Protein AF-A0A239RCK8-F1 (afdb_monomer)

Sequence (390 aa):
MKILKNFSKLFIAESDKAYWDKKATVLEWQKQTGKKLSPDSTNQAIYESAIKDGYNVSWKTLSDGLPDYFIELSQLDVTFAISIGILTAFTAMLVDRIGSEKSEKETGIKSLEKRISEMAEKGYDKNNPFDLRSGANHRKVGHDFFSFNKDIIPGEYIMRDKSGNLRKVADIVGSSTKEKFSMSDLINATYGTNTNNFFSGIWDKIAHTIHHLAKDIVTPNGLPLPFTELLNKFSEANNVSGYKVTNELLDNVQNEFVSLRASDFTSVGFIRLTHSVLYRIKETEWKNFDKNTISATKAQLNVLSYCSCVITQMFLYLFKKENLYTLVDRKTNEDDGGTLNWIMLSLIIKNVAQVFYYQSKMNKFLLDEQQQIIDELIKEENTYGETVQV

Solvent-accessible surface area (backbone atoms only — not comparable to full-atom values): 21483 Å² total; per-residue (Å²): 116,71,67,62,60,52,54,54,62,77,58,67,71,57,58,68,62,66,55,40,20,46,52,28,15,34,52,54,36,39,72,76,64,68,62,82,78,64,92,86,62,50,76,66,62,50,34,53,51,22,44,71,74,70,38,82,36,46,34,72,67,71,44,68,80,58,75,80,77,61,79,74,78,47,73,65,57,52,50,48,23,36,50,51,8,44,53,33,27,54,52,16,22,51,45,19,36,44,15,22,70,64,37,21,77,75,69,75,46,80,16,50,33,56,54,54,62,64,74,49,61,94,86,56,79,88,56,66,66,68,50,48,90,76,63,94,69,46,63,65,51,88,52,30,77,79,34,26,82,46,63,68,46,47,22,76,33,36,44,44,44,92,88,65,48,80,39,32,45,29,66,61,58,62,72,60,93,56,67,44,38,23,52,50,52,47,48,45,49,69,55,46,52,95,52,100,44,70,67,58,33,49,49,55,45,51,51,54,51,48,51,53,51,58,33,35,19,32,24,75,69,20,28,52,37,81,51,58,50,68,56,52,43,77,42,80,37,100,52,91,29,46,49,44,82,45,33,76,62,74,74,74,45,60,57,48,71,46,30,44,37,47,28,48,56,48,33,55,50,50,54,52,52,56,48,54,52,50,52,60,73,42,40,80,74,49,67,84,53,57,72,56,40,56,50,25,47,54,22,50,45,49,32,42,17,42,51,33,17,46,52,42,10,44,45,49,40,60,70,74,48,92,64,91,83,68,90,67,83,76,76,84,84,82,59,59,33,22,35,53,46,59,71,51,52,54,48,34,54,52,23,51,53,46,31,53,50,38,49,52,54,49,52,50,51,53,51,52,53,53,47,49,56,53,52,52,54,54,49,52,55,57,54,56,61,67,73,67,72,127

Organism: Streptococcus equinus (NCBI:txid1335)

pLDDT: mean 71.67, std 17.29, range [28.95, 97.62]

Foldseek 3Di:
DVVVVVVVVVPPPPPPFVVLQLVLLLVVLCVVPVDDDDPPDDSVNSSVVSVVVPTGGTNCRVCVPPPPQADDQDPVLLVVLLVLLLVLLVVQLVLQCLLDPVVCVVPVDDRPLVVLLVVDDVLPDSDPQQQPPDDPPSQLALQAPLQQQPFAAAQQFWGQASVGDTDGNCVQLPPDPDGTDGNVSNLCSRQQDPDPDPVVSVVRSVVSSVSVLVSQQSHPLATFPHPQSVQWHWDQDPDSRRTDIDRPDPVVDDSLEGHHHPSLVSSVVSSVVVLVVVCVVCVVVCVVHDPLNSLLSSLVSLLSSLVSNQVSLCVQLVVQDPDPDDPPDPPPDRRRSNHRSPVSVVSNVVSVVSNVVSVVVVVVVVVVVVVVVVVVSVVVVVVVVVVPPD

Secondary structure (DSSP, 8-state):
-HHHHHHHHHT----HHHHHHHHHHHHHHHHHH-PPPPTT--HHHHHHHHHHTT----HHHHTBTB---S-PPPHHHHHHHHHHHHHHHHHHHHHHHHHSHHHHHHHSSPPHHHHHHHSSPTT--SS-TT---SSS-TTSSSS-GGGTT---EETT-EEE-TTS-EEEHHHHHTS-S-SEE-HHHHHHHHH----S-HHHHHHHHHHHHHHHHHHHHTSTT-EEPTTGGGGEEEEE-SSTTSEEEEEHHHHHS-HHHHEE-HHHHHHHHHHHHHHHHHHHHTHHHHTTS-HHHHHHHHHHHHHHHHHHHHHHHHHHHHHS-S-SS--S---S-S-TT-S--HHHHHHHHHHHHHHHHHHHHHHHHHHHHHHHHHHHHHHHHHHHHHH---

Radius of gyration: 31.82 Å; Cα contacts (8 Å, |Δi|>4): 469; chains: 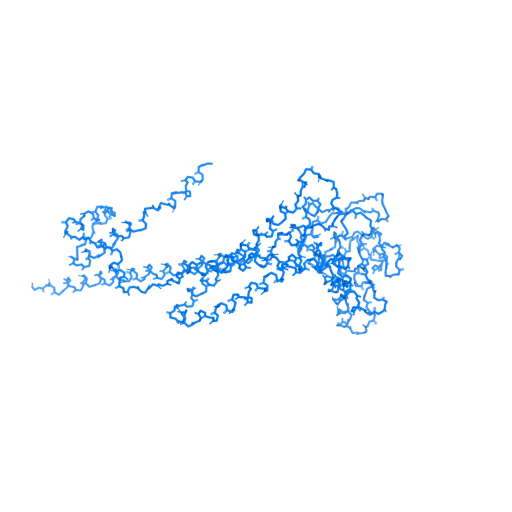1; bounding box: 82×58×95 Å

Structure (mmCIF, N/CA/C/O backbone):
data_AF-A0A239RCK8-F1
#
_entry.id   AF-A0A239RCK8-F1
#
loop_
_atom_site.group_PDB
_atom_site.id
_atom_site.type_symbol
_atom_site.label_atom_id
_atom_site.label_alt_id
_atom_site.label_comp_id
_atom_site.label_asym_id
_atom_site.label_entity_id
_atom_site.label_seq_id
_atom_site.pdbx_PDB_ins_code
_atom_site.Cartn_x
_atom_site.Cartn_y
_atom_site.Cartn_z
_atom_site.occupancy
_atom_site.B_iso_or_equiv
_atom_site.auth_seq_id
_atom_site.auth_comp_id
_atom_site.auth_asym_id
_atom_site.auth_atom_id
_atom_site.pdbx_PDB_model_num
ATOM 1 N N . MET A 1 1 ? -30.446 -8.069 -5.992 1.00 37.81 1 MET A N 1
ATOM 2 C CA . MET A 1 1 ? -31.331 -7.487 -4.946 1.00 37.81 1 MET A CA 1
ATOM 3 C C . MET A 1 1 ? -31.684 -8.416 -3.774 1.00 37.81 1 MET A C 1
ATOM 5 O O . MET A 1 1 ? -31.871 -7.897 -2.683 1.00 37.81 1 MET A O 1
ATOM 9 N N . LYS A 1 2 ? -31.760 -9.752 -3.922 1.00 28.95 2 LYS A N 1
ATOM 10 C CA . LYS A 1 2 ? -32.047 -10.675 -2.792 1.00 28.95 2 LYS A CA 1
ATOM 11 C C . LYS A 1 2 ? -30.908 -10.802 -1.760 1.00 28.95 2 LYS A C 1
ATOM 13 O O . LYS A 1 2 ? -31.187 -10.934 -0.579 1.00 28.95 2 LYS A O 1
ATOM 18 N N . ILE A 1 3 ? -29.649 -10.691 -2.191 1.00 34.19 3 ILE A N 1
ATOM 19 C CA . ILE A 1 3 ? -28.467 -10.817 -1.314 1.00 34.19 3 ILE A CA 1
ATOM 20 C C . ILE A 1 3 ? -28.331 -9.610 -0.360 1.00 34.19 3 ILE A C 1
ATOM 22 O O . ILE A 1 3 ? -28.084 -9.789 0.827 1.00 34.19 3 ILE A O 1
ATOM 26 N N . LEU A 1 4 ? -28.621 -8.393 -0.838 1.00 32.69 4 LEU A N 1
ATOM 27 C CA . LEU A 1 4 ? -28.650 -7.167 -0.021 1.00 32.69 4 LEU A CA 1
ATOM 28 C C . LEU A 1 4 ? -29.736 -7.191 1.071 1.00 32.69 4 LEU A C 1
ATOM 30 O O . LEU A 1 4 ? -29.492 -6.732 2.181 1.00 32.69 4 LEU A O 1
ATOM 34 N N . LYS A 1 5 ? -30.903 -7.791 0.791 1.00 32.91 5 LYS A N 1
ATOM 35 C CA . LYS A 1 5 ? -31.979 -7.976 1.784 1.00 32.91 5 LYS A CA 1
ATOM 36 C C . LYS A 1 5 ? -31.644 -8.998 2.880 1.00 32.91 5 LYS A C 1
ATOM 38 O O . LYS A 1 5 ? -32.260 -8.955 3.940 1.00 32.91 5 LYS A O 1
ATOM 43 N N . ASN A 1 6 ? -30.700 -9.911 2.639 1.00 36.56 6 ASN A N 1
ATOM 44 C CA . ASN A 1 6 ? -30.220 -10.841 3.666 1.00 36.56 6 ASN A CA 1
ATOM 45 C C . ASN A 1 6 ? -29.106 -10.216 4.517 1.00 36.56 6 ASN A C 1
ATOM 47 O O . ASN A 1 6 ? -29.081 -10.441 5.722 1.00 36.56 6 ASN A O 1
ATOM 51 N N . PHE A 1 7 ? -28.262 -9.355 3.936 1.00 35.41 7 PHE A N 1
ATOM 52 C CA . PHE A 1 7 ? -27.300 -8.555 4.702 1.00 35.41 7 PHE A CA 1
ATOM 53 C C . PHE A 1 7 ? -27.989 -7.558 5.643 1.00 35.41 7 PHE A C 1
ATOM 55 O O . PHE A 1 7 ? -27.604 -7.454 6.799 1.00 35.41 7 PHE A O 1
ATOM 62 N N . SER A 1 8 ? -29.073 -6.900 5.216 1.00 33.44 8 SER A N 1
ATOM 63 C CA . SER A 1 8 ? -29.833 -5.998 6.097 1.00 33.44 8 SER A CA 1
ATOM 64 C C . SER A 1 8 ? -30.545 -6.713 7.255 1.00 33.44 8 SER A C 1
ATOM 66 O O . SER A 1 8 ? -30.911 -6.068 8.227 1.00 33.44 8 SER A O 1
ATOM 68 N N . LYS A 1 9 ? -30.754 -8.035 7.167 1.00 31.20 9 LYS A N 1
ATOM 69 C CA . LYS A 1 9 ? -31.306 -8.852 8.263 1.00 31.20 9 LYS A CA 1
ATOM 70 C C . LYS A 1 9 ? -30.246 -9.325 9.265 1.00 31.20 9 LYS A C 1
ATOM 72 O O . LYS A 1 9 ? -30.600 -9.653 10.388 1.00 31.20 9 LYS A O 1
ATOM 77 N N . LEU A 1 10 ? -28.970 -9.344 8.875 1.00 36.06 10 LEU A N 1
ATOM 78 C CA . LEU A 1 10 ? -27.837 -9.510 9.796 1.00 36.06 10 LEU A CA 1
ATOM 79 C C . LEU A 1 10 ? -27.569 -8.231 10.608 1.00 36.06 10 LEU A C 1
ATOM 81 O O . LEU A 1 10 ? -26.980 -8.301 11.678 1.00 36.06 10 LEU A O 1
ATOM 85 N N . PHE A 1 11 ? -28.057 -7.087 10.122 1.00 36.62 11 PHE A N 1
ATOM 86 C CA . PHE A 1 11 ? -28.039 -5.790 10.796 1.00 36.62 11 PHE A CA 1
ATOM 87 C C . PHE A 1 11 ? -29.452 -5.355 11.205 1.00 36.62 11 PHE A C 1
ATOM 89 O O . PHE A 1 11 ? -29.878 -4.237 10.912 1.00 36.62 11 PHE A O 1
ATOM 96 N N . ILE A 1 12 ? -30.203 -6.231 11.883 1.00 35.19 12 ILE A N 1
ATOM 97 C CA . ILE A 1 12 ? -31.367 -5.765 12.646 1.00 35.19 12 ILE A CA 1
ATOM 98 C C . ILE A 1 12 ? -30.811 -5.065 13.883 1.00 35.19 12 ILE A C 1
ATOM 100 O O . ILE A 1 12 ? -30.630 -5.667 14.936 1.00 35.19 12 ILE A O 1
ATOM 104 N N . ALA A 1 13 ? -30.517 -3.779 13.727 1.00 38.44 13 ALA A N 1
ATOM 105 C CA . ALA A 1 13 ? -30.452 -2.867 14.848 1.00 38.44 13 ALA A CA 1
ATOM 106 C C . ALA A 1 13 ? -31.891 -2.675 15.355 1.00 38.44 13 ALA A C 1
ATOM 108 O O . ALA A 1 13 ? -32.557 -1.692 15.029 1.00 38.44 13 ALA A O 1
ATOM 109 N N . GLU A 1 14 ? -32.388 -3.617 16.167 1.00 39.53 14 GLU A N 1
ATOM 110 C CA . GLU A 1 14 ? -33.161 -3.157 17.323 1.00 39.53 14 GLU A CA 1
ATOM 111 C C . GLU A 1 14 ? -32.273 -2.100 17.982 1.00 39.53 14 GLU A C 1
ATOM 113 O O . GLU A 1 14 ? -31.071 -2.332 18.106 1.00 39.53 14 GLU A O 1
ATOM 118 N N . SER A 1 15 ? -32.798 -0.904 18.277 1.00 44.88 15 SER A N 1
ATOM 119 C CA . SER A 1 15 ? -31.979 0.143 18.896 1.00 44.88 15 SER A CA 1
ATOM 120 C C . SER A 1 15 ? -31.197 -0.494 20.040 1.00 44.88 15 SER A C 1
ATOM 122 O O . SER A 1 15 ? -31.842 -1.068 20.920 1.00 44.88 15 SER A O 1
ATOM 124 N N . ASP A 1 16 ? -29.865 -0.429 19.978 1.00 59.12 16 ASP A N 1
ATOM 125 C CA . ASP A 1 16 ? -28.921 -1.165 20.835 1.00 59.12 16 ASP A CA 1
ATOM 126 C C . ASP A 1 16 ? -29.439 -1.215 22.284 1.00 59.12 16 ASP A C 1
ATOM 128 O O . ASP A 1 16 ? -29.631 -2.265 22.890 1.00 59.12 16 ASP A O 1
ATOM 132 N N . LYS A 1 17 ? -29.887 -0.053 22.765 1.00 63.03 17 LYS A N 1
ATOM 133 C CA . LYS A 1 17 ? -30.493 0.144 24.078 1.00 63.03 17 LYS A CA 1
ATOM 134 C C . LYS A 1 17 ? -31.686 -0.770 24.406 1.00 63.03 17 LYS A C 1
ATOM 136 O O . LYS A 1 17 ? -31.684 -1.391 25.456 1.00 63.03 17 LYS A O 1
ATOM 141 N N . ALA A 1 18 ? -32.715 -0.851 23.563 1.00 68.69 18 ALA A N 1
ATOM 142 C CA . ALA A 1 18 ? -33.936 -1.606 23.878 1.00 68.69 18 ALA A CA 1
ATOM 143 C C . ALA A 1 18 ? -33.684 -3.120 23.936 1.00 68.69 18 ALA A C 1
ATOM 145 O O . ALA A 1 18 ? -34.269 -3.813 24.766 1.00 68.69 18 ALA A O 1
ATOM 146 N N . TYR A 1 19 ? -32.801 -3.623 23.072 1.00 66.00 19 TYR A N 1
ATOM 147 C CA . TYR A 1 19 ? -32.366 -5.015 23.106 1.00 66.00 19 TYR A CA 1
ATOM 148 C C . TYR A 1 19 ? -31.586 -5.314 24.396 1.00 66.00 19 TYR A C 1
ATOM 150 O O . TYR A 1 19 ? -31.900 -6.274 25.108 1.00 66.00 19 TYR A O 1
ATOM 158 N N . TRP A 1 20 ? -30.619 -4.460 24.745 1.00 66.75 20 TRP A N 1
ATOM 159 C CA . TRP A 1 20 ? -29.797 -4.652 25.939 1.00 66.75 20 TRP A CA 1
ATOM 160 C C . TRP A 1 20 ? -30.564 -4.429 27.246 1.00 66.75 20 TRP A C 1
ATOM 162 O O . TRP A 1 20 ? -30.356 -5.181 28.193 1.00 66.75 20 TRP A O 1
ATOM 172 N N . ASP A 1 21 ? -31.508 -3.488 27.300 1.00 78.81 21 ASP A N 1
ATOM 173 C CA . ASP A 1 21 ? -32.375 -3.268 28.466 1.00 78.81 21 ASP A CA 1
ATOM 174 C C . ASP A 1 21 ? -33.289 -4.484 28.715 1.00 78.81 21 ASP A C 1
ATOM 176 O O . ASP A 1 21 ? -33.471 -4.913 29.857 1.00 78.81 21 ASP A O 1
ATOM 180 N N . LYS A 1 22 ? -33.799 -5.127 27.652 1.00 76.12 22 LYS A N 1
ATOM 181 C CA . LYS A 1 22 ? -34.531 -6.400 27.781 1.00 76.12 22 LYS A CA 1
ATOM 182 C C . LYS A 1 22 ? -33.647 -7.498 28.370 1.00 76.12 22 LYS A C 1
ATOM 184 O O . LYS A 1 22 ? -34.082 -8.218 29.268 1.00 76.12 22 LYS A O 1
ATOM 189 N N . LYS A 1 23 ? -32.408 -7.624 27.883 1.00 69.00 23 LYS A N 1
ATOM 190 C CA . LYS A 1 23 ? -31.440 -8.610 28.388 1.00 69.00 23 LYS A CA 1
ATOM 191 C C . LYS A 1 23 ? -31.055 -8.343 29.841 1.00 69.00 23 LYS A C 1
ATOM 193 O O . LYS A 1 23 ? -31.043 -9.281 30.631 1.00 69.00 23 LYS A O 1
ATOM 198 N N . ALA A 1 24 ? -30.824 -7.086 30.204 1.00 71.94 24 ALA A N 1
ATOM 199 C CA . ALA A 1 24 ? -30.497 -6.687 31.566 1.00 71.94 24 ALA A CA 1
ATOM 200 C C . ALA A 1 24 ? -31.630 -6.981 32.551 1.00 71.94 24 ALA A C 1
ATOM 202 O O . ALA A 1 24 ? -31.397 -7.527 33.626 1.00 71.94 24 ALA A O 1
ATOM 203 N N . THR A 1 25 ? -32.866 -6.682 32.146 1.00 77.12 25 THR A N 1
ATOM 204 C CA . THR A 1 25 ? -34.067 -6.973 32.935 1.00 77.12 25 THR A CA 1
ATOM 205 C C . THR A 1 25 ? -34.217 -8.467 33.208 1.00 77.12 25 THR A C 1
ATOM 207 O O . THR A 1 25 ? -34.494 -8.857 34.340 1.00 77.12 25 THR A O 1
ATOM 210 N N . VAL A 1 26 ? -34.001 -9.310 32.194 1.00 71.69 26 VAL A N 1
ATOM 211 C CA . VAL A 1 26 ? -34.052 -10.770 32.356 1.00 71.69 26 VAL A CA 1
ATOM 212 C C . VAL A 1 26 ? -32.942 -11.268 33.283 1.00 71.69 26 VAL A C 1
ATOM 214 O O . VAL A 1 26 ? -33.228 -12.052 34.182 1.00 71.69 26 VAL A O 1
ATOM 217 N N . LEU A 1 27 ? -31.708 -10.788 33.109 1.00 71.19 27 LEU A N 1
ATOM 218 C CA . LEU A 1 27 ? -30.563 -11.199 33.929 1.00 71.19 27 LEU A CA 1
ATOM 219 C C . LEU A 1 27 ? -30.753 -10.859 35.415 1.00 71.19 27 LEU A C 1
ATOM 221 O O . LEU A 1 27 ? -30.568 -11.728 36.265 1.00 71.19 27 LEU A O 1
ATOM 225 N N . GLU A 1 28 ? -31.170 -9.631 35.741 1.00 75.94 28 GLU A N 1
ATOM 226 C CA . GLU A 1 28 ? -31.396 -9.237 37.141 1.00 75.94 28 GLU A CA 1
ATOM 227 C C . GLU A 1 28 ? -32.586 -9.986 37.757 1.00 75.94 28 GLU A C 1
ATOM 229 O O . GLU A 1 28 ? -32.525 -10.414 38.910 1.00 75.94 28 GLU A O 1
ATOM 234 N N . TRP A 1 29 ? -33.656 -10.200 36.985 1.00 80.25 29 TRP A N 1
ATOM 235 C CA . TRP A 1 29 ? -34.801 -10.993 37.434 1.00 80.25 29 TRP A CA 1
ATOM 236 C C . TRP A 1 29 ? -34.399 -12.420 37.801 1.00 80.25 29 TRP A C 1
ATOM 238 O O . TRP A 1 29 ? -34.765 -12.909 38.870 1.00 80.25 29 TRP A O 1
ATOM 248 N N . GLN A 1 30 ? -33.607 -13.079 36.956 1.00 70.12 30 GLN A N 1
ATOM 249 C CA . GLN A 1 30 ? -33.121 -14.430 37.229 1.00 70.12 30 GLN A CA 1
ATOM 250 C C . GLN A 1 30 ? -32.207 -14.472 38.455 1.00 70.12 30 GLN A C 1
ATOM 252 O O . GLN A 1 30 ? -32.378 -15.346 39.303 1.00 70.12 30 GLN A O 1
ATOM 257 N N . LYS A 1 31 ? -31.299 -13.498 38.588 1.00 69.56 31 LYS A N 1
ATOM 258 C CA . LYS A 1 31 ? -30.390 -13.378 39.735 1.00 69.56 31 LYS A CA 1
ATOM 259 C C . LYS A 1 31 ? -31.137 -13.258 41.065 1.00 69.56 31 LYS A C 1
ATOM 261 O O . LYS A 1 31 ? -30.767 -13.908 42.034 1.00 69.56 31 LYS A O 1
ATOM 266 N N . GLN A 1 32 ? -32.175 -12.426 41.119 1.00 73.50 32 GLN A N 1
ATOM 267 C CA . GLN A 1 32 ? -32.888 -12.126 42.365 1.00 73.50 32 GLN A CA 1
ATOM 268 C C . GLN A 1 32 ? -33.956 -13.166 42.717 1.00 73.50 32 GLN A C 1
ATOM 270 O O . GLN A 1 32 ? -34.250 -13.377 43.890 1.00 73.50 32 GLN A O 1
ATOM 275 N N . THR A 1 33 ? -34.575 -13.794 41.714 1.00 69.06 33 THR A N 1
ATOM 276 C CA . THR A 1 33 ? -35.693 -14.723 41.947 1.00 69.06 33 THR A CA 1
ATOM 277 C C . THR A 1 33 ? -35.287 -16.190 41.950 1.00 69.06 33 THR A C 1
ATOM 279 O O . THR A 1 33 ? -36.055 -17.014 42.446 1.00 69.06 33 THR A O 1
ATOM 282 N N . GLY A 1 34 ? -34.139 -16.544 41.361 1.00 60.41 34 GLY A N 1
ATOM 283 C CA . GLY A 1 34 ? -33.723 -17.938 41.180 1.00 60.41 34 GLY A CA 1
ATOM 284 C C . GLY A 1 34 ? -34.699 -18.769 40.335 1.00 60.41 34 GLY A C 1
ATOM 285 O O . GLY A 1 34 ? -34.651 -19.997 40.356 1.00 60.41 34 GLY A O 1
ATOM 286 N N . LYS A 1 35 ? -35.637 -18.134 39.613 1.00 62.28 35 LYS A N 1
ATOM 287 C CA . LYS A 1 35 ? -36.643 -18.846 38.819 1.00 62.28 35 LYS A CA 1
ATOM 288 C C . LYS A 1 35 ? -35.989 -19.518 37.611 1.00 62.28 35 LYS A C 1
ATOM 290 O O . LYS A 1 35 ? -35.470 -18.851 36.714 1.00 62.28 35 LYS A O 1
ATOM 295 N N . LYS A 1 36 ? -36.087 -20.850 37.559 1.00 55.16 36 LYS A N 1
ATOM 296 C CA . LYS A 1 36 ? -35.687 -21.654 36.396 1.00 55.16 36 LYS A CA 1
ATOM 297 C C . LYS A 1 36 ? -36.535 -21.297 35.175 1.00 55.16 36 LYS A C 1
ATOM 299 O O . LYS A 1 36 ? -37.760 -21.200 35.257 1.00 55.16 36 LYS A O 1
ATOM 304 N N . LEU A 1 37 ? -35.884 -21.165 34.023 1.00 58.69 37 LEU A N 1
ATOM 3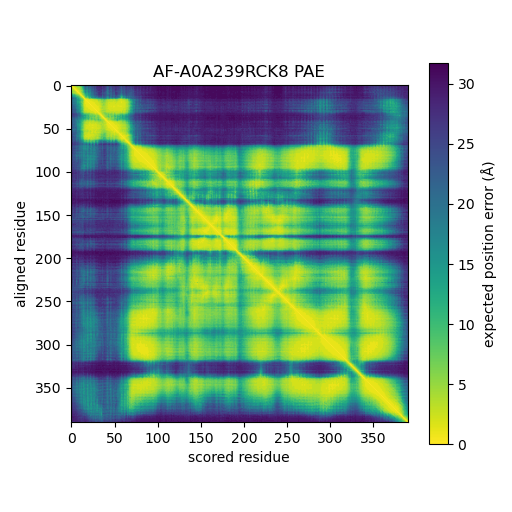05 C CA . LEU A 1 37 ? -36.564 -21.003 32.742 1.00 58.69 37 LEU A CA 1
ATOM 306 C C . LEU A 1 37 ? -36.951 -22.362 32.162 1.00 58.69 37 LEU A C 1
ATOM 308 O O . LEU A 1 37 ? -36.159 -23.303 32.196 1.00 58.69 37 LEU A O 1
ATOM 312 N N . SER A 1 38 ? -38.148 -22.452 31.579 1.00 54.12 38 SER A N 1
ATOM 313 C CA . SER A 1 38 ? -38.497 -23.613 30.758 1.00 54.12 38 SER A CA 1
ATOM 314 C C . SER A 1 38 ? -37.639 -23.613 29.480 1.00 54.12 38 SER A C 1
ATOM 316 O O . SER A 1 38 ? -37.550 -22.554 28.844 1.00 54.12 38 SER A O 1
ATOM 318 N N . PRO A 1 39 ? -37.070 -24.766 29.067 1.00 49.69 39 PRO A N 1
ATOM 319 C CA . PRO A 1 39 ? -36.253 -24.893 27.854 1.00 49.69 39 PRO A CA 1
ATOM 320 C C . PRO A 1 39 ? -36.952 -24.414 26.574 1.00 49.69 39 PRO A C 1
ATOM 322 O O . PRO A 1 39 ? -36.288 -24.011 25.624 1.00 49.69 39 PRO A O 1
ATOM 325 N N . ASP A 1 40 ? -38.288 -24.415 26.569 1.00 54.81 40 ASP A N 1
ATOM 326 C CA . ASP A 1 40 ? -39.119 -24.081 25.408 1.00 54.81 40 ASP A CA 1
ATOM 327 C C . ASP A 1 40 ? -39.544 -22.597 25.362 1.00 54.81 40 ASP A C 1
ATOM 329 O O . ASP A 1 40 ? -40.325 -22.182 24.502 1.00 54.81 40 ASP A O 1
ATOM 333 N N . SER A 1 41 ? -39.065 -21.769 26.298 1.00 57.38 41 SER A N 1
ATOM 334 C CA . SER A 1 41 ? -39.477 -20.363 26.410 1.00 57.38 41 SER A CA 1
ATOM 335 C C . SER A 1 41 ? -38.732 -19.467 25.419 1.00 57.38 41 SER A C 1
ATOM 337 O O . SER A 1 41 ? -37.506 -19.490 25.330 1.00 57.38 41 SER A O 1
ATOM 339 N N . THR A 1 42 ? -39.455 -18.600 24.707 1.00 57.75 42 THR A N 1
ATOM 340 C CA . THR A 1 42 ? -38.826 -17.593 23.835 1.00 57.75 42 THR A CA 1
ATOM 341 C C . THR A 1 42 ? -38.262 -16.421 24.648 1.00 57.75 42 THR A C 1
ATOM 343 O O . THR A 1 42 ? -38.810 -16.059 25.689 1.00 57.75 42 THR A O 1
ATOM 346 N N . ASN A 1 43 ? -37.212 -15.758 24.142 1.00 56.94 43 ASN A N 1
ATOM 347 C CA . ASN A 1 43 ? -36.606 -14.571 24.778 1.00 56.94 43 ASN A CA 1
ATOM 348 C C . ASN A 1 43 ? -37.634 -13.484 25.156 1.00 56.94 43 ASN A C 1
ATOM 350 O O . ASN A 1 43 ? -37.487 -12.822 26.179 1.00 56.94 43 ASN A O 1
ATOM 354 N N . GLN A 1 44 ? -38.678 -13.309 24.342 1.00 63.16 44 GLN A N 1
ATOM 355 C CA . GLN A 1 44 ? -39.734 -12.327 24.586 1.00 63.16 44 GLN A CA 1
ATOM 356 C C . GLN A 1 44 ? -40.668 -12.762 25.730 1.00 63.16 44 GLN A C 1
ATOM 358 O O . GLN A 1 44 ? -40.974 -11.947 26.594 1.00 63.16 44 GLN A O 1
ATOM 363 N N . ALA A 1 45 ? -41.046 -14.044 25.799 1.00 63.25 45 ALA A N 1
ATOM 364 C CA . ALA A 1 45 ? -41.870 -14.580 26.889 1.00 63.25 45 ALA A CA 1
ATOM 365 C C . ALA A 1 45 ? -41.155 -14.516 28.255 1.00 63.25 45 ALA A C 1
ATOM 367 O O . ALA A 1 45 ? -41.777 -14.282 29.294 1.00 63.25 45 ALA A O 1
ATOM 368 N N . ILE A 1 46 ? -39.831 -14.684 28.247 1.00 66.62 46 ILE A N 1
ATOM 369 C CA . ILE A 1 46 ? -38.982 -14.568 29.438 1.00 66.62 46 ILE A CA 1
ATOM 370 C C . ILE A 1 46 ? -38.943 -13.115 29.930 1.00 66.62 46 ILE A C 1
ATOM 372 O O . ILE A 1 46 ? -39.146 -12.850 31.112 1.00 66.62 46 ILE A O 1
ATOM 376 N N . TYR A 1 47 ? -38.743 -12.167 29.013 1.00 73.19 47 TYR A N 1
ATOM 377 C CA . TYR A 1 47 ? -38.767 -10.740 29.328 1.00 73.19 47 TYR A CA 1
ATOM 378 C C . TYR A 1 47 ? -40.128 -10.281 29.872 1.00 73.19 47 TYR A C 1
ATOM 380 O O . TYR A 1 47 ? -40.186 -9.569 30.870 1.00 73.19 47 TYR A O 1
ATOM 388 N N . GLU A 1 48 ? -41.232 -10.729 29.274 1.00 77.38 48 GLU A N 1
ATOM 389 C CA . GLU A 1 48 ? -42.584 -10.413 29.755 1.00 77.38 48 GLU A CA 1
ATOM 390 C C . GLU A 1 48 ? -42.845 -10.956 31.165 1.00 77.38 48 GLU A C 1
ATOM 392 O O . GLU A 1 48 ? -43.510 -10.299 31.967 1.00 77.38 48 GLU A O 1
ATOM 397 N N . SER A 1 49 ? -42.274 -12.118 31.496 1.00 73.25 49 SER A N 1
ATOM 398 C CA . SER A 1 49 ? -42.346 -12.694 32.843 1.00 73.25 49 SER A CA 1
ATOM 399 C C . SER A 1 49 ? -41.557 -11.865 33.861 1.00 73.25 49 SER A C 1
ATOM 401 O O . SER A 1 49 ? -42.083 -11.556 34.927 1.00 73.25 49 SER A O 1
ATOM 403 N N . ALA A 1 50 ? -40.345 -11.429 33.504 1.00 77.19 50 ALA A N 1
ATOM 404 C CA . ALA A 1 50 ? -39.528 -10.547 34.337 1.00 77.19 50 ALA A CA 1
ATOM 405 C C . ALA A 1 50 ? -40.223 -9.201 34.618 1.00 77.19 50 ALA A C 1
ATOM 407 O O . ALA A 1 50 ? -40.283 -8.748 35.761 1.00 77.19 50 ALA A O 1
ATOM 408 N N . ILE A 1 51 ? -40.823 -8.595 33.587 1.00 87.44 51 ILE A N 1
ATOM 409 C CA . ILE A 1 51 ? -41.583 -7.342 33.707 1.00 87.44 51 ILE A CA 1
ATOM 410 C C . ILE A 1 51 ? -42.819 -7.528 34.593 1.00 87.44 51 ILE A C 1
ATOM 412 O O . ILE A 1 51 ? -43.112 -6.676 35.431 1.00 87.44 51 ILE A O 1
ATOM 416 N N . LYS A 1 52 ? -43.541 -8.646 34.440 1.00 86.31 52 LYS A N 1
ATOM 417 C CA . LYS A 1 52 ? -44.716 -8.969 35.262 1.00 86.31 52 LYS A CA 1
ATOM 418 C C . LYS A 1 52 ? -44.362 -9.139 36.741 1.00 86.31 52 LYS A C 1
ATOM 420 O O . LYS A 1 52 ? -45.157 -8.759 37.597 1.00 86.31 52 LYS A O 1
ATOM 425 N N . ASP A 1 53 ? -43.171 -9.653 37.024 1.00 81.69 53 ASP A N 1
ATOM 426 C CA . ASP A 1 53 ? -42.619 -9.774 38.374 1.00 81.69 53 ASP A CA 1
ATOM 427 C C . ASP A 1 53 ? -42.020 -8.450 38.903 1.00 81.69 53 ASP A C 1
ATOM 429 O O . ASP A 1 53 ? -41.487 -8.412 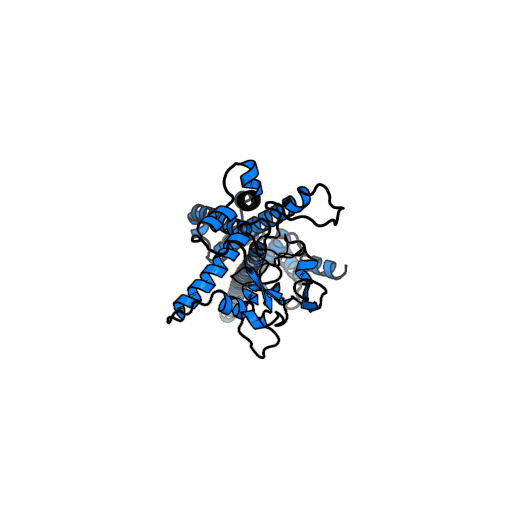40.010 1.00 81.69 53 ASP A O 1
ATOM 433 N N . GLY A 1 54 ? -42.134 -7.352 38.145 1.00 84.31 54 GLY A N 1
ATOM 434 C CA . GLY A 1 54 ? -41.769 -5.999 38.574 1.00 84.31 54 GLY A CA 1
ATOM 435 C C . GLY A 1 54 ? -40.344 -5.565 38.229 1.00 84.31 54 GLY A C 1
ATOM 436 O O . GLY A 1 54 ? -39.914 -4.502 38.676 1.00 84.31 54 GLY A O 1
ATOM 437 N N . TYR A 1 55 ? -39.608 -6.342 37.432 1.00 80.56 55 TYR A N 1
ATOM 438 C CA . TYR A 1 55 ? -38.234 -6.019 37.056 1.00 80.56 55 TYR A CA 1
ATOM 439 C C . TYR A 1 55 ? -38.213 -5.145 35.813 1.00 80.56 55 TYR A C 1
ATOM 441 O O . TYR A 1 55 ? -38.844 -5.454 34.807 1.00 80.56 55 TYR A O 1
ATOM 449 N N . ASN A 1 56 ? -37.455 -4.056 35.871 1.00 85.44 56 ASN A N 1
ATOM 450 C CA . ASN A 1 56 ? -37.215 -3.179 34.734 1.00 85.44 56 ASN A CA 1
ATOM 451 C C . ASN A 1 56 ? -35.838 -2.538 34.904 1.00 85.44 56 ASN A C 1
ATOM 453 O O . ASN A 1 56 ? -35.691 -1.502 35.553 1.00 85.44 56 ASN A O 1
ATOM 457 N N . VAL A 1 57 ? -34.821 -3.217 34.385 1.00 79.69 57 VAL A N 1
ATOM 458 C CA . VAL A 1 57 ? -33.416 -2.863 34.580 1.00 79.69 57 VAL A CA 1
ATOM 459 C C . VAL A 1 57 ? -32.834 -2.457 33.243 1.00 79.69 57 VAL A C 1
ATOM 461 O O . VAL A 1 57 ? -32.945 -3.187 32.261 1.00 79.69 57 VAL A O 1
ATOM 464 N N . SER A 1 58 ? -32.202 -1.287 33.210 1.00 80.75 58 SER A N 1
ATOM 465 C CA . SER A 1 58 ? -31.465 -0.860 32.026 1.00 80.75 58 SER A CA 1
ATOM 466 C C . SER A 1 58 ? -30.097 -1.529 31.982 1.00 80.75 58 SER A C 1
ATOM 468 O O . SER A 1 58 ? -29.472 -1.734 33.026 1.00 80.75 58 SER A O 1
ATOM 470 N N . TRP A 1 59 ? -29.593 -1.806 30.780 1.00 68.31 59 TRP A N 1
ATOM 471 C CA . TRP A 1 59 ? -28.241 -2.332 30.601 1.00 68.31 59 TRP A CA 1
ATOM 472 C C . TRP A 1 59 ? -27.205 -1.439 31.259 1.00 68.31 59 TRP A C 1
ATOM 474 O O . TRP A 1 59 ? -26.346 -1.942 31.964 1.00 68.31 59 TRP A O 1
ATOM 484 N N . LYS A 1 60 ? -27.369 -0.118 31.138 1.00 70.25 60 LYS A N 1
ATOM 485 C CA . LYS A 1 60 ? -26.493 0.873 31.768 1.00 70.25 60 LYS A CA 1
ATOM 486 C C . LYS A 1 60 ? -26.369 0.683 33.283 1.00 70.25 60 LYS A C 1
ATOM 488 O O . LYS A 1 60 ? -25.299 0.907 33.825 1.00 70.25 60 LYS A O 1
ATOM 493 N N . THR A 1 61 ? -27.457 0.314 33.958 1.00 71.06 61 THR A N 1
ATOM 494 C CA . THR A 1 61 ? -27.463 0.077 35.410 1.00 71.06 61 THR A CA 1
ATOM 495 C C . THR A 1 61 ? -26.811 -1.257 35.758 1.00 71.06 61 THR A C 1
ATOM 497 O O . THR A 1 61 ? -26.090 -1.345 36.742 1.00 71.06 61 THR A O 1
ATOM 500 N N . LEU A 1 62 ? -27.047 -2.293 34.948 1.00 66.19 62 LEU A N 1
ATOM 501 C CA . LEU A 1 62 ? -26.453 -3.615 35.151 1.00 66.19 62 LEU A CA 1
ATOM 502 C C . LEU A 1 62 ? -24.945 -3.621 34.847 1.00 66.19 62 LEU A C 1
ATOM 504 O O . LEU A 1 62 ? -24.178 -4.326 35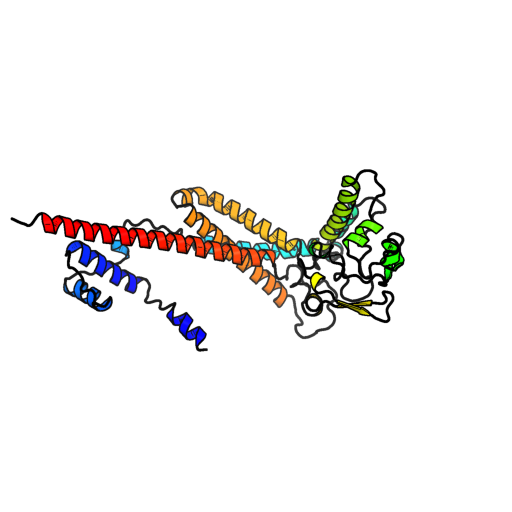.494 1.00 66.19 62 LEU A O 1
ATOM 508 N N . SER A 1 63 ? -24.525 -2.833 33.859 1.00 57.84 63 SER A N 1
ATOM 509 C CA . SER A 1 63 ? -23.138 -2.703 33.424 1.00 57.84 63 SER A CA 1
ATOM 510 C C . SER A 1 63 ? -22.350 -1.663 34.223 1.00 57.84 63 SER A C 1
ATOM 512 O O . SER A 1 63 ? -21.190 -1.430 33.896 1.00 57.84 63 SER A O 1
ATOM 514 N N . ASP A 1 64 ? -22.952 -1.024 35.233 1.00 49.66 64 ASP A N 1
ATOM 515 C CA . ASP A 1 64 ? -22.326 -0.003 36.084 1.00 49.66 64 ASP A CA 1
ATOM 516 C C . ASP A 1 64 ? -21.298 -0.672 37.018 1.00 49.66 64 ASP A C 1
ATOM 518 O O . ASP A 1 64 ? -21.569 -0.995 38.172 1.00 49.66 64 ASP A O 1
ATOM 522 N N . GLY A 1 65 ? -20.134 -1.008 36.459 1.00 45.34 65 GLY A N 1
ATOM 523 C CA . GLY A 1 65 ? -19.092 -1.804 37.112 1.00 45.34 65 GLY A CA 1
ATOM 524 C C . GLY A 1 65 ? -18.395 -2.805 36.189 1.00 45.34 65 GLY A C 1
ATOM 525 O O . GLY A 1 65 ? -17.300 -3.260 36.520 1.00 45.34 65 GLY A O 1
ATOM 526 N N . LEU A 1 66 ? -18.973 -3.107 35.018 1.00 45.62 66 LEU A N 1
ATOM 527 C CA . LEU A 1 66 ? -18.234 -3.762 33.942 1.00 45.62 66 LEU A CA 1
ATOM 528 C C . LEU A 1 66 ? -17.255 -2.732 33.363 1.00 45.62 66 LEU A C 1
ATOM 530 O O . LEU A 1 66 ? -17.689 -1.637 33.001 1.00 45.62 66 LEU A O 1
ATOM 534 N N . PRO A 1 67 ? -15.946 -3.027 33.294 1.00 47.00 67 PRO A N 1
ATOM 535 C CA . PRO A 1 67 ? -15.003 -2.131 32.643 1.00 47.00 67 PRO A CA 1
ATOM 536 C C . PRO A 1 67 ? -15.482 -1.815 31.222 1.00 47.00 67 PRO A C 1
ATOM 538 O O . PRO A 1 67 ? -15.866 -2.720 30.483 1.00 47.00 67 PRO A O 1
ATOM 541 N N . ASP A 1 68 ? -15.449 -0.545 30.817 1.00 51.81 68 ASP A N 1
ATOM 542 C CA . ASP A 1 68 ? -15.581 -0.185 29.405 1.00 51.81 68 ASP A CA 1
ATOM 543 C C . ASP A 1 68 ? -14.343 -0.735 28.681 1.00 51.81 68 ASP A C 1
ATOM 545 O O . ASP A 1 68 ? -13.291 -0.102 28.604 1.00 51.81 68 ASP A O 1
ATOM 549 N N . TYR A 1 69 ? -14.426 -1.981 28.212 1.00 58.06 69 TYR A N 1
ATOM 550 C CA . TYR A 1 69 ? -13.295 -2.701 27.621 1.00 58.06 69 TYR A CA 1
ATOM 551 C C . TYR A 1 69 ? -12.891 -2.162 26.244 1.00 58.06 69 TYR A C 1
ATOM 553 O O . TYR A 1 69 ? -11.928 -2.654 25.664 1.00 58.06 69 TYR A O 1
ATOM 561 N N . PHE A 1 70 ? -13.587 -1.157 25.708 1.00 63.88 70 PHE A N 1
ATOM 562 C CA . PHE A 1 70 ? -13.275 -0.554 24.419 1.00 63.88 70 PHE A CA 1
ATOM 563 C C . PHE A 1 70 ? -12.865 0.907 24.593 1.00 63.88 70 PHE A C 1
ATOM 565 O O . PHE A 1 70 ? -13.592 1.706 25.173 1.00 63.88 70 PHE A O 1
ATOM 572 N N . ILE A 1 71 ? -11.711 1.278 24.032 1.00 72.31 71 ILE A N 1
ATOM 573 C CA . ILE A 1 71 ? -11.372 2.690 23.847 1.00 72.31 71 ILE A CA 1
ATOM 574 C C . ILE A 1 71 ? -12.300 3.220 22.756 1.00 72.31 71 ILE A C 1
ATOM 576 O O . ILE A 1 71 ? -12.125 2.902 21.574 1.00 72.31 71 ILE A O 1
ATOM 580 N N . GLU A 1 72 ? -13.284 4.018 23.151 1.00 75.81 72 GLU A N 1
ATOM 581 C CA . GLU A 1 72 ? -14.110 4.756 22.208 1.00 75.81 72 GLU A CA 1
ATOM 582 C C . GLU A 1 72 ? -13.259 5.840 21.534 1.00 75.81 72 GLU A C 1
ATOM 584 O O . GLU A 1 72 ? -12.570 6.625 22.190 1.00 75.81 72 GLU A O 1
ATOM 589 N N . LEU A 1 73 ? -13.269 5.870 20.201 1.00 83.31 73 LEU A N 1
ATOM 590 C CA . LEU A 1 73 ? -12.584 6.923 19.462 1.00 83.31 73 LEU A CA 1
ATOM 591 C C . LEU A 1 73 ? -13.333 8.237 19.657 1.00 83.31 73 LEU A C 1
ATOM 593 O O . LEU A 1 73 ? -14.471 8.378 19.208 1.00 83.31 73 LEU A O 1
ATOM 597 N N . SER A 1 74 ? -12.674 9.224 20.263 1.00 85.00 74 SER A N 1
ATOM 598 C CA . SER A 1 74 ? -13.267 10.550 20.384 1.00 85.00 74 SER A CA 1
ATOM 599 C C . SER A 1 74 ? -13.434 11.194 19.003 1.00 85.00 74 SER A C 1
ATOM 601 O O . SER A 1 74 ? -12.700 10.903 18.052 1.00 85.00 74 SER A O 1
ATOM 603 N N . GLN A 1 75 ? -14.358 12.151 18.889 1.00 86.12 75 GLN A N 1
ATOM 604 C CA . GLN A 1 75 ? -14.512 12.937 17.662 1.00 86.12 75 GLN A CA 1
ATOM 605 C C . GLN A 1 75 ? -13.201 13.632 17.255 1.00 86.12 75 GLN A C 1
ATOM 607 O O . GLN A 1 75 ? -12.927 13.791 16.063 1.00 86.12 75 GLN A O 1
ATOM 612 N N . LEU A 1 76 ? -12.373 14.013 18.233 1.00 86.25 76 LEU A N 1
ATOM 613 C CA . LEU A 1 76 ? -11.060 14.603 17.995 1.00 86.25 76 LEU A CA 1
ATOM 614 C C . LEU A 1 76 ? -10.096 13.589 17.371 1.00 86.25 76 LEU A C 1
ATOM 616 O O . LEU A 1 76 ? -9.408 13.937 16.415 1.00 86.25 76 LEU A O 1
ATOM 620 N N . ASP A 1 77 ? -10.088 12.340 17.841 1.00 88.56 77 ASP A N 1
ATOM 621 C CA . ASP A 1 77 ? -9.241 11.276 17.288 1.00 88.56 77 ASP A CA 1
ATOM 622 C C . ASP A 1 77 ? -9.631 10.946 15.838 1.00 88.56 77 ASP A C 1
ATOM 624 O O . ASP A 1 77 ? -8.768 10.832 14.963 1.00 88.56 77 ASP A O 1
ATOM 628 N N . VAL A 1 78 ? -10.937 10.870 15.558 1.00 91.69 78 VAL A N 1
ATOM 629 C CA . VAL A 1 78 ? -11.465 10.663 14.199 1.00 91.69 78 VAL A CA 1
ATOM 630 C C . VAL A 1 78 ? -11.097 11.834 13.286 1.00 91.69 78 VAL A C 1
ATOM 632 O O . VAL A 1 78 ? -10.583 11.629 12.185 1.00 91.69 78 VAL A O 1
ATOM 635 N N . THR A 1 79 ? -11.311 13.069 13.749 1.00 91.88 79 THR A N 1
ATOM 636 C CA . THR A 1 79 ? -10.995 14.286 12.983 1.00 91.88 79 THR A CA 1
ATOM 637 C C . THR A 1 79 ? -9.501 14.383 12.697 1.00 91.88 79 THR A C 1
ATOM 639 O O . THR A 1 79 ? -9.110 14.706 11.573 1.00 91.88 79 THR A O 1
ATOM 642 N N . PHE A 1 80 ? -8.661 14.066 13.684 1.00 92.50 80 PHE A N 1
ATOM 643 C CA . PHE A 1 80 ? -7.214 14.022 13.527 1.00 92.50 80 PHE A CA 1
ATOM 644 C C . PHE A 1 80 ? -6.813 13.013 12.451 1.00 92.50 80 PHE A C 1
ATOM 646 O O . PHE A 1 80 ? -6.107 13.382 11.514 1.00 92.50 80 PHE A O 1
ATOM 653 N N . ALA A 1 81 ? -7.301 11.772 12.532 1.00 95.25 81 ALA A N 1
ATOM 654 C CA . ALA A 1 81 ? -6.970 10.727 11.566 1.00 95.25 81 ALA A CA 1
ATOM 655 C C . ALA A 1 81 ? -7.346 11.131 10.127 1.00 95.25 81 ALA A C 1
ATOM 657 O O . ALA A 1 81 ? -6.517 11.079 9.215 1.00 95.25 81 ALA A O 1
ATOM 658 N N . ILE A 1 82 ? -8.568 11.632 9.929 1.00 95.44 82 ILE A N 1
ATOM 659 C CA . ILE A 1 82 ? -9.031 12.104 8.616 1.00 95.44 82 ILE A CA 1
ATOM 660 C C . ILE A 1 82 ? -8.157 13.259 8.107 1.00 95.44 82 ILE A C 1
ATOM 662 O O . ILE A 1 82 ? -7.688 13.225 6.967 1.00 95.44 82 ILE A O 1
ATOM 666 N N . SER A 1 83 ? -7.883 14.253 8.959 1.00 94.62 83 SER A N 1
ATOM 667 C CA . SER A 1 83 ? -7.079 15.429 8.602 1.00 94.62 83 SER A CA 1
ATOM 668 C C . SER A 1 83 ? -5.649 15.050 8.218 1.00 94.62 83 SER A C 1
ATOM 670 O O . SER A 1 83 ? -5.112 15.577 7.244 1.00 94.62 83 SER A O 1
ATOM 672 N N . ILE A 1 84 ? -5.039 14.102 8.937 1.00 95.62 84 ILE A N 1
ATOM 673 C CA . ILE A 1 84 ? -3.717 13.571 8.596 1.00 95.62 84 ILE A CA 1
ATOM 674 C C . ILE A 1 84 ? -3.753 12.832 7.263 1.00 95.62 84 ILE A C 1
ATOM 676 O O . ILE A 1 84 ? -2.842 13.018 6.458 1.00 95.62 84 ILE A O 1
ATOM 680 N N . GLY A 1 85 ? -4.796 12.049 6.984 1.00 95.44 85 GLY A N 1
ATOM 681 C CA . GLY A 1 85 ? -4.967 11.413 5.679 1.00 95.44 85 GLY A CA 1
ATOM 682 C C . GLY A 1 85 ? -5.020 12.426 4.531 1.00 95.44 85 GLY A C 1
ATOM 683 O O . GLY A 1 85 ? -4.278 12.290 3.559 1.00 95.44 85 GLY A O 1
ATOM 684 N N . ILE A 1 86 ? -5.820 13.486 4.676 1.00 92.94 86 ILE A N 1
ATOM 685 C CA . ILE A 1 86 ? -5.929 14.568 3.683 1.00 92.94 86 ILE A CA 1
ATOM 686 C C . ILE A 1 86 ? -4.583 15.283 3.498 1.00 92.94 86 ILE A C 1
ATOM 688 O O . ILE A 1 86 ? -4.105 15.422 2.374 1.00 92.94 86 ILE A O 1
ATOM 692 N N . LEU A 1 87 ? -3.934 15.698 4.592 1.00 92.50 87 LEU A N 1
ATOM 693 C CA . LEU A 1 87 ? -2.630 16.369 4.548 1.00 92.50 87 LEU A CA 1
ATOM 694 C C . LEU A 1 87 ? -1.569 15.495 3.866 1.00 92.50 87 LEU A C 1
ATOM 696 O O . LEU A 1 87 ? -0.764 15.983 3.075 1.00 92.50 87 LEU A O 1
ATOM 700 N N . THR A 1 88 ? -1.593 14.191 4.140 1.00 93.38 88 THR A N 1
ATOM 701 C CA . THR A 1 88 ? -0.665 13.228 3.544 1.00 93.38 88 THR A CA 1
ATOM 702 C C . THR A 1 88 ? -0.820 13.156 2.027 1.00 93.38 88 THR A C 1
ATOM 704 O O . THR A 1 88 ? 0.189 13.092 1.330 1.00 93.38 88 THR A O 1
ATOM 707 N N . ALA A 1 89 ? -2.043 13.221 1.497 1.00 89.69 89 ALA A N 1
ATOM 708 C CA . ALA A 1 89 ? -2.264 13.235 0.051 1.00 89.69 89 ALA A CA 1
ATOM 709 C C . ALA A 1 89 ? -1.614 14.462 -0.621 1.00 89.69 89 ALA A C 1
ATOM 711 O O . ALA A 1 89 ? -1.014 14.341 -1.689 1.00 89.69 89 ALA A O 1
ATOM 712 N N . PHE A 1 90 ? -1.635 15.629 0.032 1.00 85.19 90 PHE A N 1
ATOM 713 C CA . PHE A 1 90 ? -0.904 16.807 -0.451 1.00 85.19 90 PHE A CA 1
ATOM 714 C C . PHE A 1 90 ? 0.617 16.635 -0.354 1.00 85.19 90 PHE A C 1
ATOM 716 O O . PHE A 1 90 ? 1.336 17.030 -1.271 1.00 85.19 90 PHE A O 1
ATOM 723 N N . THR A 1 91 ? 1.122 15.992 0.702 1.00 85.69 91 THR A N 1
ATOM 724 C CA . THR A 1 91 ? 2.542 15.613 0.793 1.00 85.69 91 THR A CA 1
ATOM 725 C C . THR A 1 91 ? 2.941 14.675 -0.349 1.00 85.69 91 THR A C 1
ATOM 727 O O . THR A 1 91 ? 3.985 14.875 -0.964 1.00 85.69 91 THR A O 1
ATOM 730 N N . ALA A 1 92 ? 2.100 13.693 -0.685 1.00 85.94 92 ALA A N 1
ATOM 731 C CA . ALA A 1 92 ? 2.308 12.779 -1.807 1.00 85.94 92 ALA A CA 1
ATOM 732 C C . ALA A 1 92 ? 2.436 13.540 -3.138 1.00 85.94 92 ALA A C 1
ATOM 734 O O . ALA A 1 92 ? 3.376 13.313 -3.898 1.00 85.94 92 ALA A O 1
ATOM 735 N N . MET A 1 93 ? 1.541 14.505 -3.366 1.00 80.62 93 MET A N 1
ATOM 736 C CA . MET A 1 93 ? 1.574 15.393 -4.530 1.00 80.62 93 MET A CA 1
ATOM 737 C C . MET A 1 93 ? 2.873 16.205 -4.613 1.00 80.62 93 MET A C 1
ATOM 739 O O . MET A 1 93 ? 3.443 16.345 -5.693 1.00 80.62 93 MET A O 1
ATOM 743 N N . LEU A 1 94 ? 3.371 16.722 -3.486 1.00 79.56 94 LEU A N 1
ATOM 744 C CA . LEU A 1 94 ? 4.645 17.447 -3.449 1.00 79.56 94 LEU A CA 1
ATOM 745 C C . LEU A 1 94 ? 5.835 16.540 -3.780 1.00 79.56 94 LEU A C 1
ATOM 747 O O . LEU A 1 94 ? 6.724 16.958 -4.521 1.00 79.56 94 LEU A O 1
ATOM 751 N N . VAL A 1 95 ? 5.848 15.309 -3.262 1.00 83.00 95 VAL A N 1
ATOM 752 C CA . VAL A 1 95 ? 6.904 14.322 -3.540 1.00 83.00 95 VAL A CA 1
ATOM 753 C C . VAL A 1 95 ? 6.954 13.983 -5.029 1.00 83.00 95 VAL A C 1
ATOM 755 O O . VAL A 1 95 ? 8.029 14.067 -5.624 1.00 83.00 95 VAL A O 1
ATOM 758 N N . ASP A 1 96 ? 5.806 13.685 -5.643 1.00 78.06 96 ASP A N 1
ATOM 759 C CA . ASP A 1 96 ? 5.721 13.414 -7.086 1.00 78.06 96 ASP A CA 1
ATOM 760 C C . ASP A 1 96 ? 6.199 14.621 -7.908 1.00 78.06 96 ASP A C 1
ATOM 762 O O . ASP A 1 96 ? 6.985 14.476 -8.849 1.00 78.06 96 ASP A O 1
ATOM 766 N N . ARG A 1 97 ? 5.795 15.837 -7.509 1.00 73.81 97 ARG A N 1
ATOM 767 C CA . ARG A 1 97 ? 6.197 17.071 -8.192 1.00 73.81 97 ARG A CA 1
ATOM 768 C C . ARG A 1 97 ? 7.711 17.263 -8.150 1.00 73.81 97 ARG A C 1
ATOM 770 O O . ARG A 1 97 ? 8.304 17.483 -9.203 1.00 73.81 97 ARG A O 1
ATOM 777 N N . ILE A 1 98 ? 8.343 17.135 -6.978 1.00 74.25 98 ILE A N 1
ATOM 778 C CA . ILE A 1 98 ? 9.808 17.247 -6.792 1.00 74.25 98 ILE A CA 1
ATOM 779 C C . ILE A 1 98 ? 10.565 16.187 -7.606 1.00 74.25 98 ILE A C 1
ATOM 781 O O . ILE A 1 98 ? 11.672 16.436 -8.097 1.00 74.25 98 ILE A O 1
ATOM 785 N N . GLY A 1 99 ? 9.967 15.007 -7.746 1.00 68.50 99 GLY A N 1
ATOM 786 C CA . GLY A 1 99 ? 10.479 13.912 -8.553 1.00 68.50 99 GLY A CA 1
ATOM 787 C C . GLY A 1 99 ? 10.520 14.184 -10.056 1.00 68.50 99 GLY A C 1
ATOM 788 O O . GLY A 1 99 ? 11.390 13.660 -10.747 1.00 68.50 99 GLY A O 1
ATOM 789 N N . SER A 1 100 ? 9.621 15.033 -10.558 1.00 68.38 100 SER A N 1
ATOM 790 C CA . SER A 1 100 ? 9.461 15.318 -11.987 1.00 68.38 100 SER A CA 1
ATOM 791 C C . SER A 1 100 ? 10.435 16.374 -12.534 1.00 68.38 100 SER A C 1
ATOM 793 O O . SER A 1 100 ? 10.804 17.334 -11.852 1.00 68.38 100 SER A O 1
ATOM 795 N N . GLU A 1 101 ? 10.769 16.286 -13.827 1.00 63.38 101 GLU A N 1
ATOM 796 C CA . GLU A 1 101 ? 11.471 17.359 -14.557 1.00 63.38 101 GLU A CA 1
ATOM 797 C C . GLU A 1 101 ? 10.674 18.678 -14.621 1.00 63.38 101 GLU A C 1
ATOM 799 O O . GLU A 1 101 ? 11.237 19.744 -14.877 1.00 63.38 101 GLU A O 1
ATOM 804 N N . LYS A 1 102 ? 9.357 18.632 -14.381 1.00 61.31 102 LYS A N 1
ATOM 805 C CA . LYS A 1 102 ? 8.486 19.814 -14.360 1.00 61.31 102 LYS A CA 1
ATOM 806 C C . LYS A 1 102 ? 8.843 20.748 -13.201 1.00 61.31 102 LYS A C 1
ATOM 808 O O . LYS A 1 102 ? 8.907 21.957 -13.405 1.00 61.31 102 LYS A O 1
ATOM 813 N N . SER A 1 103 ? 9.173 20.194 -12.031 1.00 61.38 103 SER A N 1
ATOM 814 C CA . SER A 1 103 ? 9.646 20.972 -10.875 1.00 61.38 103 SER A CA 1
ATOM 815 C C . SER A 1 103 ? 10.909 21.772 -11.194 1.00 61.38 103 SER A C 1
ATOM 817 O O . SER A 1 103 ? 11.030 22.924 -10.786 1.00 61.38 103 SER A O 1
ATOM 819 N N . GLU A 1 104 ? 11.826 21.224 -11.989 1.00 65.00 104 GLU A N 1
ATOM 820 C CA . GLU A 1 104 ? 13.046 21.936 -12.377 1.00 65.00 104 GLU A CA 1
ATOM 821 C C . GLU A 1 104 ? 12.764 23.117 -13.304 1.00 65.00 104 GLU A C 1
ATOM 823 O O . GLU A 1 104 ? 13.352 24.182 -13.127 1.00 65.00 104 GLU A O 1
ATOM 828 N N . LYS A 1 105 ? 11.827 22.968 -14.247 1.00 63.06 105 LYS A N 1
ATOM 829 C CA . LYS A 1 105 ? 11.412 24.074 -15.124 1.00 63.06 105 LYS A CA 1
ATOM 830 C C . LYS A 1 105 ? 10.740 25.207 -14.347 1.00 63.06 105 LYS A C 1
ATOM 832 O O . LYS A 1 105 ? 10.886 26.363 -14.727 1.00 63.06 105 LYS A O 1
ATOM 837 N N . GLU A 1 106 ? 10.015 24.878 -13.281 1.00 60.97 106 GLU A N 1
ATOM 838 C CA . GLU A 1 106 ? 9.274 25.847 -12.465 1.00 60.97 106 GLU A CA 1
ATOM 839 C C . GLU A 1 106 ? 10.136 26.510 -11.378 1.00 60.97 106 GLU A C 1
ATOM 841 O O . GLU A 1 106 ? 9.922 27.675 -11.056 1.00 60.97 106 GLU A O 1
ATOM 846 N N . THR A 1 107 ? 11.110 25.795 -10.805 1.00 63.41 107 THR A N 1
ATOM 847 C CA . THR A 1 107 ? 11.875 26.259 -9.629 1.00 63.41 107 THR A CA 1
ATOM 848 C C . THR A 1 107 ? 13.353 26.536 -9.909 1.00 63.41 107 THR A C 1
ATOM 850 O O . THR A 1 107 ? 14.032 27.124 -9.071 1.00 63.41 107 THR A O 1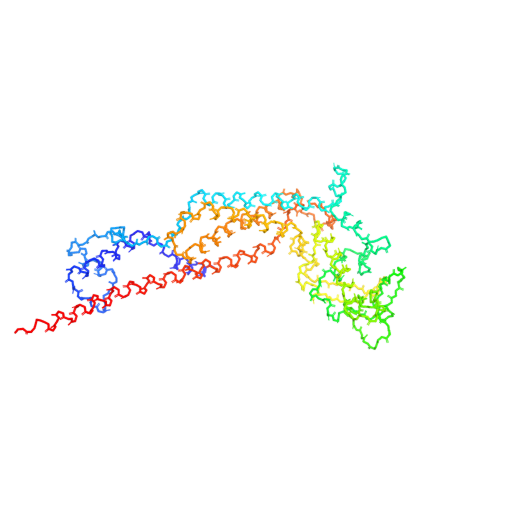
ATOM 853 N N . GLY A 1 108 ? 13.883 26.088 -11.052 1.00 64.50 108 GLY A N 1
ATOM 854 C CA . GLY A 1 108 ? 15.319 26.111 -11.352 1.00 64.50 108 GLY A CA 1
ATOM 855 C C . GLY A 1 108 ? 16.145 25.099 -10.544 1.00 64.50 108 GLY A C 1
ATOM 856 O O . GLY A 1 108 ? 17.368 25.053 -10.676 1.00 64.50 108 GLY A O 1
ATOM 857 N N . ILE A 1 109 ? 15.504 24.281 -9.703 1.00 72.31 109 ILE A N 1
ATOM 858 C CA . ILE A 1 109 ? 16.156 23.275 -8.863 1.00 72.31 109 ILE A CA 1
ATOM 859 C C . ILE A 1 109 ? 16.095 21.918 -9.569 1.00 72.31 109 ILE A C 1
ATOM 861 O O . ILE A 1 109 ? 15.015 21.450 -9.912 1.00 72.31 109 ILE A O 1
ATOM 865 N N . LYS A 1 110 ? 17.243 21.242 -9.727 1.00 73.31 110 LYS A N 1
ATOM 866 C CA . LYS A 1 110 ? 17.300 19.893 -10.326 1.00 73.31 110 LYS A CA 1
ATOM 867 C C . LYS A 1 110 ? 16.328 18.929 -9.645 1.00 73.31 110 LYS A C 1
ATOM 869 O O . LYS A 1 110 ? 16.342 18.833 -8.408 1.00 73.31 110 LYS A O 1
ATOM 874 N N . SER A 1 111 ? 15.567 18.192 -10.459 1.00 76.81 111 SER A N 1
ATOM 875 C CA . SER A 1 111 ? 14.651 17.142 -10.002 1.00 76.81 111 SER A CA 1
ATOM 876 C C . SER A 1 111 ? 15.380 16.062 -9.199 1.00 76.81 111 SER A C 1
ATOM 878 O O . SER A 1 111 ? 16.596 15.869 -9.332 1.00 76.81 111 SER A O 1
ATOM 880 N N . LEU A 1 112 ? 14.641 15.338 -8.355 1.00 74.94 112 LEU A N 1
ATOM 881 C CA . LEU A 1 112 ? 15.218 14.238 -7.579 1.00 74.94 112 LEU A CA 1
ATOM 882 C C . LEU A 1 112 ? 15.797 13.144 -8.491 1.00 74.94 112 LEU A C 1
ATOM 884 O O . LEU A 1 112 ? 16.884 12.643 -8.219 1.00 74.94 112 LEU A O 1
ATOM 888 N N . GLU A 1 113 ? 15.134 12.860 -9.615 1.00 74.75 113 GLU A N 1
ATOM 889 C CA . GLU A 1 113 ? 15.606 11.937 -10.653 1.00 74.75 113 GLU A CA 1
ATOM 890 C C . GLU A 1 113 ? 17.008 12.311 -11.176 1.00 74.75 113 GLU A C 1
ATOM 892 O O . GLU A 1 113 ? 17.918 11.475 -11.236 1.00 74.75 113 GLU A O 1
ATOM 897 N N . LYS A 1 114 ? 17.225 13.595 -11.500 1.00 74.19 114 LYS A N 1
ATOM 898 C CA . LYS A 1 114 ? 18.526 14.082 -11.980 1.00 74.19 114 LYS A CA 1
ATOM 899 C C . LYS A 1 114 ? 19.584 14.083 -10.888 1.00 74.19 114 LYS A C 1
ATOM 901 O O . LYS A 1 114 ? 20.733 13.757 -11.165 1.00 74.19 114 LYS A O 1
ATOM 906 N N . ARG A 1 115 ? 19.209 14.405 -9.648 1.00 78.06 115 ARG A N 1
ATOM 907 C CA . ARG A 1 115 ? 20.123 14.324 -8.499 1.00 78.06 115 ARG A CA 1
ATOM 908 C C . ARG A 1 115 ? 20.592 12.891 -8.261 1.00 78.06 115 ARG A C 1
ATOM 910 O O . ARG A 1 115 ? 21.783 12.692 -8.063 1.00 78.06 115 ARG A O 1
ATOM 917 N N . ILE A 1 116 ? 19.691 11.908 -8.331 1.00 73.81 116 ILE A N 1
ATOM 918 C CA . ILE A 1 116 ? 20.045 10.482 -8.251 1.00 73.81 116 ILE A CA 1
ATOM 919 C C . ILE A 1 116 ? 20.981 10.118 -9.407 1.00 73.81 116 ILE A C 1
ATOM 921 O O . ILE A 1 116 ? 22.033 9.532 -9.173 1.00 73.81 116 ILE A O 1
ATOM 925 N N . SER A 1 117 ? 20.669 10.557 -10.629 1.00 72.69 117 SER A N 1
ATOM 926 C CA . SER A 1 117 ? 21.508 10.313 -11.814 1.00 72.69 117 SER A CA 1
ATOM 927 C C . SER A 1 117 ? 22.924 10.906 -11.706 1.00 72.69 117 SER A C 1
ATOM 929 O O . SER A 1 117 ? 23.852 10.408 -12.337 1.00 72.69 117 SER A O 1
ATOM 931 N N . GLU A 1 118 ? 23.113 11.975 -10.927 1.00 74.25 118 GLU A N 1
ATOM 932 C CA . GLU A 1 118 ? 24.417 12.613 -10.677 1.00 74.25 118 GLU A CA 1
ATOM 933 C C . GLU A 1 118 ? 25.240 11.930 -9.583 1.00 74.25 118 GLU A C 1
ATOM 935 O O . GLU A 1 118 ? 26.448 12.146 -9.516 1.00 74.25 118 GLU A O 1
ATOM 940 N N . MET A 1 119 ? 24.613 11.095 -8.750 1.00 73.38 119 MET A N 1
ATOM 941 C CA . MET A 1 119 ? 25.322 10.264 -7.770 1.00 73.38 119 MET A CA 1
ATOM 942 C C . MET A 1 119 ? 26.037 9.077 -8.426 1.00 73.38 119 MET A C 1
ATOM 944 O O . MET A 1 119 ? 26.857 8.428 -7.780 1.00 73.38 119 MET A O 1
ATOM 948 N N . ALA A 1 120 ? 25.732 8.783 -9.691 1.00 68.19 120 ALA A N 1
ATOM 949 C CA . ALA A 1 120 ? 26.415 7.753 -10.452 1.00 68.19 120 ALA A CA 1
ATOM 950 C C . ALA A 1 120 ? 27.793 8.230 -10.946 1.00 68.19 120 ALA A C 1
ATOM 952 O O . ALA A 1 120 ? 27.984 9.399 -11.291 1.00 68.19 120 ALA A O 1
ATOM 953 N N . GLU A 1 121 ? 28.764 7.317 -11.006 1.00 63.66 121 GLU A N 1
ATOM 954 C CA . GLU A 1 121 ? 30.123 7.620 -11.465 1.00 63.66 121 GLU A CA 1
ATOM 955 C C . GLU A 1 121 ? 30.154 8.159 -12.913 1.00 63.66 121 GLU A C 1
ATOM 957 O O . GLU A 1 121 ? 29.277 7.886 -13.739 1.00 63.66 121 GLU A O 1
ATOM 962 N N . LYS A 1 122 ? 31.190 8.936 -13.264 1.00 53.34 122 LYS A N 1
ATOM 963 C CA . LYS A 1 122 ? 31.365 9.442 -14.638 1.00 53.34 122 LYS A CA 1
ATOM 964 C C . LYS A 1 122 ? 31.477 8.269 -15.622 1.00 53.34 122 LYS A C 1
ATOM 966 O O . LYS A 1 122 ? 32.421 7.495 -15.546 1.00 53.34 122 LYS A O 1
ATOM 971 N N . GLY A 1 123 ? 30.549 8.194 -16.579 1.00 54.03 123 GLY A N 1
ATOM 972 C CA . GLY A 1 123 ? 30.481 7.111 -17.571 1.00 54.03 123 GLY A CA 1
ATOM 973 C C . GLY A 1 123 ? 29.493 5.993 -17.223 1.00 54.03 123 GLY A C 1
ATOM 974 O O . GLY A 1 123 ? 29.370 5.045 -17.993 1.00 54.03 123 GLY A O 1
ATOM 975 N N . TYR A 1 124 ? 28.771 6.113 -16.105 1.00 57.31 124 TYR A N 1
ATOM 976 C CA . TYR A 1 124 ? 27.655 5.236 -15.769 1.00 57.31 124 TYR A CA 1
ATOM 977 C C . TYR A 1 124 ? 26.531 5.336 -16.810 1.00 57.31 124 TYR A C 1
ATOM 979 O O . TYR A 1 124 ? 26.215 6.436 -17.281 1.00 57.31 124 TYR A O 1
ATOM 987 N N . ASP A 1 125 ? 25.922 4.200 -17.164 1.00 58.09 125 ASP A N 1
ATOM 988 C CA . ASP A 1 125 ? 24.802 4.189 -18.103 1.00 58.09 125 ASP A CA 1
ATOM 989 C C . ASP A 1 125 ? 23.582 4.861 -17.465 1.00 58.09 125 ASP A C 1
ATOM 991 O O . ASP A 1 125 ? 22.982 4.369 -16.513 1.00 58.09 125 ASP A O 1
ATOM 995 N N . LYS A 1 126 ? 23.244 6.053 -17.960 1.00 55.41 126 LYS A N 1
ATOM 996 C CA . LYS A 1 126 ? 22.145 6.865 -17.420 1.00 55.41 126 LYS A CA 1
ATOM 997 C C . LYS A 1 126 ? 20.772 6.339 -17.833 1.00 55.41 126 LYS A C 1
ATOM 999 O O . LYS A 1 126 ? 19.760 6.718 -17.234 1.00 55.41 126 LYS A O 1
ATOM 1004 N N . ASN A 1 127 ? 20.723 5.506 -18.867 1.00 55.22 127 ASN A N 1
ATOM 1005 C CA . ASN A 1 127 ? 19.502 4.859 -19.325 1.00 55.22 127 ASN A CA 1
ATOM 1006 C C . ASN A 1 127 ? 19.541 3.416 -18.861 1.00 55.22 127 ASN A C 1
ATOM 1008 O O . ASN A 1 127 ? 20.618 2.841 -18.767 1.00 55.22 127 ASN A O 1
ATOM 1012 N N . ASN A 1 128 ? 18.383 2.827 -18.576 1.00 56.38 128 ASN A N 1
ATOM 1013 C CA . ASN A 1 128 ? 18.380 1.382 -18.459 1.00 56.38 128 ASN A CA 1
ATOM 1014 C C . ASN A 1 128 ? 18.721 0.870 -19.877 1.00 56.38 128 ASN A C 1
ATOM 1016 O O . ASN A 1 128 ? 18.030 1.247 -20.828 1.00 56.38 128 ASN A O 1
ATOM 1020 N N . PRO A 1 129 ? 19.798 0.094 -20.091 1.00 50.56 129 PRO A N 1
ATOM 1021 C CA . PRO A 1 129 ? 20.169 -0.377 -21.435 1.00 50.56 129 PRO A CA 1
ATOM 1022 C C . PRO A 1 129 ? 19.070 -1.253 -22.052 1.00 50.56 129 PRO A C 1
ATOM 1024 O O . PRO A 1 129 ? 19.031 -1.461 -23.265 1.00 50.56 129 PRO A O 1
ATOM 1027 N N . PHE A 1 130 ? 18.158 -1.745 -21.211 1.00 56.44 130 PHE A N 1
ATOM 1028 C CA . PHE A 1 130 ? 17.007 -2.545 -21.580 1.00 56.44 130 PHE A CA 1
ATOM 1029 C C . PHE A 1 130 ? 15.748 -1.689 -21.839 1.00 56.44 130 PHE A C 1
ATOM 1031 O O . PHE A 1 130 ? 14.704 -2.242 -22.187 1.00 56.44 130 PHE A O 1
ATOM 1038 N N . ASP A 1 131 ? 15.846 -0.352 -21.753 1.00 54.78 131 ASP A N 1
ATOM 1039 C CA . ASP A 1 131 ? 14.773 0.576 -22.122 1.00 54.78 131 ASP A CA 1
ATOM 1040 C C . ASP A 1 131 ? 14.452 0.473 -23.617 1.00 54.78 131 ASP A C 1
ATOM 1042 O O . ASP A 1 131 ? 15.259 0.774 -24.507 1.00 54.78 131 ASP A O 1
ATOM 1046 N N . LEU A 1 132 ? 13.202 0.118 -23.906 1.00 54.06 132 LEU A N 1
ATOM 1047 C CA . LEU A 1 132 ? 12.655 0.089 -25.256 1.00 54.06 132 LEU A CA 1
ATOM 1048 C C . LEU A 1 132 ? 12.446 1.524 -25.747 1.00 54.06 132 LEU A C 1
ATOM 1050 O O . LEU A 1 132 ? 11.383 2.110 -25.569 1.00 54.06 132 LEU A O 1
ATOM 1054 N N . ARG A 1 133 ? 13.458 2.118 -26.385 1.00 42.69 133 ARG A N 1
ATOM 1055 C CA . ARG A 1 133 ? 13.395 3.505 -26.893 1.00 42.69 133 ARG A CA 1
ATOM 1056 C C . ARG A 1 133 ? 12.430 3.736 -28.069 1.00 42.69 133 ARG A C 1
ATOM 1058 O O . ARG A 1 133 ? 12.431 4.824 -28.637 1.00 42.69 133 ARG A O 1
ATOM 1065 N N . SER A 1 134 ? 11.590 2.773 -28.447 1.00 32.09 134 SER A N 1
ATOM 1066 C CA . SER A 1 134 ? 10.585 2.971 -29.499 1.00 32.09 134 SER A CA 1
ATOM 1067 C C . SER A 1 134 ? 9.226 2.378 -29.127 1.00 32.09 134 SER A C 1
ATOM 1069 O O . SER A 1 134 ? 9.050 1.161 -29.148 1.00 32.09 134 SER A O 1
ATOM 1071 N N . GLY A 1 135 ? 8.262 3.264 -28.860 1.00 32.84 135 GLY A N 1
ATOM 1072 C CA . GLY A 1 135 ? 6.848 2.956 -28.634 1.00 32.84 135 GLY A CA 1
ATOM 1073 C C . GLY A 1 135 ? 6.346 3.407 -27.262 1.00 32.84 135 GLY A C 1
ATOM 1074 O O . GLY A 1 135 ? 7.106 3.446 -26.295 1.00 32.84 135 GLY A O 1
ATOM 1075 N N . ALA A 1 136 ? 5.053 3.736 -27.170 1.00 33.97 136 ALA A N 1
ATOM 1076 C CA . ALA A 1 136 ? 4.365 3.766 -25.883 1.00 33.97 136 ALA A CA 1
ATOM 1077 C C . ALA A 1 136 ? 4.655 2.432 -25.166 1.00 33.97 136 ALA A C 1
ATOM 1079 O O . ALA A 1 136 ? 4.534 1.377 -25.793 1.00 33.97 136 ALA A O 1
ATOM 1080 N N . ASN A 1 137 ? 5.054 2.485 -23.887 1.00 48.81 137 ASN A N 1
ATOM 1081 C CA . ASN A 1 137 ? 5.332 1.339 -22.994 1.00 48.81 137 ASN A CA 1
ATOM 1082 C C . ASN A 1 137 ? 6.814 0.913 -22.838 1.00 48.81 137 ASN A C 1
ATOM 1084 O O . ASN A 1 137 ? 7.123 -0.279 -22.808 1.00 48.81 137 ASN A O 1
ATOM 1088 N N . HIS A 1 138 ? 7.718 1.876 -22.605 1.00 51.91 138 HIS A N 1
ATOM 1089 C CA . HIS A 1 138 ? 9.140 1.661 -22.254 1.00 51.91 138 HIS A CA 1
ATOM 1090 C C . HIS A 1 138 ? 9.395 0.828 -20.973 1.00 51.91 138 HIS A C 1
ATOM 1092 O O . HIS A 1 138 ? 10.538 0.521 -20.666 1.00 51.91 138 HIS A O 1
ATOM 1098 N N . ARG A 1 139 ? 8.343 0.443 -20.237 1.00 58.44 139 ARG A N 1
ATOM 1099 C CA . ARG A 1 139 ? 8.396 -0.180 -18.896 1.00 58.44 139 ARG A CA 1
ATOM 1100 C C . ARG A 1 139 ? 7.968 -1.634 -18.857 1.00 58.44 139 ARG A C 1
ATOM 1102 O O . ARG A 1 139 ? 7.782 -2.202 -17.792 1.00 58.44 139 ARG A O 1
ATOM 1109 N N . LYS A 1 140 ? 7.721 -2.216 -20.027 1.00 62.94 140 LYS A N 1
ATOM 1110 C CA . LYS A 1 140 ? 7.251 -3.594 -20.120 1.00 62.94 140 LYS A CA 1
ATOM 1111 C C . LYS A 1 140 ? 8.350 -4.606 -19.857 1.00 62.94 140 LYS A C 1
ATOM 1113 O O . LYS A 1 140 ? 8.016 -5.763 -19.702 1.00 62.94 140 LYS A O 1
ATOM 1118 N N . VAL A 1 141 ? 9.625 -4.237 -19.893 1.00 67.31 141 VAL A N 1
ATOM 1119 C CA . VAL A 1 141 ? 10.726 -5.194 -19.762 1.00 67.31 141 VAL A CA 1
ATOM 1120 C C . VAL A 1 141 ? 11.830 -4.558 -18.927 1.00 67.31 141 VAL A C 1
ATOM 1122 O O . VAL A 1 141 ? 12.330 -3.500 -19.295 1.00 67.31 141 VAL A O 1
ATOM 1125 N N . GLY A 1 142 ? 12.229 -5.211 -17.835 1.00 68.88 142 GLY A N 1
ATOM 1126 C CA . GLY A 1 142 ? 13.410 -4.818 -17.055 1.00 68.88 142 GLY A CA 1
ATOM 1127 C C . GLY A 1 142 ? 13.174 -3.765 -15.979 1.00 68.88 142 GLY A C 1
ATOM 1128 O O . GLY A 1 142 ? 14.142 -3.187 -15.489 1.00 68.88 142 GLY A O 1
ATOM 1129 N N . HIS A 1 143 ? 11.915 -3.542 -15.601 1.00 73.12 143 HIS A N 1
ATOM 1130 C CA . HIS A 1 143 ? 11.497 -2.585 -14.573 1.00 73.12 143 HIS A CA 1
ATOM 1131 C C . HIS A 1 143 ? 10.741 -3.248 -13.407 1.00 73.12 143 HIS A C 1
ATOM 1133 O O . HIS A 1 143 ? 10.575 -2.639 -12.352 1.00 73.12 143 HIS A O 1
ATOM 1139 N N . ASP A 1 144 ? 10.340 -4.514 -13.551 1.00 75.25 144 ASP A N 1
ATOM 1140 C CA . ASP A 1 144 ? 9.768 -5.358 -12.495 1.00 75.25 144 ASP A CA 1
ATOM 1141 C C . ASP A 1 144 ? 10.782 -6.403 -12.000 1.00 75.25 144 ASP A C 1
ATOM 1143 O O . ASP A 1 144 ? 10.872 -7.513 -12.537 1.00 75.25 144 ASP A O 1
ATOM 1147 N N . PHE A 1 145 ? 11.518 -6.069 -10.933 1.00 73.62 145 PHE A N 1
ATOM 1148 C CA . PHE A 1 145 ? 12.531 -6.940 -10.312 1.00 73.62 145 PHE A CA 1
ATOM 1149 C C . PHE A 1 145 ? 12.014 -8.352 -9.990 1.00 73.62 145 PHE A C 1
ATOM 1151 O O . PHE A 1 145 ? 12.757 -9.331 -10.079 1.00 73.62 145 PHE A O 1
ATOM 1158 N N . PHE A 1 146 ? 10.731 -8.488 -9.653 1.00 74.50 146 PHE A N 1
ATOM 1159 C CA . PHE A 1 146 ? 10.146 -9.777 -9.289 1.00 74.50 146 PHE A CA 1
ATOM 1160 C C . PHE A 1 146 ? 9.991 -10.730 -10.480 1.00 74.50 146 PHE A C 1
ATOM 1162 O O . PHE A 1 146 ? 9.789 -11.930 -10.291 1.00 74.50 146 PHE A O 1
ATOM 1169 N N . SER A 1 147 ? 10.114 -10.216 -11.703 1.00 76.44 147 SER A N 1
ATOM 1170 C CA . SER A 1 147 ? 10.039 -10.989 -12.941 1.00 76.44 147 SER A CA 1
ATOM 1171 C C . SER A 1 147 ? 11.410 -11.318 -13.544 1.00 76.44 147 SER A C 1
ATOM 1173 O O . SER A 1 147 ? 11.482 -12.049 -14.533 1.00 76.44 147 SER A O 1
ATOM 1175 N N . PHE A 1 148 ? 12.509 -10.837 -12.948 1.00 77.69 148 PHE A N 1
ATOM 1176 C CA . PHE A 1 148 ? 13.821 -10.826 -13.605 1.00 77.69 148 PHE A CA 1
ATOM 1177 C C . PHE A 1 148 ? 14.381 -12.202 -13.947 1.00 77.69 148 PHE A C 1
ATOM 1179 O O . PHE A 1 148 ? 15.096 -12.329 -14.935 1.00 77.69 148 PHE A O 1
ATOM 1186 N N . ASN A 1 149 ? 14.022 -13.232 -13.182 1.00 79.56 149 ASN A N 1
ATOM 1187 C CA . ASN A 1 149 ? 14.462 -14.610 -13.413 1.00 79.56 149 ASN A CA 1
ATOM 1188 C C . ASN A 1 149 ? 13.596 -15.367 -14.433 1.00 79.56 149 ASN A C 1
ATOM 1190 O O . ASN A 1 149 ? 13.809 -16.558 -14.646 1.00 79.56 149 ASN A O 1
ATOM 1194 N N . LYS A 1 150 ? 12.586 -14.728 -15.036 1.00 81.19 150 LYS A N 1
ATOM 1195 C CA . LYS A 1 150 ? 11.669 -15.401 -15.957 1.00 81.19 150 LYS A CA 1
ATOM 1196 C C . LYS A 1 150 ? 12.207 -15.392 -17.387 1.00 81.19 150 LYS A C 1
ATOM 1198 O O . LYS A 1 150 ? 12.436 -14.333 -17.964 1.00 81.19 150 LYS A O 1
ATOM 1203 N N . ASP A 1 151 ? 12.289 -16.574 -17.990 1.00 86.81 151 ASP A N 1
ATOM 1204 C CA . ASP A 1 151 ? 12.725 -16.773 -19.376 1.00 86.81 151 ASP A CA 1
ATOM 1205 C C . ASP A 1 151 ? 11.617 -16.436 -20.386 1.00 86.81 151 ASP A C 1
ATOM 1207 O O . ASP A 1 151 ? 10.942 -17.315 -20.929 1.00 86.81 151 ASP A O 1
ATOM 1211 N N . ILE A 1 152 ? 11.386 -15.143 -20.618 1.00 84.31 152 ILE A N 1
ATOM 1212 C CA . ILE A 1 152 ? 10.353 -14.660 -21.553 1.00 84.31 152 ILE A CA 1
ATOM 1213 C C . ILE A 1 152 ? 10.906 -13.972 -22.792 1.00 84.31 152 ILE A C 1
ATOM 1215 O O . ILE A 1 152 ? 10.188 -13.905 -23.788 1.00 84.31 152 ILE A O 1
ATOM 1219 N N . ILE A 1 153 ? 12.138 -13.467 -22.743 1.00 86.69 153 ILE A N 1
ATOM 1220 C CA . ILE A 1 153 ? 12.697 -12.613 -23.792 1.00 86.69 153 ILE A CA 1
ATOM 1221 C C . ILE A 1 153 ? 13.235 -13.511 -24.915 1.00 86.69 153 ILE A C 1
ATOM 1223 O O . ILE A 1 153 ? 14.140 -14.297 -24.649 1.00 86.69 153 ILE A O 1
ATOM 1227 N N . PRO A 1 154 ? 12.717 -13.445 -26.154 1.00 89.19 154 PRO A N 1
ATOM 1228 C CA . PRO A 1 154 ? 13.205 -14.278 -27.253 1.00 89.19 154 PRO A CA 1
ATOM 1229 C C . PRO A 1 154 ? 14.692 -14.037 -27.540 1.00 89.19 154 PRO A C 1
ATOM 1231 O O . PRO A 1 154 ? 15.142 -12.896 -27.532 1.00 89.19 154 PRO A O 1
ATOM 1234 N N . GLY A 1 155 ? 15.455 -15.085 -27.853 1.00 88.06 155 GLY A N 1
ATOM 1235 C CA . GLY A 1 155 ? 16.876 -14.961 -28.209 1.00 88.06 155 GLY A CA 1
ATOM 1236 C C . GLY A 1 155 ? 17.126 -14.100 -29.446 1.00 88.06 155 GLY A C 1
ATOM 1237 O O . GLY A 1 155 ? 18.102 -13.356 -29.498 1.00 88.06 155 GLY A O 1
ATOM 1238 N N . GLU A 1 156 ? 16.195 -14.144 -30.397 1.00 88.38 156 GLU A N 1
ATOM 1239 C CA . GLU A 1 156 ? 16.206 -13.356 -31.635 1.00 88.38 156 GLU A CA 1
ATOM 1240 C C . GLU A 1 156 ? 15.801 -11.888 -31.430 1.00 88.38 156 GLU A C 1
ATOM 1242 O O . GLU A 1 156 ? 15.859 -11.093 -32.366 1.00 88.38 156 GLU A O 1
ATOM 1247 N N . TYR A 1 157 ? 15.382 -11.514 -30.218 1.00 85.62 157 TYR A N 1
ATOM 1248 C CA . TYR A 1 157 ? 15.025 -10.143 -29.881 1.00 85.62 157 TYR A CA 1
ATOM 1249 C C . TYR A 1 157 ? 16.231 -9.215 -30.041 1.00 85.62 157 TYR A C 1
ATOM 1251 O O . TYR A 1 157 ? 17.283 -9.470 -29.457 1.00 85.62 157 TYR A O 1
ATOM 1259 N N . ILE A 1 158 ? 16.095 -8.129 -30.807 1.00 83.75 158 ILE A N 1
ATOM 1260 C CA . ILE A 1 158 ? 17.191 -7.176 -31.032 1.00 83.75 158 ILE A CA 1
ATOM 1261 C C . ILE A 1 158 ? 17.099 -6.028 -30.023 1.00 83.75 158 ILE A C 1
ATOM 1263 O O . ILE A 1 158 ? 16.084 -5.331 -29.945 1.00 83.75 158 ILE A O 1
ATOM 1267 N N . MET A 1 159 ? 18.184 -5.788 -29.284 1.00 79.25 159 MET A N 1
ATOM 1268 C CA . MET A 1 159 ? 18.306 -4.674 -28.341 1.00 79.25 159 MET A CA 1
ATOM 1269 C C . MET A 1 159 ? 19.695 -4.036 -28.365 1.00 79.25 159 MET A C 1
ATOM 1271 O O . MET A 1 159 ? 20.606 -4.540 -29.020 1.00 79.25 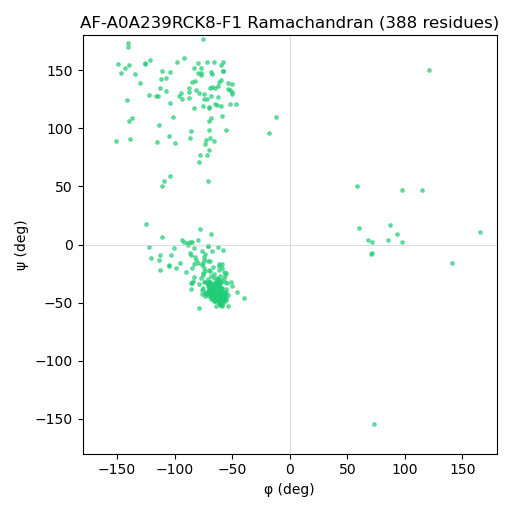159 MET A O 1
ATOM 1275 N N . ARG A 1 160 ? 19.854 -2.890 -27.694 1.00 75.94 160 ARG A N 1
ATOM 1276 C CA . ARG A 1 160 ? 21.157 -2.223 -27.593 1.00 75.94 160 ARG A CA 1
ATOM 1277 C C . ARG A 1 160 ? 22.016 -2.915 -26.540 1.00 75.94 160 ARG A C 1
ATOM 1279 O O . ARG A 1 160 ? 21.558 -3.134 -25.425 1.00 75.94 160 ARG A O 1
ATOM 1286 N N . ASP A 1 161 ? 23.253 -3.236 -26.894 1.00 74.44 161 ASP A N 1
ATOM 1287 C CA . ASP A 1 161 ? 24.267 -3.647 -25.928 1.00 74.44 161 ASP A CA 1
ATOM 1288 C C . ASP A 1 161 ? 24.810 -2.441 -25.136 1.00 74.44 161 ASP A C 1
ATOM 1290 O O . ASP A 1 161 ? 24.467 -1.287 -25.408 1.00 74.44 161 ASP A O 1
ATOM 1294 N N . LYS A 1 162 ? 25.704 -2.694 -24.171 1.00 70.56 162 LYS A N 1
ATOM 1295 C CA . LYS A 1 162 ? 26.360 -1.652 -23.355 1.00 70.56 162 LYS A CA 1
ATOM 1296 C C . LYS A 1 162 ? 27.105 -0.596 -24.184 1.00 70.56 162 LYS A C 1
ATOM 1298 O O . LYS A 1 162 ? 27.306 0.524 -23.727 1.00 70.56 162 LYS A O 1
ATOM 1303 N N . SER A 1 163 ? 27.561 -0.949 -25.385 1.00 70.56 163 SER A N 1
ATOM 1304 C CA . SER A 1 163 ? 28.232 -0.030 -26.315 1.00 70.56 163 SER A CA 1
ATOM 1305 C C . SER A 1 163 ? 27.249 0.710 -27.230 1.00 70.56 163 SER A C 1
ATOM 1307 O O . SER A 1 163 ? 27.665 1.532 -28.044 1.00 70.56 163 SER A O 1
ATOM 1309 N N . GLY A 1 164 ? 25.947 0.453 -27.093 1.00 71.31 164 GLY A N 1
ATOM 1310 C CA . GLY A 1 164 ? 24.878 1.072 -27.866 1.00 71.31 164 GLY A CA 1
ATOM 1311 C C . GLY A 1 164 ? 24.583 0.390 -29.204 1.00 71.31 164 GLY A C 1
ATOM 1312 O O . GLY A 1 164 ? 23.722 0.887 -29.941 1.00 71.31 164 GLY A O 1
ATOM 1313 N N . ASN A 1 165 ? 25.244 -0.728 -29.521 1.00 79.69 165 ASN A N 1
ATOM 1314 C CA . ASN A 1 165 ? 25.066 -1.452 -30.779 1.00 79.69 165 ASN A CA 1
ATOM 1315 C C . ASN A 1 165 ? 23.841 -2.361 -30.718 1.00 79.69 165 ASN A C 1
ATOM 1317 O O . ASN A 1 165 ? 23.590 -3.006 -29.704 1.00 79.69 165 ASN A O 1
ATOM 1321 N N . LEU A 1 166 ? 23.090 -2.445 -31.816 1.00 81.19 166 LEU A N 1
ATOM 1322 C CA . LEU A 1 166 ? 21.953 -3.358 -31.920 1.00 81.19 166 LEU A CA 1
ATOM 1323 C C . LEU A 1 166 ? 22.452 -4.791 -32.118 1.00 81.19 166 LEU A C 1
ATOM 1325 O O . LEU A 1 166 ? 23.130 -5.078 -33.103 1.00 81.19 166 LEU A O 1
ATOM 1329 N N . ARG A 1 167 ? 22.115 -5.683 -31.186 1.00 83.44 167 ARG A N 1
ATOM 1330 C CA . ARG A 1 167 ? 22.483 -7.103 -31.211 1.00 83.44 167 ARG A CA 1
ATOM 1331 C C . ARG A 1 167 ? 21.316 -7.960 -30.738 1.00 83.44 167 ARG A C 1
ATOM 1333 O O . ARG A 1 167 ? 20.467 -7.489 -29.979 1.00 83.44 167 ARG A O 1
ATOM 1340 N N . LYS A 1 168 ? 21.275 -9.216 -31.184 1.00 87.88 168 LYS A N 1
ATOM 1341 C CA . LYS A 1 168 ? 20.302 -10.182 -30.670 1.00 87.88 168 LYS A CA 1
ATOM 1342 C C . LYS A 1 168 ? 20.611 -10.494 -29.209 1.00 87.88 168 LYS A C 1
ATOM 1344 O O . LYS A 1 168 ? 21.777 -10.561 -28.821 1.00 87.88 168 LYS A O 1
ATOM 1349 N N . VAL A 1 169 ? 19.579 -10.742 -28.414 1.00 86.00 169 VAL A N 1
ATOM 1350 C CA . VAL A 1 169 ? 19.704 -11.157 -27.010 1.00 86.00 169 VAL A CA 1
ATOM 1351 C C . VAL A 1 169 ? 20.605 -12.385 -26.873 1.00 86.00 169 VAL A C 1
ATOM 1353 O O . VAL A 1 169 ? 21.493 -12.391 -26.023 1.00 86.00 169 VAL A O 1
ATOM 1356 N N . ALA A 1 170 ? 20.459 -13.381 -27.751 1.00 87.88 170 ALA A N 1
ATOM 1357 C CA . ALA A 1 170 ? 21.314 -14.569 -27.752 1.00 87.88 170 ALA A CA 1
ATOM 1358 C C . ALA A 1 170 ? 22.805 -14.229 -27.956 1.00 87.88 170 ALA A C 1
ATOM 1360 O O . ALA A 1 170 ? 23.673 -14.822 -27.309 1.00 87.88 170 ALA A O 1
ATOM 1361 N N . ASP A 1 171 ? 23.110 -13.236 -28.795 1.00 86.94 171 ASP A N 1
ATOM 1362 C CA . ASP A 1 171 ? 24.482 -12.792 -29.070 1.00 86.94 171 ASP A CA 1
ATOM 1363 C C . ASP A 1 171 ? 25.077 -11.991 -27.906 1.00 86.94 171 ASP A C 1
ATOM 1365 O O . ASP A 1 171 ? 26.289 -12.030 -27.685 1.00 86.94 171 ASP A O 1
ATOM 1369 N N . ILE A 1 172 ? 24.234 -11.245 -27.184 1.00 82.25 172 ILE A N 1
ATOM 1370 C CA . ILE A 1 172 ? 24.622 -10.486 -25.988 1.00 82.25 172 ILE A CA 1
ATOM 1371 C C . ILE A 1 172 ? 24.941 -11.449 -24.843 1.00 82.25 172 ILE A C 1
ATOM 1373 O O . ILE A 1 172 ? 25.958 -11.282 -24.180 1.00 82.25 172 ILE A O 1
ATOM 1377 N N . VAL A 1 173 ? 24.103 -12.470 -24.634 1.00 83.00 173 VAL A N 1
ATOM 1378 C CA . VAL A 1 173 ? 24.271 -13.439 -23.538 1.00 83.00 173 VAL A CA 1
ATOM 1379 C C . VAL A 1 173 ? 25.390 -14.454 -23.813 1.00 83.00 173 VAL A C 1
ATOM 1381 O O . VAL A 1 173 ? 25.990 -14.960 -22.869 1.00 83.00 173 VAL A O 1
ATOM 1384 N N . GLY A 1 174 ? 25.724 -14.714 -25.083 1.00 77.81 174 GLY A N 1
ATOM 1385 C CA . GLY A 1 174 ? 26.898 -15.512 -25.461 1.00 77.81 174 GLY A CA 1
ATOM 1386 C C . GLY A 1 174 ? 26.595 -16.835 -26.170 1.00 77.81 174 GLY A C 1
ATOM 1387 O O . GLY A 1 174 ? 27.194 -17.850 -25.836 1.00 77.81 174 GLY A O 1
ATOM 1388 N N . SER A 1 175 ? 25.713 -16.827 -27.178 1.00 61.31 175 SER A N 1
ATOM 1389 C CA . SER A 1 175 ? 25.458 -17.970 -28.083 1.00 61.31 175 SER A CA 1
ATOM 1390 C C . SER A 1 175 ? 24.999 -19.248 -27.365 1.00 61.31 175 SER A C 1
ATOM 1392 O O . SER A 1 175 ? 25.529 -20.340 -27.566 1.00 61.31 175 SER A O 1
ATOM 1394 N N . SER A 1 176 ? 23.994 -19.099 -26.507 1.00 64.19 176 SER A N 1
ATOM 1395 C CA . SER A 1 176 ? 23.299 -20.207 -25.848 1.00 64.19 176 SER A CA 1
ATOM 1396 C C . SER A 1 176 ? 22.313 -20.902 -26.803 1.00 64.19 176 SER A C 1
ATOM 1398 O O . SER A 1 176 ? 21.689 -20.244 -27.630 1.00 64.19 176 SER A O 1
ATOM 1400 N N . THR A 1 177 ? 22.112 -22.218 -26.653 1.00 66.94 177 THR A N 1
ATOM 1401 C CA . THR A 1 177 ? 21.056 -22.996 -27.347 1.00 66.94 177 THR A CA 1
ATOM 1402 C C . THR A 1 177 ? 19.642 -22.698 -26.834 1.00 66.94 177 THR A C 1
ATOM 1404 O O . THR A 1 177 ? 18.665 -23.271 -27.311 1.00 66.94 177 THR A O 1
ATOM 1407 N N . LYS A 1 178 ? 19.520 -21.824 -25.832 1.00 80.31 178 LYS A N 1
ATOM 1408 C CA . LYS A 1 178 ? 18.261 -21.434 -25.200 1.00 80.31 178 LYS A CA 1
ATOM 1409 C C . LYS A 1 178 ? 17.476 -20.490 -26.119 1.00 80.31 178 LYS A C 1
ATOM 1411 O O . LYS A 1 178 ? 17.997 -19.474 -26.566 1.00 80.31 178 LYS A O 1
ATOM 1416 N N . GLU A 1 179 ? 16.201 -20.794 -26.357 1.00 84.62 179 GLU A N 1
ATOM 1417 C CA . GLU A 1 179 ? 15.325 -19.967 -27.207 1.00 84.62 179 GLU A CA 1
ATOM 1418 C C . GLU A 1 179 ? 14.860 -18.668 -26.528 1.00 84.62 179 GLU A C 1
ATOM 1420 O O . GLU A 1 179 ? 14.524 -17.692 -27.201 1.00 84.62 179 GLU A O 1
ATOM 1425 N N . LYS A 1 180 ? 14.808 -18.651 -25.191 1.00 89.31 180 LYS A N 1
ATOM 1426 C CA . LYS A 1 180 ? 14.329 -17.520 -24.386 1.00 89.31 180 LYS A CA 1
ATOM 1427 C C . LYS A 1 180 ? 15.261 -17.241 -23.223 1.00 89.31 180 LYS A C 1
ATOM 1429 O O . LYS A 1 180 ? 15.805 -18.163 -22.635 1.00 89.31 180 LYS A O 1
ATOM 1434 N N . PHE A 1 181 ? 15.389 -15.982 -22.852 1.00 87.19 181 PHE A N 1
ATOM 1435 C CA . PHE A 1 181 ? 16.320 -15.503 -21.843 1.00 87.19 181 PHE A CA 1
ATOM 1436 C C . PHE A 1 181 ? 15.584 -14.705 -20.774 1.00 87.19 181 PHE A C 1
ATOM 1438 O O . PHE A 1 181 ? 14.501 -14.152 -21.011 1.00 87.19 181 PHE A O 1
ATOM 1445 N N . SER A 1 182 ? 16.182 -14.664 -19.591 1.00 85.25 182 SER A N 1
ATOM 1446 C CA . SER A 1 182 ? 15.715 -13.843 -18.484 1.00 85.25 182 SER A CA 1
ATOM 1447 C C . SER A 1 182 ? 16.380 -12.466 -18.488 1.00 85.25 182 SER A C 1
ATOM 1449 O O . SER A 1 182 ? 17.447 -12.266 -19.077 1.00 85.25 182 SER A O 1
ATOM 1451 N N . MET A 1 183 ? 15.768 -11.499 -17.801 1.00 80.19 183 MET A N 1
ATOM 1452 C CA . MET A 1 183 ? 16.415 -10.204 -17.566 1.00 80.19 183 MET A CA 1
ATOM 1453 C C . MET A 1 183 ? 17.699 -10.386 -16.744 1.00 80.19 183 MET A C 1
ATOM 1455 O O . MET A 1 183 ? 18.699 -9.719 -16.994 1.00 80.19 183 MET A O 1
ATOM 1459 N N . SER A 1 184 ? 17.713 -11.350 -15.821 1.00 78.94 184 SER A N 1
ATOM 1460 C CA . SER A 1 184 ? 18.912 -11.740 -15.080 1.00 78.94 184 SER A CA 1
ATOM 1461 C C . SER A 1 184 ? 20.039 -12.222 -16.000 1.00 78.94 184 SER A C 1
ATOM 1463 O O . SER A 1 184 ? 21.183 -11.823 -15.791 1.00 78.94 184 SER A O 1
ATOM 1465 N N . ASP A 1 185 ? 19.746 -13.020 -17.035 1.00 80.94 185 ASP A N 1
ATOM 1466 C CA . ASP A 1 185 ? 20.744 -13.467 -18.023 1.00 80.94 185 ASP A CA 1
ATOM 1467 C C . ASP A 1 185 ? 21.384 -12.268 -18.745 1.00 80.94 185 ASP A C 1
ATOM 1469 O O . ASP A 1 185 ? 22.606 -12.193 -18.888 1.00 80.94 185 ASP A O 1
ATOM 1473 N N . LEU A 1 186 ? 20.564 -11.286 -19.130 1.00 79.25 186 LEU A N 1
ATOM 1474 C CA . LEU A 1 186 ? 21.005 -10.057 -19.793 1.00 79.25 186 LEU A CA 1
ATOM 1475 C C . LEU A 1 186 ? 21.823 -9.140 -18.878 1.00 79.25 186 LEU A C 1
ATOM 1477 O O . LEU A 1 186 ? 22.894 -8.679 -19.276 1.00 79.25 186 LEU A O 1
ATOM 1481 N N . ILE A 1 187 ? 21.364 -8.898 -17.646 1.00 76.19 187 ILE A N 1
ATOM 1482 C CA . ILE A 1 187 ? 22.107 -8.125 -16.638 1.00 76.19 187 ILE A CA 1
ATOM 1483 C C . ILE A 1 187 ? 23.455 -8.796 -16.362 1.00 76.19 187 ILE A C 1
ATOM 1485 O O . ILE A 1 187 ? 24.486 -8.124 -16.306 1.00 76.19 187 ILE A O 1
ATOM 1489 N N . ASN A 1 188 ? 23.467 -10.125 -16.236 1.00 76.50 188 ASN A N 1
ATOM 1490 C CA . ASN A 1 188 ? 24.682 -10.898 -16.014 1.00 76.50 188 ASN A CA 1
ATOM 1491 C C . ASN A 1 188 ? 25.679 -10.754 -17.165 1.00 76.50 188 ASN A C 1
ATOM 1493 O O . ASN A 1 188 ? 26.858 -10.549 -16.897 1.00 76.50 188 ASN A O 1
ATOM 1497 N N . ALA A 1 189 ? 25.226 -10.828 -18.414 1.00 77.69 189 ALA A N 1
ATOM 1498 C CA . ALA A 1 189 ? 26.102 -10.715 -19.577 1.00 77.69 189 ALA A CA 1
ATOM 1499 C C . ALA A 1 189 ? 26.594 -9.279 -19.833 1.00 77.69 189 ALA A C 1
ATOM 1501 O O . ALA A 1 189 ? 27.714 -9.071 -20.292 1.00 77.69 189 ALA A O 1
ATOM 1502 N N . THR A 1 190 ? 25.771 -8.278 -19.510 1.00 73.38 190 THR A N 1
ATOM 1503 C CA . THR A 1 190 ? 26.049 -6.859 -19.800 1.00 73.38 190 THR A CA 1
ATOM 1504 C C . THR A 1 190 ? 26.895 -6.196 -18.709 1.00 73.38 190 THR A C 1
ATOM 1506 O O . THR A 1 190 ? 27.770 -5.372 -18.994 1.00 73.38 190 THR A O 1
ATOM 1509 N N . TYR A 1 191 ? 26.636 -6.556 -17.450 1.00 69.62 191 TYR A N 1
ATOM 1510 C CA . TYR A 1 191 ? 27.221 -5.925 -16.263 1.00 69.62 191 TYR A CA 1
ATOM 1511 C C . TYR A 1 191 ? 27.985 -6.884 -15.359 1.00 69.62 191 TYR A C 1
ATOM 1513 O O . TYR A 1 191 ? 28.560 -6.448 -14.365 1.00 69.62 191 TYR A O 1
ATOM 1521 N N . GLY A 1 192 ? 28.024 -8.177 -15.686 1.00 62.69 192 GLY A N 1
ATOM 1522 C CA . GLY A 1 192 ? 28.910 -9.117 -15.018 1.00 62.69 192 GLY A CA 1
ATOM 1523 C C . GLY A 1 192 ? 30.354 -8.677 -15.173 1.00 62.69 192 GLY A C 1
ATOM 1524 O O . GLY A 1 192 ? 30.924 -8.715 -16.260 1.00 62.69 192 GLY A O 1
ATOM 1525 N N . THR A 1 193 ? 30.955 -8.248 -14.072 1.00 55.41 193 THR A N 1
ATOM 1526 C CA . THR A 1 193 ? 32.394 -8.078 -14.005 1.00 55.41 193 THR A CA 1
ATOM 1527 C C . THR A 1 193 ? 33.046 -9.463 -14.040 1.00 55.41 193 THR A C 1
ATOM 1529 O O . THR A 1 193 ? 32.623 -10.378 -13.334 1.00 55.41 193 THR A O 1
ATOM 1532 N N . ASN A 1 194 ? 34.103 -9.625 -14.845 1.00 50.84 194 ASN A N 1
ATOM 1533 C CA . ASN A 1 194 ? 35.057 -10.735 -14.717 1.00 50.84 194 ASN A CA 1
ATOM 1534 C C . ASN A 1 194 ? 35.902 -10.524 -13.445 1.00 50.84 194 ASN A C 1
ATOM 1536 O O . ASN A 1 194 ? 37.125 -10.414 -13.501 1.00 50.84 194 ASN A O 1
ATOM 1540 N N . THR A 1 195 ? 35.259 -10.359 -12.290 1.00 46.41 195 THR A N 1
ATOM 1541 C CA . THR A 1 195 ? 35.949 -10.325 -11.006 1.00 46.41 195 THR A CA 1
ATOM 1542 C C . THR A 1 195 ? 36.074 -11.753 -10.500 1.00 46.41 195 THR A C 1
ATOM 1544 O O . THR A 1 195 ? 35.110 -12.513 -10.481 1.00 46.41 195 THR A O 1
ATOM 1547 N N . ASN A 1 196 ? 37.261 -12.120 -10.012 1.00 46.50 196 ASN A N 1
ATOM 1548 C CA . ASN A 1 196 ? 37.493 -13.417 -9.360 1.00 46.50 196 ASN A CA 1
ATOM 1549 C C . ASN A 1 196 ? 36.654 -13.608 -8.071 1.00 46.50 196 ASN A C 1
ATOM 1551 O O . ASN A 1 196 ? 36.720 -14.664 -7.450 1.00 46.50 196 ASN A O 1
ATOM 1555 N N . ASN A 1 197 ? 35.864 -12.602 -7.668 1.00 50.84 197 ASN A N 1
ATOM 1556 C CA . ASN A 1 197 ? 35.011 -12.606 -6.486 1.00 50.84 197 ASN A CA 1
ATOM 1557 C C . ASN A 1 197 ? 33.527 -12.571 -6.876 1.00 50.84 197 ASN A C 1
ATOM 1559 O O . ASN A 1 197 ? 32.961 -11.515 -7.160 1.00 50.84 197 ASN A O 1
ATOM 1563 N N . PHE A 1 198 ? 32.885 -13.734 -6.775 1.00 47.66 198 PHE A N 1
ATOM 1564 C CA . PHE A 1 198 ? 31.455 -13.964 -7.011 1.00 47.66 198 PHE A CA 1
ATOM 1565 C C . PHE A 1 198 ? 30.536 -12.923 -6.340 1.00 47.66 198 PHE A C 1
ATOM 1567 O O . PHE A 1 198 ? 29.592 -12.433 -6.956 1.00 47.66 198 PHE A O 1
ATOM 1574 N N . PHE A 1 199 ? 30.842 -12.524 -5.100 1.00 47.69 199 PHE A N 1
ATOM 1575 C CA . PHE A 1 199 ? 30.035 -11.559 -4.346 1.00 47.69 199 PHE A CA 1
ATOM 1576 C C . PHE A 1 199 ? 30.137 -10.117 -4.864 1.00 47.69 199 PHE A C 1
ATOM 1578 O O . PHE A 1 199 ? 29.144 -9.395 -4.798 1.00 47.69 199 PHE A O 1
ATOM 1585 N N . SER A 1 200 ? 31.285 -9.694 -5.410 1.00 51.72 200 SER A N 1
ATOM 1586 C CA . SER A 1 200 ? 31.423 -8.327 -5.940 1.00 51.72 200 SER A CA 1
ATOM 1587 C C . SER A 1 200 ? 30.642 -8.176 -7.244 1.00 51.72 200 SER A C 1
ATOM 1589 O O . SER A 1 200 ? 29.896 -7.217 -7.406 1.00 51.72 200 SER A O 1
ATOM 1591 N N . GLY A 1 201 ? 30.718 -9.182 -8.122 1.00 49.59 201 GLY A N 1
ATOM 1592 C CA . GLY A 1 201 ? 29.966 -9.194 -9.374 1.00 49.59 201 GLY A CA 1
ATOM 1593 C C . GLY A 1 201 ? 28.450 -9.284 -9.171 1.00 49.59 201 GLY A C 1
ATOM 1594 O O . GLY A 1 201 ? 27.701 -8.828 -10.025 1.00 49.59 201 GLY A O 1
ATOM 1595 N N . ILE A 1 202 ? 27.972 -9.842 -8.052 1.00 55.34 202 ILE A N 1
ATOM 1596 C CA . ILE A 1 202 ? 26.546 -9.820 -7.675 1.00 55.34 202 ILE A CA 1
ATOM 1597 C C . ILE A 1 202 ? 26.139 -8.446 -7.135 1.00 55.34 202 ILE A C 1
ATOM 1599 O O . ILE A 1 202 ? 25.079 -7.937 -7.500 1.00 55.34 202 ILE A O 1
ATOM 1603 N N . TRP A 1 203 ? 26.973 -7.834 -6.292 1.00 58.03 203 TRP A N 1
ATOM 1604 C CA . TRP A 1 203 ? 26.684 -6.526 -5.708 1.00 58.03 203 TRP A CA 1
ATOM 1605 C C . TRP A 1 203 ? 26.621 -5.417 -6.761 1.00 58.03 203 TRP A C 1
ATOM 1607 O O . TRP A 1 203 ? 25.685 -4.625 -6.732 1.00 58.03 203 TRP A O 1
ATOM 1617 N N . ASP A 1 204 ? 27.524 -5.413 -7.745 1.00 61.00 204 ASP A N 1
ATOM 1618 C CA . ASP A 1 204 ? 27.524 -4.421 -8.831 1.00 61.00 204 ASP A CA 1
ATOM 1619 C C . ASP A 1 204 ? 26.236 -4.491 -9.679 1.00 61.00 204 ASP A C 1
ATOM 1621 O O . ASP A 1 204 ? 25.664 -3.466 -10.055 1.00 61.00 204 ASP A O 1
ATOM 1625 N N . LYS A 1 205 ? 25.711 -5.703 -9.914 1.00 65.19 205 LYS A N 1
ATOM 1626 C CA . LYS A 1 205 ? 24.448 -5.942 -10.644 1.00 65.19 205 LYS A CA 1
ATOM 1627 C C . LYS A 1 205 ? 23.225 -5.480 -9.858 1.00 65.19 205 LYS A C 1
ATOM 1629 O O . LYS A 1 205 ? 22.314 -4.867 -10.420 1.00 65.19 205 LYS A O 1
ATOM 1634 N N . ILE A 1 206 ? 23.208 -5.773 -8.557 1.00 64.38 206 ILE A N 1
ATOM 1635 C CA . ILE A 1 206 ? 22.156 -5.335 -7.637 1.00 64.38 206 ILE A CA 1
ATOM 1636 C C . ILE A 1 206 ? 22.185 -3.810 -7.514 1.00 64.38 206 ILE A C 1
ATOM 1638 O O . ILE A 1 206 ? 21.142 -3.180 -7.632 1.00 64.38 206 ILE A O 1
ATOM 1642 N N . ALA A 1 207 ? 23.362 -3.206 -7.360 1.00 66.62 207 ALA A N 1
ATOM 1643 C CA . ALA A 1 207 ? 23.525 -1.760 -7.274 1.00 66.62 207 ALA A CA 1
ATOM 1644 C C . ALA A 1 207 ? 23.066 -1.057 -8.559 1.00 66.62 207 ALA A C 1
ATOM 1646 O O . ALA A 1 207 ? 22.366 -0.047 -8.479 1.00 66.62 207 ALA A O 1
ATOM 1647 N N . HIS A 1 208 ? 23.389 -1.608 -9.736 1.00 68.31 208 HIS A N 1
ATOM 1648 C CA . HIS A 1 208 ? 22.938 -1.055 -11.012 1.00 68.31 208 HIS A CA 1
ATOM 1649 C C . HIS A 1 208 ? 21.414 -1.117 -11.171 1.00 68.31 208 HIS A C 1
ATOM 1651 O O . HIS A 1 208 ? 20.767 -0.120 -11.486 1.00 68.31 208 HIS A O 1
ATOM 1657 N N . THR A 1 209 ? 20.828 -2.266 -10.841 1.00 70.50 209 THR A N 1
ATOM 1658 C CA . THR A 1 209 ? 19.373 -2.452 -10.836 1.00 70.50 209 THR A CA 1
ATOM 1659 C C . THR A 1 209 ? 18.690 -1.501 -9.847 1.00 70.50 209 THR A C 1
ATOM 1661 O O . THR A 1 209 ? 17.739 -0.815 -10.205 1.00 70.50 209 THR A O 1
ATOM 1664 N N . ILE A 1 210 ? 19.195 -1.404 -8.612 1.00 74.19 210 ILE A N 1
ATOM 1665 C CA . ILE A 1 210 ? 18.652 -0.520 -7.571 1.00 74.19 210 ILE A CA 1
ATOM 1666 C C . ILE A 1 210 ? 18.733 0.945 -7.995 1.00 74.19 210 ILE A C 1
ATOM 1668 O O . ILE A 1 210 ? 17.800 1.690 -7.722 1.00 74.19 210 ILE A O 1
ATOM 1672 N N . HIS A 1 211 ? 19.809 1.369 -8.659 1.00 75.25 211 HIS A N 1
ATOM 1673 C CA . HIS A 1 211 ? 19.947 2.747 -9.121 1.00 75.25 211 HIS A CA 1
ATOM 1674 C C . HIS A 1 211 ? 18.854 3.129 -10.126 1.00 75.25 211 HIS A C 1
ATOM 1676 O O . HIS A 1 211 ? 18.215 4.168 -9.962 1.00 75.25 211 HIS A O 1
ATOM 1682 N N . HIS A 1 212 ? 18.591 2.280 -11.126 1.00 74.31 212 HIS A N 1
ATOM 1683 C CA . HIS A 1 212 ? 17.504 2.513 -12.079 1.00 74.31 212 HIS A CA 1
ATOM 1684 C C . HIS A 1 212 ? 16.138 2.477 -11.395 1.00 74.31 212 HIS A C 1
ATOM 1686 O O . HIS A 1 212 ? 15.361 3.415 -11.550 1.00 74.31 212 HIS A O 1
ATOM 1692 N N . LEU A 1 213 ? 15.897 1.491 -10.524 1.00 77.31 213 LEU A N 1
ATOM 1693 C CA . LEU A 1 213 ? 14.655 1.427 -9.754 1.00 77.31 213 LEU A CA 1
ATOM 1694 C C . LEU A 1 213 ? 14.446 2.675 -8.876 1.00 77.31 213 LEU A C 1
ATOM 1696 O O . LEU A 1 213 ? 13.340 3.203 -8.800 1.00 77.31 213 LEU A O 1
ATOM 1700 N N . ALA A 1 214 ? 15.507 3.176 -8.237 1.00 77.81 214 ALA A N 1
ATOM 1701 C CA . ALA A 1 214 ? 15.478 4.379 -7.409 1.00 77.81 214 ALA A CA 1
ATOM 1702 C C . ALA A 1 214 ? 15.251 5.654 -8.230 1.00 77.81 214 ALA A C 1
ATOM 1704 O O . ALA A 1 214 ? 14.605 6.585 -7.752 1.00 77.81 214 ALA A O 1
ATOM 1705 N N . LYS A 1 215 ? 15.761 5.702 -9.463 1.00 77.50 215 LYS A N 1
ATOM 1706 C CA . LYS A 1 215 ? 15.482 6.788 -10.399 1.00 77.50 215 LYS A CA 1
ATOM 1707 C C . LYS A 1 215 ? 14.011 6.771 -10.820 1.00 77.50 215 LYS A C 1
ATOM 1709 O O . LYS A 1 215 ? 13.352 7.801 -10.762 1.00 77.50 215 LYS A O 1
ATOM 1714 N N . ASP A 1 216 ? 13.478 5.607 -11.170 1.00 76.44 216 ASP A N 1
ATOM 1715 C CA . ASP A 1 216 ? 12.129 5.491 -11.726 1.00 76.44 216 ASP A CA 1
ATOM 1716 C C . ASP A 1 216 ? 11.033 5.649 -10.665 1.00 76.44 216 ASP A C 1
ATOM 1718 O O . ASP A 1 216 ? 10.026 6.315 -10.921 1.00 76.44 216 ASP A O 1
ATOM 1722 N N . ILE A 1 217 ? 11.249 5.135 -9.447 1.00 81.44 217 ILE A N 1
ATOM 1723 C CA . ILE A 1 217 ? 10.282 5.225 -8.342 1.00 81.44 217 ILE A CA 1
ATOM 1724 C C . ILE A 1 217 ? 9.994 6.670 -7.928 1.00 81.44 217 ILE A C 1
ATOM 1726 O O . ILE A 1 217 ? 8.893 6.958 -7.465 1.00 81.44 217 ILE A O 1
ATOM 1730 N N . VAL A 1 218 ? 10.954 7.589 -8.083 1.00 78.00 218 VAL A N 1
ATOM 1731 C CA . VAL A 1 218 ? 10.754 9.001 -7.727 1.00 78.00 218 VAL A CA 1
ATOM 1732 C C . VAL A 1 218 ? 10.028 9.784 -8.813 1.00 78.00 218 VAL A C 1
ATOM 1734 O O . VAL A 1 218 ? 9.576 10.887 -8.542 1.00 78.00 218 VAL A O 1
ATOM 1737 N N . THR A 1 219 ? 9.889 9.244 -10.024 1.00 74.69 219 THR A N 1
ATOM 1738 C CA . THR A 1 219 ? 9.159 9.922 -11.101 1.00 74.69 219 THR A CA 1
ATOM 1739 C C . THR A 1 219 ? 7.643 9.752 -10.943 1.00 74.69 219 THR A C 1
ATOM 1741 O O . THR A 1 219 ? 7.195 8.740 -10.401 1.00 74.69 219 THR A O 1
ATOM 1744 N N . PRO A 1 220 ? 6.819 10.658 -11.508 1.00 68.81 220 PRO A N 1
ATOM 1745 C CA . PRO A 1 220 ? 5.365 10.477 -11.565 1.00 68.81 220 PRO A CA 1
ATOM 1746 C C . PRO A 1 220 ? 4.921 9.213 -12.308 1.00 68.81 220 PRO A C 1
ATOM 1748 O O . PRO A 1 220 ? 3.802 8.747 -12.129 1.00 68.81 220 PRO A O 1
ATOM 1751 N N . ASN A 1 221 ? 5.776 8.637 -13.151 1.00 73.56 221 ASN A N 1
ATOM 1752 C CA . ASN A 1 221 ? 5.460 7.375 -13.799 1.00 73.56 221 ASN A CA 1
ATOM 1753 C C . ASN A 1 221 ? 5.644 6.190 -12.824 1.00 73.56 221 ASN A C 1
ATOM 1755 O O . ASN A 1 221 ? 4.962 5.178 -12.969 1.00 73.56 221 ASN A O 1
ATOM 1759 N N . GLY A 1 222 ? 6.538 6.293 -11.832 1.00 77.12 222 GLY A N 1
ATOM 1760 C CA . GLY A 1 222 ? 6.789 5.273 -10.805 1.00 77.12 222 GLY A CA 1
ATOM 1761 C C . GLY A 1 222 ? 7.552 4.045 -11.309 1.00 77.12 222 GLY A C 1
ATOM 1762 O O . GLY A 1 222 ? 8.249 4.115 -12.312 1.00 77.12 222 GLY A O 1
ATOM 1763 N N . LEU A 1 223 ? 7.385 2.902 -10.656 1.00 79.88 223 LEU A N 1
ATOM 1764 C CA . LEU A 1 223 ? 7.785 1.565 -11.106 1.00 79.88 223 LEU A CA 1
ATOM 1765 C C . LEU A 1 223 ? 6.542 0.741 -11.417 1.00 79.88 223 LEU A C 1
ATOM 1767 O O . LEU A 1 223 ? 5.541 0.959 -10.748 1.00 79.88 223 LEU A O 1
ATOM 1771 N N . PRO A 1 224 ? 6.554 -0.208 -12.364 1.00 77.81 224 PRO A N 1
ATOM 1772 C CA . PRO A 1 224 ? 5.426 -1.118 -12.522 1.00 77.81 224 PRO A CA 1
ATOM 1773 C C . PRO A 1 224 ? 5.165 -1.897 -11.219 1.00 77.81 224 PRO A C 1
ATOM 1775 O O . PRO A 1 224 ? 6.087 -2.162 -10.442 1.00 77.81 224 PRO A O 1
ATOM 1778 N N . LEU A 1 225 ? 3.905 -2.261 -10.956 1.00 82.06 225 LEU A N 1
ATOM 1779 C CA . LEU A 1 225 ? 3.587 -3.109 -9.804 1.00 82.06 225 LEU A CA 1
ATOM 1780 C C . LEU A 1 225 ? 4.358 -4.442 -9.884 1.00 82.06 225 LEU A C 1
ATOM 1782 O O . LEU A 1 225 ? 4.593 -4.952 -10.988 1.00 82.06 225 LEU A O 1
ATOM 1786 N N . PRO A 1 226 ? 4.700 -5.042 -8.729 1.00 82.81 226 PRO A N 1
ATOM 1787 C CA . PRO A 1 226 ? 5.323 -6.355 -8.677 1.00 82.81 226 PRO A CA 1
ATOM 1788 C C . PRO A 1 226 ? 4.560 -7.385 -9.505 1.00 82.81 226 PRO A C 1
ATOM 1790 O O . PRO A 1 226 ? 3.332 -7.457 -9.434 1.00 82.81 226 PRO A O 1
ATOM 1793 N N . PHE A 1 227 ? 5.301 -8.214 -10.234 1.00 83.12 227 PHE A N 1
ATOM 1794 C CA . PHE A 1 227 ? 4.796 -9.324 -11.046 1.00 83.12 227 PHE A CA 1
ATOM 1795 C C . PHE A 1 227 ? 3.974 -8.933 -12.284 1.00 83.12 227 PHE A C 1
ATOM 1797 O O . PHE A 1 227 ? 3.471 -9.818 -12.983 1.00 83.12 227 PHE A O 1
ATOM 1804 N N . THR A 1 228 ? 3.831 -7.647 -12.603 1.00 79.69 228 THR A N 1
ATOM 1805 C CA . THR A 1 228 ? 3.083 -7.221 -13.798 1.00 79.69 228 THR A CA 1
ATOM 1806 C C . THR A 1 228 ? 3.753 -7.675 -15.090 1.00 79.69 228 THR A C 1
ATOM 1808 O O . THR A 1 228 ? 3.056 -8.049 -16.035 1.00 79.69 228 THR A O 1
ATOM 1811 N N . GLU A 1 229 ? 5.086 -7.753 -15.126 1.00 78.19 229 GLU A N 1
ATOM 1812 C CA . GLU A 1 229 ? 5.836 -8.244 -16.289 1.00 78.19 229 GLU A CA 1
ATOM 1813 C C . GLU A 1 229 ? 5.650 -9.757 -16.517 1.00 78.19 229 GLU A C 1
ATOM 1815 O O . GLU A 1 229 ? 5.906 -10.265 -17.613 1.00 78.19 229 GLU A O 1
ATOM 1820 N N . LEU A 1 230 ? 5.105 -10.507 -15.544 1.00 81.44 230 LEU A N 1
ATOM 1821 C CA . LEU A 1 230 ? 4.740 -11.911 -15.769 1.00 81.44 230 LEU A CA 1
ATOM 1822 C C . LEU A 1 230 ? 3.680 -12.070 -16.871 1.00 81.44 230 LEU A C 1
ATOM 1824 O O . LEU A 1 230 ? 3.596 -13.151 -17.458 1.00 81.44 230 LEU A O 1
ATOM 1828 N N . LEU A 1 231 ? 2.902 -11.025 -17.164 1.00 83.38 231 LEU A N 1
ATOM 1829 C CA . LEU A 1 231 ? 1.847 -11.023 -18.182 1.00 83.38 231 LEU A CA 1
ATOM 1830 C C . LEU A 1 231 ? 2.340 -10.613 -19.578 1.00 83.38 231 LEU A C 1
ATOM 1832 O O . LEU A 1 231 ? 1.545 -10.556 -20.518 1.00 83.38 231 LEU A O 1
ATOM 1836 N N . ASN A 1 232 ? 3.637 -10.343 -19.734 1.00 85.00 232 ASN A N 1
ATOM 1837 C CA . ASN A 1 232 ? 4.213 -9.990 -21.023 1.00 85.00 232 ASN A CA 1
ATOM 1838 C C . ASN A 1 232 ? 4.122 -11.139 -22.027 1.00 85.00 232 ASN A C 1
ATOM 1840 O O . ASN A 1 232 ? 4.488 -12.283 -21.742 1.00 85.00 232 ASN A O 1
ATOM 1844 N N . LYS A 1 233 ? 3.709 -10.796 -23.244 1.00 85.75 233 LYS A N 1
ATOM 1845 C CA . LYS A 1 233 ? 3.716 -11.671 -24.413 1.00 85.75 233 LYS A CA 1
ATOM 1846 C C . LYS A 1 233 ? 4.543 -11.014 -25.511 1.00 85.75 233 LYS A C 1
ATOM 1848 O O . LYS A 1 233 ? 4.321 -9.851 -25.848 1.00 85.75 233 LYS A O 1
ATOM 1853 N N . PHE A 1 234 ? 5.489 -11.773 -26.049 1.00 86.38 234 PHE A N 1
ATOM 1854 C CA . PHE A 1 234 ? 6.278 -11.382 -27.210 1.00 86.38 234 PHE A CA 1
ATOM 1855 C C . PHE A 1 234 ? 5.617 -11.948 -28.462 1.00 86.38 234 PHE A C 1
ATOM 1857 O O . PHE A 1 234 ? 5.296 -13.134 -28.512 1.00 86.38 234 PHE A O 1
ATOM 1864 N N . SER A 1 235 ? 5.425 -11.100 -29.464 1.00 86.31 235 SER A N 1
ATOM 1865 C CA . SER A 1 235 ? 4.940 -11.490 -30.786 1.00 86.31 235 SER A CA 1
ATOM 1866 C C . SER A 1 235 ? 5.859 -10.903 -31.842 1.00 86.31 235 SER A C 1
ATOM 1868 O O . SER A 1 235 ? 6.254 -9.743 -31.708 1.00 86.31 235 SER A O 1
ATOM 1870 N N . GLU A 1 236 ? 6.174 -11.662 -32.885 1.00 87.50 236 GLU A N 1
ATOM 1871 C CA . GLU A 1 236 ? 6.950 -11.154 -34.017 1.00 87.50 236 GLU A CA 1
ATOM 1872 C C . GLU A 1 236 ? 6.303 -9.891 -34.598 1.00 87.50 236 GLU A C 1
ATOM 1874 O O . GLU A 1 236 ? 5.077 -9.770 -34.689 1.00 87.50 236 GLU A O 1
ATOM 1879 N N . ALA A 1 237 ? 7.133 -8.914 -34.943 1.00 83.56 237 ALA A N 1
ATOM 1880 C CA . ALA A 1 237 ? 6.683 -7.654 -35.504 1.00 83.56 237 ALA A CA 1
ATOM 1881 C C . ALA A 1 237 ? 7.708 -7.122 -36.501 1.00 83.56 237 ALA A C 1
ATOM 1883 O O . ALA A 1 237 ? 8.913 -7.282 -36.326 1.00 83.56 237 ALA A O 1
ATOM 1884 N N . ASN A 1 238 ? 7.223 -6.422 -37.527 1.00 82.62 238 ASN A N 1
ATOM 1885 C CA . ASN A 1 238 ? 8.085 -5.752 -38.494 1.00 82.62 238 ASN A CA 1
ATOM 1886 C C . ASN A 1 238 ? 8.615 -4.426 -37.912 1.00 82.62 238 ASN A C 1
ATOM 1888 O O . ASN A 1 238 ? 8.151 -3.342 -38.265 1.00 82.62 238 ASN A O 1
ATOM 1892 N N . ASN A 1 239 ? 9.520 -4.521 -36.936 1.00 78.75 239 ASN A N 1
ATOM 1893 C CA . ASN A 1 239 ? 10.173 -3.397 -36.268 1.00 78.75 239 ASN A CA 1
ATOM 1894 C C . ASN A 1 239 ? 11.660 -3.699 -36.001 1.00 78.75 239 ASN A C 1
ATOM 1896 O O . ASN A 1 239 ? 12.133 -4.809 -36.227 1.00 78.75 239 ASN A O 1
ATOM 1900 N N . VAL A 1 240 ? 12.407 -2.703 -35.511 1.00 76.81 240 VAL A N 1
ATOM 1901 C CA . VAL A 1 240 ? 13.861 -2.815 -35.266 1.00 76.81 240 VAL A CA 1
ATOM 1902 C C . VAL A 1 240 ? 14.206 -3.942 -34.287 1.00 76.81 240 VAL A C 1
ATOM 1904 O O . VAL A 1 240 ? 15.264 -4.548 -34.410 1.00 76.81 240 VAL A O 1
ATOM 1907 N N . SER A 1 241 ? 13.319 -4.236 -33.333 1.00 75.81 241 SER A N 1
ATOM 1908 C CA . SER A 1 241 ? 13.503 -5.300 -32.345 1.00 75.81 241 SER A CA 1
ATOM 1909 C C . SER A 1 241 ? 13.130 -6.700 -32.855 1.00 75.81 241 SER A C 1
ATOM 1911 O O . SER A 1 241 ? 13.395 -7.673 -32.153 1.00 75.81 241 SER A O 1
ATOM 1913 N N . GLY A 1 242 ? 12.484 -6.818 -34.023 1.00 80.44 242 GLY A N 1
ATOM 1914 C CA . GLY A 1 242 ? 11.898 -8.058 -34.559 1.00 80.44 242 GLY A CA 1
ATOM 1915 C C . GLY A 1 242 ? 10.645 -8.547 -33.816 1.00 80.44 242 GLY A C 1
ATOM 1916 O O . GLY A 1 242 ? 9.971 -9.477 -34.255 1.00 80.44 242 GLY A O 1
ATOM 1917 N N . TYR A 1 243 ? 10.307 -7.916 -32.690 1.00 83.62 243 TYR A N 1
ATOM 1918 C CA . TYR A 1 243 ? 9.216 -8.303 -31.802 1.00 83.62 243 TYR A CA 1
ATOM 1919 C C . TYR A 1 243 ? 8.515 -7.080 -31.217 1.00 83.62 243 TYR A C 1
ATOM 1921 O O . TYR A 1 243 ? 9.119 -6.032 -30.971 1.00 83.62 243 TYR A O 1
ATOM 1929 N N . LYS A 1 244 ? 7.233 -7.252 -30.909 1.00 80.19 244 LYS A N 1
ATOM 1930 C CA . LYS A 1 244 ? 6.421 -6.372 -30.070 1.00 80.19 244 LYS A CA 1
ATOM 1931 C C . LYS A 1 244 ? 6.165 -7.055 -28.726 1.00 80.19 244 LYS A C 1
ATOM 1933 O O . LYS A 1 244 ? 5.929 -8.260 -28.680 1.00 80.19 244 LYS A O 1
ATOM 1938 N N . VAL A 1 245 ? 6.160 -6.267 -27.650 1.00 80.88 245 VAL A N 1
ATOM 1939 C CA . VAL A 1 245 ? 5.769 -6.721 -26.307 1.00 80.88 245 VAL A CA 1
ATOM 1940 C C . VAL A 1 245 ? 4.375 -6.195 -25.979 1.00 80.88 245 VAL A C 1
ATOM 1942 O O . VAL A 1 245 ? 4.136 -4.983 -25.982 1.00 80.88 245 VAL A O 1
ATOM 1945 N N . THR A 1 246 ? 3.444 -7.098 -25.692 1.00 80.62 246 THR A N 1
ATOM 1946 C CA . THR A 1 246 ? 2.095 -6.771 -25.205 1.00 80.62 246 THR A CA 1
ATOM 1947 C C . THR A 1 246 ? 1.938 -7.216 -23.763 1.00 80.62 246 THR A C 1
ATOM 1949 O O . THR A 1 246 ? 2.420 -8.286 -23.398 1.00 80.62 246 THR A O 1
ATOM 1952 N N . ASN A 1 247 ? 1.239 -6.424 -22.962 1.00 80.62 247 ASN A N 1
ATOM 1953 C CA . ASN A 1 247 ? 0.903 -6.751 -21.586 1.00 80.62 247 ASN A CA 1
ATOM 1954 C C . ASN A 1 247 ? -0.535 -6.303 -21.344 1.00 80.62 247 ASN A C 1
ATOM 1956 O O . ASN A 1 247 ? -0.792 -5.112 -21.246 1.00 80.62 247 ASN A O 1
ATOM 1960 N N . GLU A 1 248 ? -1.473 -7.247 -21.266 1.00 78.69 248 GLU A N 1
ATOM 1961 C CA . GLU A 1 248 ? -2.907 -6.933 -21.176 1.00 78.69 248 GLU A CA 1
ATOM 1962 C C . GLU A 1 248 ? -3.255 -6.041 -19.977 1.00 78.69 248 GLU A C 1
ATOM 1964 O O . GLU A 1 248 ? -4.206 -5.272 -20.052 1.00 78.69 248 GLU A O 1
ATOM 1969 N N . LEU A 1 249 ? -2.489 -6.106 -18.887 1.00 74.75 249 LEU A N 1
ATOM 1970 C CA . LEU A 1 249 ? -2.706 -5.255 -17.723 1.00 74.75 249 LEU A CA 1
ATOM 1971 C C . LEU A 1 249 ? -2.150 -3.846 -17.959 1.00 74.75 249 LEU A C 1
ATOM 1973 O O . LEU A 1 249 ? -2.891 -2.875 -17.846 1.00 74.75 249 LEU A O 1
ATOM 1977 N N . LEU A 1 250 ? -0.870 -3.735 -18.326 1.00 73.31 250 LEU A N 1
ATOM 1978 C CA . LEU A 1 250 ? -0.209 -2.438 -18.535 1.00 73.31 250 LEU A CA 1
ATOM 1979 C C . LEU A 1 250 ? -0.722 -1.695 -19.780 1.00 73.31 250 LEU A C 1
ATOM 1981 O O . LEU A 1 250 ? -0.590 -0.481 -19.863 1.00 73.31 250 LEU A O 1
ATOM 1985 N N . ASP A 1 251 ? -1.290 -2.412 -20.754 1.00 74.12 251 ASP A N 1
ATOM 1986 C CA . ASP A 1 251 ? -1.832 -1.829 -21.986 1.00 74.12 251 ASP A CA 1
ATOM 1987 C C . ASP A 1 251 ? -3.258 -1.298 -21.812 1.00 74.12 251 ASP A C 1
ATOM 1989 O O . ASP A 1 251 ? -3.651 -0.370 -22.516 1.00 74.12 251 ASP A O 1
ATOM 1993 N N . ASN A 1 252 ? -4.035 -1.870 -20.887 1.00 71.88 252 ASN A N 1
ATOM 1994 C CA . ASN A 1 252 ? -5.444 -1.511 -20.694 1.00 71.88 252 ASN A CA 1
ATOM 1995 C C . ASN A 1 252 ? -5.690 -0.657 -19.446 1.00 71.88 252 ASN A C 1
ATOM 1997 O O . ASN A 1 252 ? -6.746 -0.034 -19.328 1.00 71.88 252 ASN A O 1
ATOM 2001 N N . VAL A 1 253 ? -4.745 -0.632 -18.506 1.00 71.88 253 VAL A N 1
ATOM 2002 C CA . VAL A 1 253 ? -4.868 0.104 -17.250 1.00 71.88 253 VAL A CA 1
ATOM 2003 C C . VAL A 1 253 ? -3.874 1.260 -17.231 1.00 71.88 253 VAL A C 1
ATOM 2005 O O . VAL A 1 253 ? -2.712 1.108 -17.590 1.00 71.88 253 VAL A O 1
ATOM 2008 N N . GLN A 1 254 ? -4.342 2.435 -16.810 1.00 73.69 254 GLN A N 1
ATOM 2009 C CA . GLN A 1 254 ? -3.506 3.635 -16.762 1.00 73.69 254 GLN A CA 1
ATOM 2010 C C . GLN A 1 254 ? -2.423 3.513 -15.685 1.00 73.69 254 GLN A C 1
ATOM 2012 O O . GLN A 1 254 ? -2.638 2.871 -14.654 1.00 73.69 254 GLN A O 1
ATOM 2017 N N . ASN A 1 255 ? -1.269 4.143 -15.919 1.00 70.38 255 ASN A N 1
ATOM 2018 C CA . ASN A 1 255 ? -0.076 4.015 -15.076 1.00 70.38 255 ASN A CA 1
ATOM 2019 C C . ASN A 1 255 ? -0.346 4.338 -13.598 1.00 70.38 255 ASN A C 1
ATOM 2021 O O . ASN A 1 255 ? 0.226 3.692 -12.726 1.00 70.38 255 ASN A O 1
ATOM 2025 N N . GLU A 1 256 ? -1.250 5.273 -13.302 1.00 73.69 256 GLU A N 1
ATOM 2026 C CA . GLU A 1 256 ? -1.684 5.671 -11.951 1.00 73.69 256 GLU A CA 1
ATOM 2027 C C . GLU A 1 256 ? -2.291 4.512 -11.137 1.00 73.69 256 GLU A C 1
ATOM 2029 O O . GLU A 1 256 ? -2.405 4.596 -9.918 1.00 73.69 256 GLU A O 1
ATOM 2034 N N . PHE A 1 257 ? -2.684 3.421 -11.796 1.00 77.88 257 PHE A N 1
ATOM 2035 C CA . PHE A 1 257 ? -3.263 2.235 -11.164 1.00 77.88 257 PHE A CA 1
ATOM 2036 C C . PHE A 1 257 ? -2.362 1.003 -11.246 1.00 77.88 257 PHE A C 1
ATOM 2038 O O . PHE A 1 257 ? -2.673 -0.006 -10.619 1.00 77.88 257 PHE A O 1
ATOM 2045 N N . VAL A 1 258 ? -1.270 1.051 -12.011 1.00 76.12 258 VAL A N 1
ATOM 2046 C CA . VAL A 1 258 ? -0.351 -0.087 -12.204 1.00 76.12 258 VAL A CA 1
ATOM 2047 C C . VAL A 1 258 ? 1.094 0.252 -11.860 1.00 76.12 258 VAL A C 1
ATOM 2049 O O . VAL A 1 258 ? 2.000 -0.489 -12.242 1.00 76.12 258 VAL A O 1
ATOM 2052 N N . SER A 1 259 ? 1.314 1.336 -11.112 1.00 79.94 259 SER A N 1
ATOM 2053 C CA . SER A 1 259 ? 2.642 1.753 -10.672 1.00 79.94 259 SER A CA 1
ATOM 2054 C C . SER A 1 259 ? 2.766 1.950 -9.159 1.00 79.94 259 SER A C 1
ATOM 2056 O O . SER A 1 259 ? 1.783 2.178 -8.460 1.00 79.94 259 SER A O 1
ATOM 2058 N N . LEU A 1 260 ? 4.002 1.836 -8.670 1.00 85.62 260 LEU A N 1
ATOM 2059 C CA . LEU A 1 260 ? 4.460 2.223 -7.341 1.00 85.62 260 LEU A CA 1
ATOM 2060 C C . LEU A 1 260 ? 5.318 3.481 -7.443 1.00 85.62 260 LEU A C 1
ATOM 2062 O O . LEU A 1 260 ? 6.260 3.527 -8.232 1.00 85.62 260 LEU A O 1
ATOM 2066 N N . ARG A 1 261 ? 5.053 4.477 -6.605 1.00 86.25 261 ARG A N 1
ATOM 2067 C CA . ARG A 1 261 ? 5.786 5.750 -6.576 1.00 86.25 261 ARG A CA 1
ATOM 2068 C C . ARG A 1 261 ? 6.410 5.995 -5.211 1.00 86.25 261 ARG A C 1
ATOM 2070 O O . ARG A 1 261 ? 5.950 5.486 -4.192 1.00 86.25 261 ARG A O 1
ATOM 2077 N N . ALA A 1 262 ? 7.429 6.845 -5.150 1.00 86.06 262 ALA A N 1
ATOM 2078 C CA . ALA A 1 262 ? 8.054 7.263 -3.897 1.00 86.06 262 ALA A CA 1
ATOM 2079 C C . ALA A 1 262 ? 7.050 7.970 -2.972 1.00 86.06 262 ALA A C 1
ATOM 2081 O O . ALA A 1 262 ? 7.140 7.863 -1.743 1.00 86.06 262 ALA A O 1
ATOM 2082 N N . SER A 1 263 ? 6.059 8.649 -3.552 1.00 87.62 263 SER A N 1
ATOM 2083 C CA . SER A 1 263 ? 4.934 9.237 -2.832 1.00 87.62 263 SER A CA 1
ATOM 2084 C C . SER A 1 263 ? 4.077 8.194 -2.110 1.00 87.62 263 SER A C 1
ATOM 2086 O O . SER A 1 263 ? 3.604 8.485 -1.010 1.00 87.62 263 SER A O 1
ATOM 2088 N N . ASP A 1 264 ? 3.956 6.962 -2.621 1.00 89.75 264 ASP A N 1
ATOM 2089 C CA . ASP A 1 264 ? 3.212 5.889 -1.950 1.00 89.75 264 ASP A CA 1
ATOM 2090 C C . ASP A 1 264 ? 3.864 5.510 -0.616 1.00 89.75 264 ASP A C 1
ATOM 2092 O O . ASP A 1 264 ? 3.202 5.454 0.426 1.00 89.75 264 ASP A O 1
ATOM 2096 N N . PHE A 1 265 ? 5.186 5.317 -0.636 1.00 90.44 265 PHE A N 1
ATOM 2097 C CA . PHE A 1 265 ? 5.984 4.995 0.548 1.00 90.44 265 PHE A CA 1
ATOM 2098 C C . PHE A 1 265 ? 6.061 6.172 1.518 1.00 90.44 265 PHE A C 1
ATOM 2100 O O . PHE A 1 265 ? 5.903 5.989 2.728 1.00 90.44 265 PHE A O 1
ATOM 2107 N N . THR A 1 266 ? 6.261 7.383 0.994 1.00 90.06 266 THR A N 1
ATOM 2108 C CA . THR A 1 266 ? 6.343 8.598 1.814 1.00 90.06 266 THR A CA 1
ATOM 2109 C C . THR A 1 266 ? 5.030 8.847 2.544 1.00 90.06 266 THR A C 1
ATOM 2111 O O . THR A 1 266 ? 5.043 9.168 3.730 1.00 90.06 266 THR A O 1
ATOM 2114 N N . SER A 1 267 ? 3.895 8.605 1.884 1.00 93.06 267 SER A N 1
ATOM 2115 C CA . SER A 1 267 ? 2.569 8.737 2.490 1.00 93.06 267 SER A CA 1
ATOM 2116 C C . SER A 1 267 ? 2.378 7.787 3.671 1.00 93.06 267 SER A C 1
ATOM 2118 O O . SER A 1 267 ? 1.944 8.188 4.752 1.00 93.06 267 SER A O 1
ATOM 2120 N N . VAL A 1 268 ? 2.755 6.517 3.497 1.00 94.75 268 VAL A N 1
ATOM 2121 C CA . VAL A 1 268 ? 2.698 5.521 4.575 1.00 94.75 268 VAL A CA 1
ATOM 2122 C C . VAL A 1 268 ? 3.626 5.906 5.727 1.00 94.75 268 VAL A C 1
ATOM 2124 O O . VAL A 1 268 ? 3.227 5.804 6.890 1.00 94.75 268 VAL A O 1
ATOM 2127 N N . GLY A 1 269 ? 4.848 6.347 5.418 1.00 94.44 269 GLY A N 1
ATOM 2128 C CA . GLY A 1 269 ? 5.830 6.788 6.407 1.00 94.44 269 GLY A CA 1
ATOM 2129 C C . GLY A 1 269 ? 5.338 7.983 7.221 1.00 94.44 269 GLY A C 1
ATOM 2130 O O . GLY A 1 269 ? 5.395 7.946 8.449 1.00 94.44 269 GLY A O 1
ATOM 2131 N N . PHE A 1 270 ? 4.785 8.992 6.547 1.00 95.25 270 PHE A N 1
ATOM 2132 C CA . PHE A 1 270 ? 4.248 10.195 7.175 1.00 95.25 270 PHE A CA 1
ATOM 2133 C C . PHE A 1 270 ? 3.111 9.859 8.146 1.00 95.25 270 PHE A C 1
ATOM 2135 O O . PHE A 1 270 ? 3.203 10.187 9.327 1.00 95.25 270 PHE A O 1
ATOM 2142 N N . ILE A 1 271 ? 2.097 9.103 7.700 1.00 96.56 271 ILE A N 1
ATOM 2143 C CA . ILE A 1 271 ? 0.974 8.696 8.564 1.00 96.56 271 ILE A CA 1
ATOM 2144 C C . ILE A 1 271 ? 1.475 7.914 9.779 1.00 96.56 271 ILE A C 1
ATOM 2146 O O . ILE A 1 271 ? 1.066 8.194 10.904 1.00 96.56 271 ILE A O 1
ATOM 2150 N N . ARG A 1 272 ? 2.387 6.952 9.582 1.00 95.12 272 ARG A N 1
ATOM 2151 C CA . ARG A 1 272 ? 2.931 6.151 10.690 1.00 95.12 272 ARG A CA 1
ATOM 2152 C C . ARG A 1 272 ? 3.691 6.995 11.703 1.00 95.12 272 ARG A C 1
ATOM 2154 O O . ARG A 1 272 ? 3.562 6.750 12.902 1.00 95.12 272 ARG A O 1
ATOM 2161 N N . LEU A 1 273 ? 4.485 7.955 11.240 1.00 95.19 273 LEU A N 1
ATOM 2162 C CA . LEU A 1 273 ? 5.249 8.838 12.113 1.00 95.19 273 LEU A CA 1
ATOM 2163 C C . LEU A 1 273 ? 4.309 9.729 12.927 1.00 95.19 273 LEU A C 1
ATOM 2165 O O . LEU A 1 273 ? 4.414 9.773 14.152 1.00 95.19 273 LEU A O 1
ATOM 2169 N N . THR A 1 274 ? 3.329 10.350 12.275 1.00 95.19 274 THR A N 1
ATOM 2170 C CA . THR A 1 274 ? 2.349 11.209 12.942 1.00 95.19 274 THR A CA 1
ATOM 2171 C C . THR A 1 274 ? 1.473 10.433 13.926 1.00 95.19 274 THR A C 1
ATOM 2173 O O . THR A 1 274 ? 1.260 10.879 15.053 1.00 95.19 274 THR A O 1
ATOM 2176 N N . HIS A 1 275 ? 1.036 9.227 13.565 1.00 95.31 275 HIS A N 1
ATOM 2177 C CA . HIS A 1 275 ? 0.323 8.341 14.484 1.00 95.31 275 HIS A CA 1
ATOM 2178 C C . HIS A 1 275 ? 1.185 7.904 15.664 1.00 95.31 275 HIS A C 1
ATOM 2180 O O . HIS A 1 275 ? 0.698 7.861 16.786 1.00 95.31 275 HIS A O 1
ATOM 2186 N N . SER A 1 276 ? 2.473 7.629 15.451 1.00 94.31 276 SER A N 1
ATOM 2187 C CA . SER A 1 276 ? 3.381 7.279 16.549 1.00 94.31 276 SER A CA 1
ATOM 2188 C C . SER A 1 276 ? 3.504 8.413 17.568 1.00 94.31 276 SER A C 1
ATOM 2190 O O . SER A 1 276 ? 3.579 8.146 18.766 1.00 94.31 276 SER A O 1
ATOM 2192 N N . VAL A 1 277 ? 3.478 9.671 17.113 1.00 93.50 277 VAL A N 1
ATOM 2193 C CA . VAL A 1 277 ? 3.419 10.842 18.000 1.00 93.50 277 VAL A CA 1
ATOM 2194 C C . VAL A 1 277 ? 2.090 10.883 18.757 1.00 93.50 277 VAL A C 1
ATOM 2196 O O . VAL A 1 277 ? 2.109 10.990 19.982 1.00 93.50 277 VAL A O 1
ATOM 2199 N N . LEU A 1 278 ? 0.952 10.716 18.070 1.00 92.19 278 LEU A N 1
ATOM 2200 C CA . LEU A 1 278 ? -0.366 10.653 18.717 1.00 92.19 278 LEU A CA 1
ATOM 2201 C C . LEU A 1 278 ? -0.418 9.563 19.798 1.00 92.19 278 LEU A C 1
ATOM 2203 O O . LEU A 1 278 ? -0.863 9.815 20.914 1.00 92.19 278 LEU A O 1
ATOM 2207 N N . TYR A 1 279 ? 0.076 8.363 19.497 1.00 93.38 279 TYR A N 1
ATOM 2208 C CA . TYR A 1 279 ? 0.050 7.235 20.428 1.00 93.38 279 TYR A CA 1
ATOM 2209 C C . TYR A 1 279 ? 0.883 7.486 21.683 1.00 93.38 279 TYR A C 1
ATOM 2211 O O . TYR A 1 279 ? 0.515 6.998 22.745 1.00 93.38 279 TYR A O 1
ATOM 2219 N N . ARG A 1 280 ? 1.981 8.245 21.577 1.00 91.81 280 ARG A N 1
ATOM 2220 C CA . ARG A 1 280 ? 2.773 8.669 22.742 1.00 91.81 280 ARG A CA 1
ATOM 2221 C C . ARG A 1 280 ? 2.022 9.686 23.595 1.00 91.81 280 ARG A C 1
ATOM 2223 O O . ARG A 1 280 ? 2.046 9.589 24.812 1.00 91.81 280 ARG A O 1
ATOM 2230 N N . ILE A 1 281 ? 1.321 10.631 22.968 1.00 90.25 281 ILE A N 1
ATOM 2231 C CA . ILE A 1 281 ? 0.491 11.614 23.686 1.00 90.25 281 ILE A CA 1
ATOM 2232 C C . ILE A 1 281 ? -0.640 10.906 24.447 1.00 90.25 281 ILE A C 1
ATOM 2234 O O . ILE A 1 281 ? -0.936 11.259 25.585 1.00 90.25 281 ILE A O 1
ATOM 2238 N N . LYS A 1 282 ? -1.236 9.878 23.836 1.00 89.00 282 LYS A N 1
ATOM 2239 C CA . LYS A 1 282 ? -2.336 9.084 24.399 1.00 89.00 282 LYS A CA 1
ATOM 2240 C C . LYS A 1 282 ? -1.891 7.962 25.343 1.00 89.00 282 LYS A C 1
ATOM 2242 O O . LYS A 1 282 ? -2.734 7.283 25.918 1.00 89.00 282 LYS A O 1
ATOM 2247 N N . GLU A 1 283 ? -0.591 7.750 25.538 1.00 88.19 283 GLU A N 1
ATOM 2248 C CA . GLU A 1 283 ? -0.068 6.607 26.298 1.00 88.19 283 GLU A CA 1
ATOM 2249 C C . GLU A 1 283 ? -0.556 6.593 27.754 1.00 88.19 283 GLU A C 1
ATOM 2251 O O . GLU A 1 283 ? -0.905 5.541 28.287 1.00 88.19 283 GLU A O 1
ATOM 2256 N N . THR A 1 284 ? -0.646 7.764 28.387 1.00 84.81 284 THR A N 1
ATOM 2257 C CA . THR A 1 284 ? -1.110 7.904 29.775 1.00 84.81 284 THR A CA 1
ATOM 2258 C C . THR A 1 284 ? -2.598 7.612 29.946 1.00 84.81 284 THR A C 1
ATOM 2260 O O . THR A 1 284 ? -2.986 7.102 30.996 1.00 84.81 284 THR A O 1
ATOM 2263 N N . GLU A 1 285 ? -3.407 7.915 28.931 1.00 83.31 285 GLU A N 1
ATOM 2264 C CA . GLU A 1 285 ? -4.840 7.608 28.857 1.00 83.31 285 GLU A CA 1
ATOM 2265 C C . GLU A 1 285 ? -5.047 6.111 28.592 1.00 83.31 285 GLU A C 1
ATOM 2267 O O . GLU A 1 285 ? -5.840 5.446 29.254 1.00 83.31 285 GLU A O 1
ATOM 2272 N N . TRP A 1 286 ? -4.265 5.553 27.667 1.00 86.12 286 TRP A N 1
ATOM 2273 C CA . TRP A 1 286 ? -4.416 4.177 27.205 1.00 86.12 286 TRP A CA 1
ATOM 2274 C C . TRP A 1 286 ? -3.809 3.128 28.137 1.00 86.12 286 TRP A C 1
ATOM 2276 O O . TRP A 1 286 ? -4.160 1.959 28.021 1.00 86.12 286 TRP A O 1
ATOM 2286 N N . LYS A 1 287 ? -2.940 3.507 29.083 1.00 83.56 287 LYS A N 1
ATOM 2287 C CA . LYS A 1 287 ? -2.268 2.565 30.004 1.00 83.56 287 LYS A CA 1
ATOM 2288 C C . LYS A 1 287 ? -3.224 1.693 30.830 1.00 83.56 287 LYS A C 1
ATOM 2290 O O . LYS A 1 287 ? -2.807 0.647 31.316 1.00 83.56 287 LYS A O 1
ATOM 2295 N N . ASN A 1 288 ? -4.463 2.149 31.021 1.00 80.31 288 ASN A N 1
ATOM 2296 C CA . ASN A 1 288 ? -5.481 1.455 31.809 1.00 80.31 288 ASN A CA 1
ATOM 2297 C C . ASN A 1 288 ? -6.263 0.413 30.987 1.00 80.31 288 ASN A C 1
ATOM 2299 O O . ASN A 1 288 ? -7.028 -0.353 31.562 1.00 80.31 288 ASN A O 1
ATOM 2303 N N . PHE A 1 289 ? -6.077 0.378 29.665 1.00 81.19 289 PHE A N 1
ATOM 2304 C CA . PHE A 1 289 ? -6.746 -0.559 28.765 1.00 81.19 289 PHE A CA 1
ATOM 2305 C C . PHE A 1 289 ? -5.848 -1.753 28.438 1.00 81.19 289 PHE A C 1
ATOM 2307 O O . PHE A 1 289 ? -4.616 -1.680 28.492 1.00 81.19 289 PHE A O 1
ATOM 2314 N N . ASP A 1 290 ? -6.458 -2.872 28.051 1.00 81.50 290 ASP A N 1
ATOM 2315 C CA . ASP A 1 290 ? -5.702 -4.048 27.649 1.00 81.50 290 ASP A CA 1
ATOM 2316 C C . ASP A 1 290 ? -5.010 -3.853 26.285 1.00 81.50 290 ASP A C 1
ATOM 2318 O O . ASP A 1 290 ? -5.408 -3.062 25.422 1.00 81.50 290 ASP A O 1
ATOM 2322 N N . LYS A 1 291 ? -3.950 -4.635 26.058 1.00 84.94 291 LYS A N 1
ATOM 2323 C CA . LYS A 1 291 ? -3.128 -4.535 24.844 1.00 84.94 291 LYS A CA 1
ATOM 2324 C C . LYS A 1 291 ? -3.908 -4.796 23.552 1.00 84.94 291 LYS A C 1
ATOM 2326 O O . LYS A 1 291 ? -3.529 -4.237 22.519 1.00 84.94 291 LYS A O 1
ATOM 2331 N N . ASN A 1 292 ? -4.932 -5.654 23.568 1.00 84.38 292 ASN A N 1
ATOM 2332 C CA . ASN A 1 292 ? -5.709 -5.957 22.365 1.00 84.38 292 ASN A CA 1
ATOM 2333 C C . ASN A 1 292 ? -6.575 -4.758 21.990 1.00 84.38 292 ASN A C 1
ATOM 2335 O O . ASN A 1 292 ? -6.590 -4.384 20.820 1.00 84.38 292 ASN A O 1
ATOM 2339 N N . THR A 1 293 ? -7.201 -4.110 22.971 1.00 83.62 293 THR A N 1
ATOM 2340 C CA . THR A 1 293 ? -7.997 -2.896 22.755 1.00 83.62 293 THR A CA 1
ATOM 2341 C C . THR A 1 293 ? -7.142 -1.759 22.225 1.00 83.62 293 THR A C 1
ATOM 2343 O O . THR A 1 293 ? -7.444 -1.217 21.166 1.00 83.62 293 THR A O 1
ATOM 2346 N N . ILE A 1 294 ? -5.988 -1.489 22.844 1.00 89.12 294 ILE A N 1
ATOM 2347 C CA . ILE A 1 294 ? -5.037 -0.487 22.333 1.00 89.12 294 ILE A CA 1
ATOM 2348 C C . ILE A 1 294 ? -4.625 -0.808 20.886 1.00 89.12 294 ILE A C 1
ATOM 2350 O O . ILE A 1 294 ? -4.514 0.085 20.043 1.00 89.12 294 ILE A O 1
ATOM 2354 N N . SER A 1 295 ? -4.386 -2.085 20.573 1.00 90.19 295 SER A N 1
ATOM 2355 C CA . SER A 1 295 ? -4.003 -2.514 19.222 1.00 90.19 295 SER A CA 1
ATOM 2356 C C . SER A 1 295 ? -5.140 -2.337 18.213 1.00 90.19 295 SER A C 1
ATOM 2358 O O . SER A 1 295 ? -4.887 -1.886 17.095 1.00 90.19 295 SER A O 1
ATOM 2360 N N . ALA A 1 296 ? -6.380 -2.635 18.606 1.00 89.12 296 ALA A N 1
ATOM 2361 C CA . ALA A 1 296 ? -7.569 -2.418 17.792 1.00 89.12 296 ALA A CA 1
ATOM 2362 C C . ALA A 1 296 ? -7.777 -0.925 17.502 1.00 89.12 296 ALA A C 1
ATOM 2364 O O . ALA A 1 296 ? -7.941 -0.551 16.344 1.00 89.12 296 ALA A O 1
ATOM 2365 N N . THR A 1 297 ? -7.662 -0.062 18.512 1.00 91.25 297 THR A N 1
ATOM 2366 C CA . THR A 1 297 ? -7.791 1.397 18.370 1.00 91.25 297 THR A CA 1
ATOM 2367 C C . THR A 1 297 ? -6.723 1.976 17.446 1.00 91.25 297 THR A C 1
ATOM 2369 O O . THR A 1 297 ? -7.027 2.749 16.536 1.00 91.25 297 THR A O 1
ATOM 2372 N N . LYS A 1 298 ? -5.458 1.555 17.597 1.00 94.56 298 LYS A N 1
ATOM 2373 C CA . LYS A 1 298 ? -4.379 1.945 16.672 1.00 94.56 298 LYS A CA 1
ATOM 2374 C C . LYS A 1 298 ? -4.689 1.519 15.236 1.00 94.56 298 LYS A C 1
ATOM 2376 O O . LYS A 1 298 ? -4.480 2.301 14.308 1.00 94.56 298 LYS A O 1
ATOM 2381 N N . ALA A 1 299 ? -5.210 0.305 15.053 1.00 94.12 299 ALA A N 1
ATOM 2382 C CA . ALA A 1 299 ? -5.604 -0.196 13.742 1.00 94.12 299 ALA A CA 1
ATOM 2383 C C . ALA A 1 299 ? -6.778 0.600 13.146 1.00 94.12 299 ALA A C 1
ATOM 2385 O O . ALA A 1 299 ? -6.714 0.966 11.975 1.00 94.12 299 ALA A O 1
ATOM 2386 N N . GLN A 1 300 ? -7.795 0.956 13.936 1.00 94.44 300 GLN A N 1
ATOM 2387 C CA . GLN A 1 300 ? -8.903 1.813 13.492 1.00 94.44 300 GLN A CA 1
ATOM 2388 C C . GLN A 1 300 ? -8.410 3.195 13.038 1.00 94.44 300 GLN A C 1
ATOM 2390 O O . GLN A 1 300 ? -8.766 3.643 11.949 1.00 94.44 300 GLN A O 1
ATOM 2395 N N . LEU A 1 301 ? -7.531 3.838 13.815 1.00 96.06 301 LEU A N 1
ATOM 2396 C CA . LEU A 1 301 ? -6.932 5.126 13.446 1.00 96.06 301 LEU A CA 1
ATOM 2397 C C . LEU A 1 301 ? -6.145 5.029 12.135 1.00 96.06 301 LEU A C 1
ATOM 2399 O O . LEU A 1 301 ? -6.292 5.879 11.260 1.00 96.06 301 LEU A O 1
ATOM 2403 N N . ASN A 1 302 ? -5.355 3.964 11.958 1.00 96.69 302 ASN A N 1
ATOM 2404 C CA . ASN A 1 302 ? -4.666 3.693 10.695 1.00 96.69 302 ASN A CA 1
ATOM 2405 C C . ASN A 1 302 ? -5.645 3.558 9.525 1.00 96.69 302 ASN A C 1
ATOM 2407 O O . ASN A 1 302 ? -5.406 4.156 8.480 1.00 96.69 302 ASN A O 1
ATOM 2411 N N . VAL A 1 303 ? -6.742 2.809 9.688 1.00 96.31 303 VAL A N 1
ATOM 2412 C CA . VAL A 1 303 ? -7.768 2.654 8.643 1.00 96.31 303 VAL A CA 1
ATOM 2413 C C . VAL A 1 303 ? -8.344 4.008 8.247 1.00 96.31 303 VAL A C 1
ATOM 2415 O O . VAL A 1 303 ? -8.404 4.293 7.053 1.00 96.31 303 VAL A O 1
ATOM 2418 N N . LEU A 1 304 ? -8.714 4.854 9.212 1.00 96.88 304 LEU A N 1
ATOM 2419 C CA . LEU A 1 304 ? -9.278 6.178 8.941 1.00 96.88 304 LEU A CA 1
ATOM 2420 C C . LEU A 1 304 ? -8.309 7.063 8.145 1.00 96.88 304 LEU A C 1
ATOM 2422 O O . LEU A 1 304 ? -8.691 7.604 7.105 1.00 96.88 304 LEU A O 1
ATOM 2426 N N . SER A 1 305 ? -7.051 7.162 8.579 1.00 97.62 305 SER A N 1
ATOM 2427 C CA . SER A 1 305 ? -6.039 7.980 7.898 1.00 97.62 305 SER A CA 1
ATOM 2428 C C . SER A 1 305 ? -5.698 7.444 6.510 1.00 97.62 305 SER A C 1
ATOM 2430 O O . SER A 1 305 ? -5.613 8.214 5.554 1.00 97.62 305 SER A O 1
ATOM 2432 N N . TYR A 1 306 ? -5.544 6.124 6.371 1.00 97.12 306 TYR A N 1
ATOM 2433 C CA . TYR A 1 306 ? -5.248 5.493 5.087 1.00 97.12 306 TYR A CA 1
ATOM 2434 C C . TYR A 1 306 ? -6.405 5.624 4.096 1.00 97.12 306 TYR A C 1
ATOM 2436 O O . TYR A 1 306 ? -6.177 6.005 2.951 1.00 97.12 306 TYR A O 1
ATOM 2444 N N . CYS A 1 307 ? -7.647 5.378 4.525 1.00 96.06 307 CYS A N 1
ATOM 2445 C CA . CYS A 1 307 ? -8.816 5.562 3.665 1.00 96.06 307 CYS A CA 1
ATOM 2446 C C . CYS A 1 307 ? -8.945 7.021 3.227 1.00 96.06 307 CYS A C 1
ATOM 2448 O O . CYS A 1 307 ? -9.130 7.287 2.044 1.00 96.06 307 CYS A O 1
ATOM 2450 N N . SER A 1 308 ? -8.790 7.965 4.159 1.00 96.06 308 SER A N 1
ATOM 2451 C CA . SER A 1 308 ? -8.885 9.398 3.856 1.00 96.06 308 SER A CA 1
ATOM 2452 C C . SER A 1 308 ? -7.811 9.839 2.862 1.00 96.06 308 SER A C 1
ATOM 2454 O O . SER A 1 308 ? -8.110 10.588 1.934 1.00 96.06 308 SER A O 1
ATOM 2456 N N . CYS A 1 309 ? -6.582 9.334 3.000 1.00 95.25 309 CYS A N 1
ATOM 2457 C CA . CYS A 1 309 ? -5.499 9.605 2.057 1.00 95.25 309 CYS A CA 1
ATOM 2458 C C . CYS A 1 309 ? -5.802 9.034 0.664 1.00 95.25 309 CYS A C 1
ATOM 2460 O O . CYS A 1 309 ? -5.823 9.799 -0.295 1.00 95.25 309 CYS A O 1
ATOM 2462 N N . VAL A 1 310 ? -6.136 7.740 0.549 1.00 93.00 310 VAL A N 1
ATOM 2463 C CA . VAL A 1 310 ? -6.455 7.106 -0.747 1.00 93.00 310 VAL A CA 1
ATOM 2464 C C . VAL A 1 310 ? -7.635 7.800 -1.429 1.00 93.00 310 VAL A C 1
ATOM 2466 O O . VAL A 1 310 ? -7.564 8.103 -2.616 1.00 93.00 310 VAL A O 1
ATOM 2469 N N . ILE A 1 311 ? -8.707 8.103 -0.690 1.00 92.62 311 ILE A N 1
ATOM 2470 C CA . ILE A 1 311 ? -9.866 8.829 -1.228 1.00 92.62 311 ILE A CA 1
ATOM 2471 C C . ILE A 1 311 ? -9.444 10.210 -1.731 1.00 92.62 311 ILE A C 1
ATOM 2473 O O . ILE A 1 311 ? -9.846 10.599 -2.822 1.00 92.62 311 ILE A O 1
ATOM 2477 N N . THR A 1 312 ? -8.612 10.933 -0.980 1.00 89.50 312 THR A N 1
ATOM 2478 C CA . THR A 1 312 ? -8.135 12.263 -1.385 1.00 89.50 312 THR A CA 1
ATOM 2479 C C . THR A 1 312 ? -7.224 12.185 -2.612 1.00 89.50 312 THR A C 1
ATOM 2481 O O . THR A 1 312 ? -7.403 12.969 -3.534 1.00 89.50 312 THR A O 1
ATOM 2484 N N . GLN A 1 313 ? -6.301 11.220 -2.686 1.00 87.56 313 GLN A N 1
ATOM 2485 C CA . GLN A 1 313 ? -5.451 10.994 -3.866 1.00 87.56 313 GLN A CA 1
ATOM 2486 C C . GLN A 1 313 ? -6.290 10.659 -5.107 1.00 87.56 313 GLN A C 1
ATOM 2488 O O . GLN A 1 313 ? -6.087 11.232 -6.176 1.00 87.56 313 GLN A O 1
ATOM 2493 N N . MET A 1 314 ? -7.297 9.796 -4.954 1.00 85.81 314 MET A N 1
ATOM 2494 C CA . MET A 1 314 ? -8.242 9.466 -6.022 1.00 85.81 314 MET A CA 1
ATOM 2495 C C . MET A 1 314 ? -9.121 10.661 -6.413 1.00 85.81 314 MET A C 1
ATOM 2497 O O . MET A 1 314 ? -9.417 10.847 -7.591 1.00 85.81 314 MET A O 1
ATOM 2501 N N . PHE A 1 315 ? -9.520 11.497 -5.454 1.00 83.75 315 PHE A N 1
ATOM 2502 C CA . PHE A 1 315 ? -10.250 12.734 -5.718 1.00 83.75 315 PHE A CA 1
ATOM 2503 C C . PHE A 1 315 ? -9.379 13.725 -6.498 1.00 83.75 315 PHE A C 1
ATOM 2505 O O . PHE A 1 315 ? -9.816 14.245 -7.519 1.00 83.75 315 PHE A O 1
ATOM 2512 N N . LEU A 1 316 ? -8.125 13.933 -6.088 1.00 77.62 316 LEU A N 1
ATOM 2513 C CA . LEU A 1 316 ? -7.169 14.767 -6.820 1.00 77.62 316 LEU A CA 1
ATOM 2514 C C . LEU A 1 316 ? -6.999 14.273 -8.260 1.00 77.62 316 LEU A C 1
ATOM 2516 O O . LEU A 1 316 ? -7.081 15.075 -9.184 1.00 77.62 316 LEU A O 1
ATOM 2520 N N . TYR A 1 317 ? -6.868 12.961 -8.461 1.00 77.12 317 TYR A N 1
ATOM 2521 C CA . TYR A 1 317 ? -6.830 12.356 -9.794 1.00 77.12 317 TYR A CA 1
ATOM 2522 C C . TYR A 1 317 ? -8.094 12.655 -10.628 1.00 77.12 317 TYR A C 1
ATOM 2524 O O . TYR A 1 317 ? -8.003 13.034 -11.794 1.00 77.12 317 TYR A O 1
ATOM 2532 N N . LEU A 1 318 ? -9.290 12.514 -10.045 1.00 72.94 318 LEU A N 1
ATOM 2533 C CA . LEU A 1 318 ? -10.550 12.730 -10.767 1.00 72.94 318 LEU A CA 1
ATOM 2534 C C . LEU A 1 318 ? -10.805 14.204 -11.113 1.00 72.94 318 LEU A C 1
ATOM 2536 O O . LEU A 1 318 ? -11.324 14.485 -12.191 1.00 72.94 318 LEU A O 1
ATOM 2540 N N . PHE A 1 319 ? -10.459 15.133 -10.218 1.00 67.94 319 PHE A N 1
ATOM 2541 C CA . PHE A 1 319 ? -10.814 16.554 -10.339 1.00 67.94 319 PHE A CA 1
ATOM 2542 C C . PHE A 1 319 ? -9.729 17.430 -10.970 1.00 67.94 319 PHE A C 1
ATOM 2544 O O . PHE A 1 319 ? -10.040 18.519 -11.443 1.00 67.94 319 PHE A O 1
ATOM 2551 N N . LYS A 1 320 ? -8.477 16.965 -11.054 1.00 63.12 320 LYS A N 1
ATOM 2552 C CA . LYS A 1 320 ? -7.422 17.646 -11.830 1.00 63.12 320 LYS A CA 1
ATOM 2553 C C . LYS A 1 320 ? -7.615 17.484 -13.349 1.00 63.12 320 LYS A C 1
ATOM 2555 O O . LYS A 1 320 ? -6.936 18.127 -14.142 1.00 63.12 320 LYS A O 1
ATOM 2560 N N . LYS A 1 321 ? -8.571 16.646 -13.758 1.00 53.66 321 LYS A N 1
ATOM 2561 C CA . LYS A 1 321 ? -8.835 16.242 -15.138 1.00 53.66 321 LYS A CA 1
ATOM 2562 C C . LYS A 1 321 ? -10.002 17.034 -15.737 1.00 53.66 321 LYS A C 1
ATOM 2564 O O . LYS A 1 321 ? -11.140 16.575 -15.735 1.00 53.66 321 LYS A O 1
ATOM 2569 N N . GLU A 1 322 ? -9.718 18.201 -16.314 1.00 46.28 322 GLU A N 1
ATOM 2570 C CA . GLU A 1 322 ? -10.726 19.036 -17.002 1.00 46.28 322 GLU A CA 1
ATOM 2571 C C . GLU A 1 322 ? -11.289 18.412 -18.304 1.00 46.28 322 GLU A C 1
ATOM 2573 O O . GLU A 1 322 ? -12.243 18.936 -18.871 1.00 46.28 322 GLU A O 1
ATOM 2578 N N . ASN A 1 323 ? -10.773 17.269 -18.783 1.00 46.09 323 ASN A N 1
ATOM 2579 C CA . ASN A 1 323 ? -11.271 16.599 -19.995 1.00 46.09 323 ASN A CA 1
ATOM 2580 C C . ASN A 1 323 ? -11.356 15.069 -19.840 1.00 46.09 323 ASN A C 1
ATOM 2582 O O . ASN A 1 323 ? -10.420 14.322 -20.129 1.00 46.09 323 ASN A O 1
ATOM 2586 N N . LEU A 1 324 ? -12.516 14.572 -19.400 1.00 47.19 324 LEU A N 1
ATOM 2587 C CA . LEU A 1 324 ? -12.786 13.136 -19.224 1.00 47.19 324 LEU A CA 1
ATOM 2588 C C . LEU A 1 324 ? -13.000 12.361 -20.545 1.00 47.19 324 LEU A C 1
ATOM 2590 O O . LEU A 1 324 ? -12.994 11.132 -20.516 1.00 47.19 324 LEU A O 1
ATOM 2594 N N . TYR A 1 325 ? -13.153 13.042 -21.689 1.00 44.28 325 TYR A N 1
ATOM 2595 C CA . TYR A 1 325 ? -13.666 12.447 -22.936 1.00 44.28 325 TYR A CA 1
ATOM 2596 C C . TYR A 1 325 ? -12.624 12.122 -24.020 1.00 44.28 325 TYR A C 1
ATOM 2598 O O . TYR A 1 325 ? -12.957 11.448 -24.993 1.00 44.28 325 TYR A O 1
ATOM 2606 N N . THR A 1 326 ? -11.364 12.543 -23.885 1.00 42.66 326 THR A N 1
ATOM 2607 C CA . THR A 1 326 ? -10.331 12.274 -24.901 1.00 42.66 326 THR A C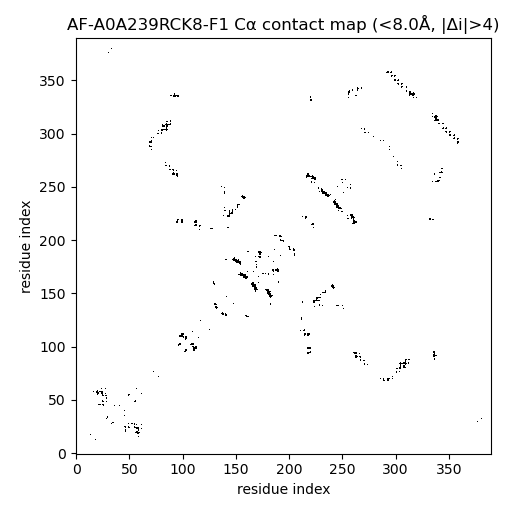A 1
ATOM 2608 C C . THR A 1 326 ? -9.424 11.113 -24.486 1.00 42.66 326 THR A C 1
ATOM 2610 O O . THR A 1 326 ? -8.604 11.233 -23.577 1.00 42.66 326 THR A O 1
ATOM 2613 N N . LEU A 1 327 ? -9.558 9.983 -25.188 1.00 42.59 327 LEU A N 1
ATOM 2614 C CA . LEU A 1 327 ? -8.705 8.782 -25.103 1.00 42.59 327 LEU A CA 1
ATOM 2615 C C . LEU A 1 327 ? -7.360 8.933 -25.848 1.00 42.59 327 LEU A C 1
ATOM 2617 O O . LEU A 1 327 ? -6.679 7.941 -26.094 1.00 42.59 327 LEU A O 1
ATOM 2621 N N . VAL A 1 328 ? -6.977 10.149 -26.250 1.00 39.34 328 VAL A N 1
ATOM 2622 C CA . VAL A 1 328 ? -5.734 10.377 -26.998 1.00 39.34 328 VAL A CA 1
ATOM 2623 C C . VAL A 1 328 ? -4.546 10.259 -26.050 1.00 39.34 328 VAL A C 1
ATOM 2625 O O . VAL A 1 328 ? -4.504 10.928 -25.019 1.00 39.34 328 VAL A O 1
ATOM 2628 N N . ASP A 1 329 ? -3.632 9.372 -26.439 1.00 38.31 329 ASP A N 1
ATOM 2629 C CA . ASP A 1 329 ? -2.331 9.038 -25.860 1.00 38.31 329 ASP A CA 1
ATOM 2630 C C . ASP A 1 329 ? -1.793 10.116 -24.908 1.00 38.31 329 ASP A C 1
ATOM 2632 O O . ASP A 1 329 ? -1.225 11.139 -25.311 1.00 38.31 329 ASP A O 1
ATOM 2636 N N . ARG A 1 330 ? -2.052 9.897 -23.614 1.00 43.59 330 ARG A N 1
ATOM 2637 C CA . ARG A 1 330 ? -1.608 10.784 -22.547 1.00 43.59 330 ARG A CA 1
ATOM 2638 C C . ARG A 1 330 ? -0.107 10.627 -22.446 1.00 43.59 330 ARG A C 1
ATOM 2640 O O . ARG A 1 330 ? 0.390 9.695 -21.819 1.00 43.59 330 ARG A O 1
ATOM 2647 N N . LYS A 1 331 ? 0.621 11.554 -23.061 1.00 36.94 331 LYS A N 1
ATOM 2648 C CA . LYS A 1 331 ? 2.027 11.784 -22.746 1.00 36.94 331 LYS A CA 1
ATOM 2649 C C . LYS A 1 331 ? 2.098 12.051 -21.242 1.00 36.94 331 LYS A C 1
ATOM 2651 O O . LYS A 1 331 ? 1.756 13.140 -20.802 1.00 36.94 331 LYS A O 1
ATOM 2656 N N . THR A 1 332 ? 2.450 11.013 -20.485 1.00 43.34 332 THR A N 1
ATOM 2657 C CA . THR A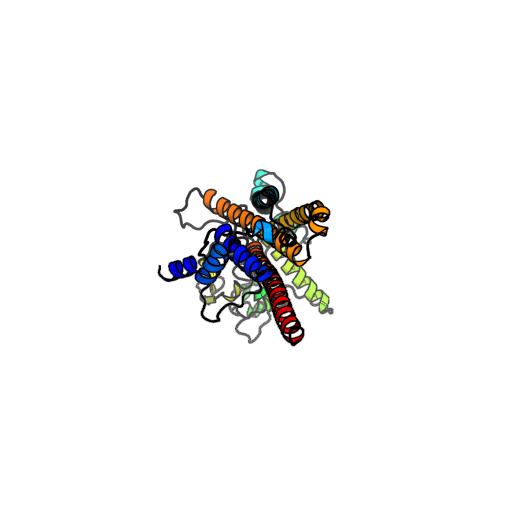 1 332 ? 2.957 11.023 -19.107 1.00 43.34 332 THR A CA 1
ATOM 2658 C C . THR A 1 332 ? 3.336 12.435 -18.658 1.00 43.34 332 THR A C 1
ATOM 2660 O O . THR A 1 332 ? 4.292 12.936 -19.250 1.00 43.34 332 THR A O 1
ATOM 2663 N N . ASN A 1 333 ? 2.593 13.075 -17.728 1.00 44.72 333 ASN A N 1
ATOM 2664 C CA . ASN A 1 333 ? 3.054 14.203 -16.871 1.00 44.72 333 ASN A CA 1
ATOM 2665 C C . ASN A 1 333 ? 1.980 15.044 -16.121 1.00 44.72 333 ASN A C 1
ATOM 2667 O O . ASN A 1 333 ? 2.348 16.088 -15.579 1.00 44.72 333 ASN A O 1
ATOM 2671 N N . GLU A 1 334 ? 0.691 14.684 -16.037 1.00 50.12 334 GLU A N 1
ATOM 2672 C CA . GLU A 1 334 ? -0.304 15.619 -15.442 1.00 50.12 334 GLU A CA 1
ATOM 2673 C C . GLU A 1 334 ? -0.809 15.289 -14.021 1.00 50.12 334 GLU A C 1
ATOM 2675 O O . GLU A 1 334 ? -1.209 16.208 -13.298 1.00 50.12 334 GLU A O 1
ATOM 2680 N N . ASP A 1 335 ? -0.661 14.056 -13.527 1.00 56.03 335 ASP A N 1
ATOM 2681 C CA . ASP A 1 335 ? -1.312 13.622 -12.278 1.00 56.03 335 ASP A CA 1
ATOM 2682 C C . ASP A 1 335 ? -0.361 13.548 -11.062 1.00 56.03 335 ASP A C 1
ATOM 2684 O O . ASP A 1 335 ? -0.203 12.497 -10.438 1.00 56.03 335 ASP A O 1
ATOM 2688 N N . ASP A 1 336 ? 0.277 14.673 -10.694 1.00 62.72 336 ASP A N 1
ATOM 2689 C CA . ASP A 1 336 ? 1.004 14.789 -9.410 1.00 62.72 336 ASP A CA 1
ATOM 2690 C C . ASP A 1 336 ? 0.090 14.359 -8.246 1.00 62.72 336 ASP A C 1
ATOM 2692 O O . ASP A 1 336 ? -0.972 14.958 -8.050 1.00 62.72 336 ASP A O 1
ATOM 2696 N N . GLY A 1 337 ? 0.484 13.342 -7.472 1.00 58.44 337 GLY A N 1
ATOM 2697 C CA . GLY A 1 337 ? -0.247 12.866 -6.291 1.00 58.44 337 GLY A CA 1
ATOM 2698 C C . GLY A 1 337 ? -1.563 12.125 -6.562 1.00 58.44 337 GLY A C 1
ATOM 2699 O O . GLY A 1 337 ? -2.135 11.567 -5.623 1.00 58.44 337 GLY A O 1
ATOM 2700 N N . GLY A 1 338 ? -2.035 12.092 -7.812 1.00 68.75 338 GLY A N 1
ATOM 2701 C CA . GLY A 1 338 ? -3.223 11.358 -8.239 1.00 68.75 338 GLY A CA 1
ATOM 2702 C C . GLY A 1 338 ? -2.873 9.917 -8.603 1.00 68.75 338 GLY A C 1
ATOM 2703 O O . GLY A 1 338 ? -2.488 9.643 -9.735 1.00 68.75 338 GLY A O 1
ATOM 2704 N N . THR A 1 339 ? -2.967 9.003 -7.639 1.00 76.12 339 THR A N 1
ATOM 2705 C CA . THR A 1 339 ? -2.603 7.588 -7.815 1.00 76.12 339 THR A CA 1
ATOM 2706 C C . THR A 1 339 ? -3.458 6.682 -6.934 1.00 76.12 339 THR A C 1
ATOM 2708 O O . THR A 1 339 ? -3.944 7.103 -5.880 1.00 76.12 339 THR A O 1
ATOM 2711 N N . LEU A 1 340 ? -3.614 5.420 -7.337 1.00 83.94 340 LEU A N 1
ATOM 2712 C CA . LEU A 1 340 ? -4.121 4.379 -6.452 1.00 83.94 340 LEU A CA 1
ATOM 2713 C C . LEU A 1 340 ? -2.954 3.798 -5.642 1.00 83.94 340 LEU A C 1
ATOM 2715 O O . LEU A 1 340 ? -2.244 2.906 -6.101 1.00 83.94 340 LEU A O 1
ATOM 2719 N N . ASN A 1 341 ? -2.778 4.276 -4.408 1.00 88.56 341 ASN A N 1
ATOM 2720 C CA . ASN A 1 341 ? -1.715 3.803 -3.518 1.00 88.56 341 ASN A CA 1
ATOM 2721 C C . ASN A 1 341 ? -1.970 2.357 -3.039 1.00 88.56 341 ASN A C 1
ATOM 2723 O O . ASN A 1 341 ? -2.614 2.110 -2.012 1.00 88.56 341 ASN A O 1
ATOM 2727 N N . TRP A 1 342 ? -1.435 1.383 -3.778 1.00 88.06 342 TRP A N 1
ATOM 2728 C CA . TRP A 1 342 ? -1.594 -0.051 -3.507 1.00 88.06 342 TRP A CA 1
ATOM 2729 C C . TRP A 1 342 ? -1.003 -0.499 -2.172 1.00 88.06 342 TRP A C 1
ATOM 2731 O O . TRP A 1 342 ? -1.568 -1.366 -1.497 1.00 88.06 342 TRP A O 1
ATOM 2741 N N . ILE A 1 343 ? 0.110 0.110 -1.755 1.00 91.12 343 ILE A N 1
ATOM 2742 C CA . ILE A 1 343 ? 0.736 -0.185 -0.462 1.00 91.12 343 ILE A CA 1
ATOM 2743 C C . ILE A 1 343 ? -0.245 0.172 0.649 1.00 91.12 343 ILE A C 1
ATOM 2745 O O . ILE A 1 343 ? -0.512 -0.637 1.539 1.00 91.12 343 ILE A O 1
ATOM 2749 N N . MET A 1 344 ? -0.834 1.361 0.573 1.00 93.31 344 MET A N 1
ATOM 2750 C CA . MET A 1 344 ? -1.802 1.830 1.548 1.00 93.31 344 MET A CA 1
ATOM 2751 C C . MET A 1 344 ? -3.090 1.001 1.524 1.00 93.31 344 MET A C 1
ATOM 2753 O O . MET A 1 344 ? -3.585 0.641 2.591 1.00 93.31 344 MET A O 1
ATOM 2757 N N . LEU A 1 345 ? -3.573 0.593 0.346 1.00 92.50 345 LEU A N 1
ATOM 2758 C CA . LEU A 1 345 ? -4.725 -0.307 0.226 1.00 92.50 345 LEU A CA 1
ATOM 2759 C C . LEU A 1 345 ? -4.484 -1.656 0.924 1.00 92.50 345 LEU A C 1
ATOM 2761 O O . LEU A 1 345 ? -5.331 -2.125 1.686 1.00 92.50 345 LEU A O 1
ATOM 2765 N N . SER A 1 346 ? -3.300 -2.251 0.744 1.00 91.69 346 SER A N 1
ATOM 2766 C CA . SER A 1 346 ? -2.927 -3.490 1.442 1.00 91.69 346 SER A CA 1
ATOM 2767 C C . SER A 1 346 ? -2.888 -3.309 2.968 1.00 91.69 346 SER A C 1
ATOM 2769 O O . SER A 1 346 ? -3.313 -4.186 3.726 1.00 91.69 346 SER A O 1
ATOM 2771 N N . LEU A 1 347 ? -2.444 -2.137 3.436 1.00 95.56 347 LEU A N 1
ATOM 2772 C CA . LEU A 1 347 ? -2.425 -1.796 4.854 1.00 95.56 347 LEU A CA 1
ATOM 2773 C C . LEU A 1 347 ? -3.831 -1.561 5.409 1.00 95.56 347 LEU A C 1
ATOM 2775 O O . LEU A 1 347 ? -4.069 -1.940 6.554 1.00 95.56 347 LEU A O 1
ATOM 2779 N N . ILE A 1 348 ? -4.763 -0.999 4.635 1.00 95.62 348 ILE A N 1
ATOM 2780 C CA . ILE A 1 348 ? -6.176 -0.891 5.031 1.00 95.62 348 ILE A CA 1
ATOM 2781 C C . ILE A 1 348 ? -6.731 -2.287 5.300 1.00 95.62 348 ILE A C 1
ATOM 2783 O O . ILE A 1 348 ? -7.213 -2.536 6.401 1.00 95.62 348 ILE A O 1
ATOM 2787 N N . ILE A 1 349 ? -6.581 -3.219 4.351 1.00 94.25 349 ILE A N 1
ATOM 2788 C CA . ILE A 1 349 ? -7.068 -4.601 4.497 1.00 94.25 349 ILE A CA 1
ATOM 2789 C C . ILE A 1 349 ? -6.468 -5.256 5.746 1.00 94.25 349 ILE A C 1
ATOM 2791 O O . ILE A 1 349 ? -7.196 -5.820 6.563 1.00 94.25 349 ILE A O 1
ATOM 2795 N N . LYS A 1 350 ? -5.148 -5.126 5.939 1.00 95.75 350 LYS A N 1
ATOM 2796 C CA . LYS A 1 350 ? -4.461 -5.644 7.129 1.00 95.75 350 LYS A CA 1
ATOM 2797 C C . LYS A 1 350 ? -5.040 -5.069 8.425 1.00 95.75 350 LYS A C 1
ATOM 2799 O O . LYS A 1 350 ? -5.310 -5.832 9.348 1.00 95.75 350 LYS A O 1
ATOM 2804 N N . ASN A 1 351 ? -5.199 -3.747 8.523 1.00 94.06 351 ASN A N 1
ATOM 2805 C CA . ASN A 1 351 ? -5.687 -3.118 9.752 1.00 94.06 351 ASN A CA 1
ATOM 2806 C C . ASN A 1 351 ? -7.169 -3.444 9.991 1.00 94.06 351 ASN A C 1
ATOM 2808 O O . ASN A 1 351 ? -7.536 -3.723 11.125 1.00 94.06 351 ASN A O 1
ATOM 2812 N N . VAL A 1 352 ? -8.003 -3.509 8.949 1.00 91.81 352 VAL A N 1
ATOM 2813 C CA . VAL A 1 352 ? -9.402 -3.957 9.059 1.00 91.81 352 VAL A CA 1
ATOM 2814 C C . VAL A 1 352 ? -9.470 -5.384 9.608 1.00 91.81 352 VAL A C 1
ATOM 2816 O O . VAL A 1 352 ? -10.194 -5.636 10.568 1.00 91.81 352 VAL A O 1
ATOM 2819 N N . ALA A 1 353 ? -8.665 -6.306 9.072 1.00 89.38 353 ALA A N 1
ATOM 2820 C CA . ALA A 1 353 ? -8.588 -7.673 9.585 1.00 89.38 353 ALA A CA 1
ATOM 2821 C C . ALA A 1 353 ? -8.128 -7.719 11.054 1.00 89.38 353 ALA A C 1
ATOM 2823 O O . ALA A 1 353 ? -8.665 -8.496 11.840 1.00 89.38 353 ALA A O 1
ATOM 2824 N N . GLN A 1 354 ? -7.177 -6.864 11.446 1.00 88.88 354 GLN A N 1
ATOM 2825 C CA . GLN A 1 354 ? -6.746 -6.739 12.842 1.00 88.88 354 GLN A CA 1
ATOM 2826 C C . GLN A 1 354 ? -7.867 -6.233 13.755 1.00 88.88 354 GLN A C 1
ATOM 2828 O O . GLN A 1 354 ? -8.052 -6.791 14.834 1.00 88.88 354 GLN A O 1
ATOM 2833 N N . VAL A 1 355 ? -8.634 -5.225 13.328 1.00 85.44 355 VAL A N 1
ATOM 2834 C CA . VAL A 1 355 ? -9.792 -4.722 14.085 1.00 85.44 355 VAL A CA 1
ATOM 2835 C C . VAL A 1 355 ? -10.801 -5.844 14.311 1.00 85.44 355 VAL A C 1
ATOM 2837 O O . VAL A 1 355 ? -11.140 -6.121 15.460 1.00 85.44 355 VAL A O 1
ATOM 2840 N N . PHE A 1 356 ? -11.202 -6.552 13.250 1.00 81.75 356 PHE A N 1
ATOM 2841 C CA . PHE A 1 356 ? -12.129 -7.682 13.364 1.00 81.75 356 PHE A CA 1
ATOM 2842 C C . PHE A 1 356 ? -11.594 -8.791 14.273 1.00 81.75 356 PHE A C 1
ATOM 2844 O O . PHE A 1 356 ? -12.335 -9.321 15.098 1.00 81.75 356 PHE A O 1
ATOM 2851 N N . TYR A 1 357 ? -10.309 -9.130 14.155 1.00 82.50 357 TYR A N 1
ATOM 2852 C CA . TYR A 1 357 ? -9.681 -10.155 14.983 1.00 82.50 357 TYR A CA 1
ATOM 2853 C C . TYR A 1 357 ? -9.725 -9.799 16.476 1.00 82.50 357 TYR A C 1
ATOM 2855 O O . TYR A 1 357 ? -10.153 -10.614 17.294 1.00 82.50 357 TYR A O 1
ATOM 2863 N N . TYR A 1 358 ? -9.316 -8.581 16.843 1.00 81.19 358 TYR A N 1
ATOM 2864 C CA . TYR A 1 358 ? -9.297 -8.162 18.245 1.00 81.19 358 TYR A CA 1
ATOM 2865 C C . TYR A 1 358 ? -10.703 -7.977 18.818 1.00 81.19 358 TYR A C 1
ATOM 2867 O O . TYR A 1 358 ? -10.948 -8.413 19.941 1.00 81.19 358 TYR A O 1
ATOM 2875 N N . GLN A 1 359 ? -11.638 -7.423 18.040 1.00 75.94 359 GLN A N 1
ATOM 2876 C CA . GLN A 1 359 ? -13.043 -7.326 18.443 1.00 75.94 359 GLN A CA 1
ATOM 2877 C C . GLN A 1 359 ? -13.664 -8.710 18.648 1.00 75.94 359 GLN A C 1
ATOM 2879 O O . GLN A 1 359 ? -14.304 -8.946 19.665 1.00 75.94 359 GLN A O 1
ATOM 2884 N N . SER A 1 360 ? -13.424 -9.662 17.741 1.00 74.25 360 SER A N 1
ATOM 2885 C CA . SER A 1 360 ? -13.926 -11.032 17.894 1.00 74.25 360 SER A CA 1
ATOM 2886 C C . SER A 1 360 ? -13.352 -11.723 19.128 1.00 74.25 360 SER A C 1
ATOM 2888 O O . SER A 1 360 ? -14.078 -12.448 19.806 1.00 74.25 360 SER A O 1
ATOM 2890 N N . LYS A 1 361 ? -12.064 -11.515 19.423 1.00 74.19 361 LYS A N 1
ATOM 2891 C CA . LYS A 1 361 ? -11.421 -12.072 20.616 1.00 74.19 361 LYS A CA 1
ATOM 2892 C C . LYS A 1 361 ? -12.021 -11.490 21.897 1.00 74.19 361 LYS A C 1
ATOM 2894 O O . LYS A 1 361 ? -12.289 -12.251 22.820 1.00 74.19 361 LYS A O 1
ATOM 2899 N N . MET A 1 362 ? -12.246 -10.176 21.932 1.00 69.62 362 MET A N 1
ATOM 2900 C CA . MET A 1 362 ? -12.866 -9.512 23.079 1.00 69.62 362 MET A CA 1
ATOM 2901 C C . MET A 1 362 ? -14.315 -9.962 23.264 1.00 69.62 362 MET A C 1
ATOM 2903 O O . MET A 1 362 ? -14.696 -10.351 24.358 1.00 69.62 362 MET A O 1
ATOM 2907 N N . ASN A 1 363 ? -15.099 -10.021 22.186 1.00 67.19 363 ASN A N 1
ATOM 2908 C CA . ASN A 1 363 ? -16.476 -10.507 22.245 1.00 67.19 363 ASN A CA 1
ATOM 2909 C C . ASN A 1 363 ? -16.550 -11.941 22.770 1.00 67.19 363 ASN A C 1
ATOM 2911 O O . ASN A 1 363 ? -17.422 -12.245 23.572 1.00 67.19 363 ASN A O 1
ATOM 2915 N N . LYS A 1 364 ? -15.630 -12.818 22.350 1.00 69.69 364 LYS A N 1
ATOM 2916 C CA . LYS A 1 364 ? -15.568 -14.180 22.882 1.00 69.69 364 LYS A CA 1
ATOM 2917 C C . LYS A 1 364 ? -15.263 -14.184 24.381 1.00 69.69 364 LYS A C 1
ATOM 2919 O O . LYS A 1 364 ? -15.953 -14.865 25.117 1.00 69.69 364 LYS A O 1
ATOM 2924 N N . PHE A 1 365 ? -14.274 -13.407 24.818 1.00 66.12 365 PHE A N 1
ATOM 2925 C CA . PHE A 1 365 ? -13.940 -13.284 26.236 1.00 66.12 365 PHE A CA 1
ATOM 2926 C C . PHE A 1 365 ? -15.134 -12.795 27.069 1.00 66.12 365 PHE A C 1
ATOM 2928 O O . PHE A 1 365 ? -15.460 -13.410 28.073 1.00 66.12 365 PHE A O 1
ATOM 2935 N N . LEU A 1 366 ? -15.831 -11.753 26.608 1.00 60.94 366 LEU A N 1
ATOM 2936 C CA . LEU A 1 366 ? -17.024 -11.230 27.279 1.00 60.94 366 LEU A CA 1
ATOM 2937 C C . LEU A 1 366 ? -18.157 -12.262 27.335 1.00 60.94 366 LEU A C 1
ATOM 2939 O O . LEU A 1 366 ? -18.834 -12.369 28.351 1.00 60.94 366 LEU A O 1
ATOM 2943 N N . LEU A 1 367 ? -18.364 -13.028 26.260 1.00 62.56 367 LEU A N 1
ATOM 2944 C CA . LEU A 1 367 ? -19.345 -14.116 26.240 1.00 62.56 367 LEU A CA 1
ATOM 2945 C C . LEU A 1 367 ? -18.958 -15.251 27.196 1.00 62.56 367 LEU A C 1
ATOM 2947 O O . LEU A 1 367 ? -19.831 -15.776 27.878 1.00 62.56 367 LEU A O 1
ATOM 2951 N N . ASP A 1 368 ? -17.674 -15.608 27.263 1.00 63.91 368 ASP A N 1
ATOM 2952 C CA . ASP A 1 368 ? -17.161 -16.636 28.171 1.00 63.91 368 ASP A CA 1
ATOM 2953 C C . ASP A 1 368 ? -17.307 -16.185 29.642 1.00 63.91 368 ASP A C 1
ATOM 2955 O O . ASP A 1 368 ? -17.766 -16.968 30.469 1.00 63.91 368 ASP A O 1
ATOM 2959 N N . GLU A 1 369 ? -17.010 -14.919 29.973 1.00 57.84 369 GLU A N 1
ATOM 2960 C CA . GLU A 1 369 ? -17.251 -14.361 31.316 1.00 57.84 369 GLU A CA 1
ATOM 2961 C C . GLU A 1 369 ? -18.744 -14.329 31.663 1.00 57.84 369 GLU A C 1
ATOM 2963 O O . GLU A 1 369 ? -19.137 -14.740 32.754 1.00 57.84 369 GLU A O 1
A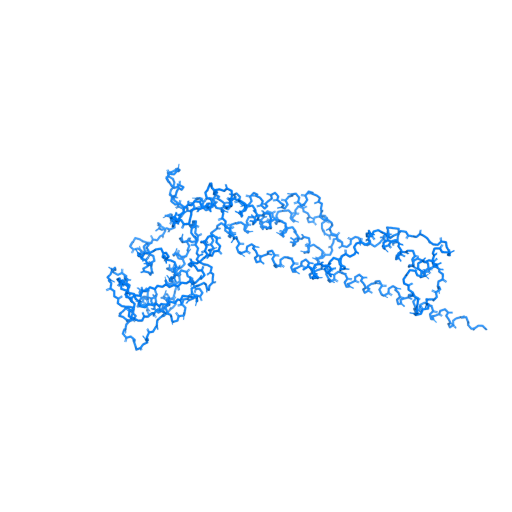TOM 2968 N N . GLN A 1 370 ? -19.601 -13.899 30.731 1.00 56.84 370 GLN A N 1
ATOM 2969 C CA . GLN A 1 370 ? -21.054 -13.942 30.920 1.00 56.84 370 GLN A CA 1
ATOM 2970 C C . GLN A 1 370 ? -21.545 -15.370 31.169 1.00 56.84 370 GLN A C 1
ATOM 2972 O O . GLN A 1 370 ? -22.379 -15.587 32.047 1.00 56.84 370 GLN A O 1
ATOM 2977 N N . GLN A 1 371 ? -21.017 -16.345 30.428 1.00 56.12 371 GLN A N 1
ATOM 2978 C CA . GLN A 1 371 ? -21.359 -17.749 30.611 1.00 56.12 371 GLN A CA 1
ATOM 2979 C C . GLN A 1 371 ? -20.863 -18.281 31.958 1.00 56.12 371 GLN A C 1
ATOM 2981 O O . GLN A 1 371 ? -21.605 -18.990 32.625 1.00 56.12 371 GLN A O 1
ATOM 2986 N N . GLN A 1 372 ? -19.664 -17.900 32.402 1.00 57.00 372 GLN A N 1
ATOM 2987 C CA . GLN A 1 372 ? -19.150 -18.294 33.713 1.00 57.00 372 GLN A CA 1
ATOM 2988 C C . GLN A 1 372 ? -20.027 -17.758 34.851 1.00 57.00 372 GLN A C 1
ATOM 2990 O O . GLN A 1 372 ? -20.335 -18.499 35.780 1.00 57.00 372 GLN A O 1
ATOM 2995 N N . ILE A 1 373 ? -20.481 -16.504 34.760 1.00 52.22 373 ILE A N 1
ATOM 2996 C CA . ILE A 1 373 ? -21.431 -15.932 35.725 1.00 52.22 373 ILE A CA 1
ATOM 2997 C C . ILE A 1 373 ? -22.730 -16.752 35.742 1.00 52.22 373 ILE A C 1
ATOM 2999 O O . ILE A 1 373 ? -23.253 -17.063 36.809 1.00 52.22 373 ILE A O 1
ATOM 3003 N N . ILE A 1 374 ? -23.243 -17.140 34.569 1.00 50.59 374 ILE A N 1
ATOM 3004 C CA . ILE A 1 374 ? -24.430 -18.002 34.457 1.00 50.59 374 ILE A CA 1
ATOM 3005 C C . ILE A 1 374 ? -24.179 -19.373 35.106 1.00 50.59 374 ILE A C 1
ATOM 3007 O O . ILE A 1 374 ? -25.029 -19.863 35.849 1.00 50.59 374 ILE A O 1
ATOM 3011 N N . ASP A 1 375 ? -23.021 -19.984 34.870 1.00 55.62 375 ASP A N 1
ATOM 3012 C CA . ASP A 1 375 ? -22.672 -21.305 35.399 1.00 55.62 375 ASP A CA 1
ATOM 3013 C C . ASP A 1 375 ? -22.465 -21.285 36.925 1.00 55.62 375 ASP A C 1
ATOM 3015 O O . ASP A 1 375 ? -22.863 -22.224 37.618 1.00 55.62 375 ASP A O 1
ATOM 3019 N N . GLU A 1 376 ? -21.886 -20.211 37.473 1.00 49.56 376 GLU A N 1
ATOM 3020 C CA . GLU A 1 376 ? -21.759 -19.994 38.920 1.00 49.56 376 GLU A CA 1
ATOM 3021 C C . GLU A 1 376 ? -23.136 -19.873 39.586 1.00 49.56 376 GLU A C 1
ATOM 3023 O O . GLU A 1 376 ? -23.381 -20.538 40.596 1.00 49.56 376 GLU A O 1
ATOM 3028 N N . LEU A 1 377 ? -24.073 -19.147 38.966 1.00 46.53 377 LEU A N 1
ATOM 3029 C CA . LEU A 1 377 ? -25.465 -19.072 39.425 1.00 46.53 377 LEU A CA 1
ATOM 3030 C C . LEU A 1 377 ? -26.158 -20.449 39.401 1.00 46.53 377 LEU A C 1
ATOM 3032 O O . LEU A 1 377 ? -26.863 -20.807 40.345 1.00 46.53 377 LEU A O 1
ATOM 3036 N N . ILE A 1 378 ? -25.925 -21.261 38.361 1.00 48.94 378 ILE A N 1
ATOM 3037 C CA . ILE A 1 378 ? -26.447 -22.640 38.268 1.00 48.94 378 ILE A CA 1
ATOM 3038 C C . ILE A 1 378 ? -25.831 -23.545 39.349 1.00 48.94 378 ILE A C 1
ATOM 3040 O O . ILE A 1 378 ? -26.481 -24.448 39.882 1.00 48.94 378 ILE A O 1
ATOM 3044 N N . LYS A 1 379 ? -24.558 -23.343 39.693 1.00 47.44 379 LYS A N 1
ATOM 3045 C CA . LYS A 1 379 ? -23.878 -24.140 40.719 1.00 47.44 379 LYS A CA 1
ATOM 3046 C C . LYS A 1 379 ? -24.361 -23.795 42.128 1.00 47.44 379 LYS A C 1
ATOM 3048 O O . LYS A 1 379 ? -24.568 -24.707 42.932 1.00 47.44 379 LYS A O 1
ATOM 3053 N N . GLU A 1 380 ? -24.576 -22.516 42.424 1.00 42.56 380 GLU A N 1
ATOM 3054 C CA . GLU A 1 380 ? -25.196 -22.087 43.683 1.00 42.56 380 GLU A CA 1
ATOM 3055 C C . GLU A 1 380 ? -26.606 -22.674 43.835 1.00 42.56 380 GLU A C 1
ATOM 3057 O O . GLU A 1 380 ? -26.935 -23.203 44.898 1.00 42.56 380 GLU A O 1
ATOM 3062 N N . GLU A 1 381 ? -27.390 -22.714 42.754 1.00 39.53 381 GLU A N 1
ATOM 3063 C CA . GLU A 1 381 ? -28.706 -23.363 42.719 1.00 39.53 381 GLU A CA 1
ATOM 3064 C C . GLU A 1 381 ? -28.648 -24.850 43.126 1.00 39.53 381 GLU A C 1
ATOM 3066 O O . GLU A 1 381 ? -29.463 -25.312 43.928 1.00 39.53 381 GLU A O 1
ATOM 3071 N N . ASN A 1 382 ? -27.659 -25.600 42.633 1.00 41.97 382 ASN A N 1
ATOM 3072 C CA . ASN A 1 382 ? -27.497 -27.015 42.987 1.00 41.97 382 ASN A CA 1
ATOM 3073 C C . ASN A 1 382 ? -27.024 -27.219 44.438 1.00 41.97 382 ASN A C 1
ATOM 3075 O O . ASN A 1 382 ? -27.381 -28.211 45.067 1.00 41.97 382 ASN A O 1
ATOM 3079 N N . THR A 1 383 ? -26.266 -26.270 44.992 1.00 37.69 383 THR A N 1
ATOM 3080 C CA . THR A 1 383 ? -25.713 -26.368 46.356 1.00 37.69 383 THR A CA 1
ATOM 3081 C C . THR A 1 383 ? -26.767 -26.041 47.427 1.00 37.69 383 THR A C 1
ATOM 3083 O O . THR A 1 383 ? -26.795 -26.667 48.489 1.00 37.69 383 THR A O 1
ATOM 3086 N N . TYR A 1 384 ? -27.693 -25.118 47.137 1.00 37.06 384 TYR A N 1
ATOM 3087 C CA . TYR A 1 384 ? -28.854 -24.842 47.996 1.00 37.06 384 TYR A CA 1
ATOM 3088 C C . TYR A 1 384 ? -29.934 -25.936 47.927 1.00 37.06 384 TYR A C 1
ATOM 3090 O O . TYR A 1 384 ? -30.695 -26.107 48.878 1.00 37.06 384 TYR A O 1
ATOM 3098 N N . GLY A 1 385 ? -29.981 -26.719 46.843 1.00 36.50 385 GLY A N 1
ATOM 3099 C CA . GLY A 1 385 ? -30.869 -27.881 46.722 1.00 36.50 385 GLY A CA 1
ATOM 3100 C C . GLY A 1 385 ? -30.509 -29.054 47.646 1.00 36.50 385 GLY A C 1
ATOM 3101 O O . GLY A 1 385 ? -31.398 -29.799 48.049 1.00 36.50 385 GLY A O 1
ATOM 3102 N N . GLU A 1 386 ? -29.235 -29.203 48.026 1.00 35.91 386 GLU A N 1
ATOM 3103 C CA . GLU A 1 386 ? -28.781 -30.263 48.946 1.00 35.91 386 GLU A CA 1
ATOM 3104 C C . GLU A 1 386 ? -28.825 -29.849 50.427 1.00 35.91 386 GLU A C 1
ATOM 3106 O O . GLU A 1 386 ? -28.940 -30.703 51.302 1.00 35.91 386 GLU A O 1
ATOM 3111 N N . THR A 1 387 ? -28.782 -28.548 50.738 1.00 34.06 387 THR A N 1
ATOM 3112 C CA . THR A 1 387 ? -28.825 -28.043 52.128 1.00 34.06 387 THR A CA 1
ATOM 3113 C C . THR A 1 387 ? -30.240 -27.842 52.676 1.00 34.06 387 THR A C 1
ATOM 3115 O O . THR A 1 387 ? -30.403 -27.626 53.876 1.00 34.06 387 THR A O 1
ATOM 3118 N N . VAL A 1 388 ? -31.270 -27.983 51.837 1.00 35.19 388 VAL A N 1
ATOM 3119 C CA . VAL A 1 388 ? -32.684 -28.014 52.247 1.00 35.19 388 VAL A CA 1
ATOM 3120 C C . VAL A 1 388 ? -33.242 -29.432 52.071 1.00 35.19 388 VAL A C 1
ATOM 3122 O O . VAL A 1 388 ? -34.242 -29.663 51.400 1.00 35.19 388 VAL A O 1
ATOM 3125 N N . GLN A 1 389 ? -32.576 -30.409 52.683 1.00 33.31 389 GLN A N 1
ATOM 3126 C CA . GLN A 1 389 ? -33.231 -31.629 53.155 1.00 33.31 389 GLN A CA 1
ATOM 3127 C C . GLN A 1 389 ? -33.113 -31.649 54.681 1.00 33.31 389 GLN A C 1
ATOM 3129 O O . GLN A 1 389 ? -32.135 -32.146 55.235 1.00 33.31 389 GLN A O 1
ATOM 3134 N N . VAL A 1 390 ? -34.094 -31.025 55.340 1.00 35.22 390 VAL A N 1
ATOM 3135 C CA . VAL A 1 390 ? -34.423 -31.274 56.753 1.00 35.22 390 VAL A CA 1
ATOM 3136 C C . VAL A 1 390 ? -35.464 -32.376 56.806 1.00 35.22 390 VAL A C 1
ATOM 3138 O O . VAL A 1 390 ? -36.421 -32.290 56.000 1.00 35.22 390 VAL A O 1
#

Mean predicted aligned error: 15.16 Å